Protein AF-0000000086679962 (afdb_homodimer)

Radius of gyration: 27.31 Å; Cα contacts (8 Å, |Δi|>4): 1224; chains: 2; bounding box: 68×82×83 Å

Foldseek 3Di:
DPPPCCCVVVQQAEEEEEPCQDPLNVLLCVLCLVCCVVRNHAYEYEDQDPVSCVVCVVSVHHYDYDDLCVCVPVNLVRCLVVQARHAEYEDDDDQAPCSLSSLLSVLVSCLVNNHAEYEYEAADFDPPDPQDSNVSRVVSVVSNVVSVHWYEYEHEWAELVCQLVQQPDALEGEDAQAFFKTFYAHSSLSSLLSNLCVSPVPVRTPYYDYGGQFMDGVQRLSVLLCVLVVHRHGYDYDHLVVVLVVCVVVVDHNVSSVSVSVVSDCRNVVVTHDPSDRDCSSCVRRVDHGCHSNNVCNVPVVSNGD/DPPCVPCVVVQQAEEEEEPCQDPLNVLLCVLCLVCCVVRNHAYEYEDQDPVSCVVCVVSVHHYDYADLCVCVPVNLVRCLVVQARHAEYEDDDDQAPCSQSSLLSVLVSCLVNPHAEYEYEAADFDPPDPQDSNVSRVVSVVSNVVSVHWYEYEHEWAELVCQLVQQPDALEGEDAQAQFKTFYAHSSLSSLLSNLCVSPVPVRTPYYDYGGQFMDGVQRLSVLLCVLVVHRHGYDYDHLVVVLVVCVVVVDHNVSSVSVSVVSHCRNVVVTHDPSDRDCSSCVRRVDHTCHSNNVCNVPVVSNGD

Sequence (612 aa):
MAPVNTTTTTDAPAVLVIGASGNIGSALVDELVPDHEAGRLRLVAACRRPGAAAALRERGIEVRRFDLDDAATGGLGAIEPGFAGIDRVFLLTTYTVKMLVQSKVAVDAAKAAGVSHIVHLGSSHSDPNTVEYAAWHELVEAYIERSGLGYTHVWPAAFLQMLPMSVTAPEVLTYFIGDGRANWVDTGDVAAVAAAALRDPAAHNGCAYHVAAGSASVTEIADALGRITERSWRYEPAKPQVFYDQMVAGGFDPVYMRGVRDYMERVGNGSLTDPERVYDTIESVTGRPATSVRQFLEKHHHLFRRMAPVNTTTTTDAPAVLVIGASGNIGSALVDELVPDHEAGRLRLVAACRRPGAAAALRERGIEVRRFDLDDAATGGLGAIEPGFAGIDRVFLLTTYTVKMLVQSKVAVDAAKAAGVSHIVHLGSSHSDPNTVEYAAWHELVEAYIERSGLGYTHVWPAAFLQMLPMSVTAPEVLTYFIGDGRANWVDTGDVAAVAAAALRDPAAHNGCAYHVAAGSASVTEIADALGRITERSWRYEPAKPQVFYDQMVAGGFDPVYMRGVRDYMERVGNGSLTDPERVYDTIESVTGRPATSVRQFLEKHHHLFRR

pLDDT: mean 91.17, std 12.28, range [23.69, 98.94]

InterPro domains:
  IPR008030 NmrA-like domain [PF05368] (14-252)
  IPR036291 NAD(P)-binding domain superfamily [SSF51735] (15-256)
  IPR051604 Ergot Alkaloid Biosynthesis Oxidoreductase [PTHR43162] (13-304)

Structure (mmCIF, N/CA/C/O backbone):
data_AF-0000000086679962-model_v1
#
loop_
_entity.id
_entity.type
_entity.pdbx_description
1 polymer 'NAD(P)-dependent oxidoreductase'
#
loop_
_atom_site.group_PDB
_atom_site.id
_atom_site.type_symbol
_atom_site.label_atom_id
_atom_site.label_alt_id
_atom_site.label_comp_id
_atom_site.label_asym_id
_atom_site.label_entity_id
_atom_site.label_seq_id
_atom_site.pdbx_PDB_ins_code
_atom_site.Cartn_x
_atom_site.Cartn_y
_atom_site.Cartn_z
_atom_site.occupancy
_atom_site.B_iso_or_equiv
_atom_site.auth_seq_id
_atom_site.auth_comp_id
_atom_site.auth_asym_id
_atom_site.auth_atom_id
_atom_site.pdbx_PDB_model_num
ATOM 1 N N . MET A 1 1 ? 29.734 3.619 52.375 1 24.55 1 MET A N 1
ATOM 2 C CA . MET A 1 1 ? 28.516 3.447 51.594 1 24.55 1 MET A CA 1
ATOM 3 C C . MET A 1 1 ? 28.469 4.453 50.438 1 24.55 1 MET A C 1
ATOM 5 O O . MET A 1 1 ? 28.375 5.66 50.688 1 24.55 1 MET A O 1
ATOM 9 N N . ALA A 1 2 ? 29.125 4.215 49.375 1 34.62 2 ALA A N 1
ATOM 10 C CA . ALA A 1 2 ? 29.406 5.289 48.406 1 34.62 2 ALA A CA 1
ATOM 11 C C . ALA A 1 2 ? 28.125 5.891 47.875 1 34.62 2 ALA A C 1
ATOM 13 O O . ALA A 1 2 ? 27.172 5.164 47.562 1 34.62 2 ALA A O 1
ATOM 14 N N . PRO A 1 3 ? 27.938 7.238 48.125 1 37.56 3 PRO A N 1
ATOM 15 C CA . PRO A 1 3 ? 26.656 7.801 47.719 1 37.56 3 PRO A CA 1
ATOM 16 C C . PRO A 1 3 ? 26.344 7.52 46.25 1 37.56 3 PRO A C 1
ATOM 18 O O . PRO A 1 3 ? 27.234 7.559 45.406 1 37.56 3 PRO A O 1
ATOM 21 N N . VAL A 1 4 ? 25.484 6.527 45.875 1 36.75 4 VAL A N 1
ATOM 22 C CA . VAL A 1 4 ? 25.062 6.254 44.5 1 36.75 4 VAL A CA 1
ATOM 23 C C . VAL A 1 4 ? 24.391 7.492 43.906 1 36.75 4 VAL A C 1
ATOM 25 O O . VAL A 1 4 ? 23.297 7.879 44.344 1 36.75 4 VAL A O 1
ATOM 28 N N . ASN A 1 5 ? 25.047 8.648 43.781 1 35.09 5 ASN A N 1
ATOM 29 C CA . ASN A 1 5 ? 24.516 9.805 43.062 1 35.09 5 ASN A CA 1
ATOM 30 C C . ASN A 1 5 ? 23.828 9.391 41.781 1 35.09 5 ASN A C 1
ATOM 32 O O . ASN A 1 5 ? 24.5 9.102 40.781 1 35.09 5 ASN A O 1
ATOM 36 N N . THR A 1 6 ? 22.859 8.477 41.812 1 35.59 6 THR A N 1
ATOM 37 C CA . THR A 1 6 ? 22.094 8.031 40.656 1 35.59 6 THR A CA 1
ATOM 38 C C . THR A 1 6 ? 21.422 9.203 39.938 1 35.59 6 THR A C 1
ATOM 40 O O . THR A 1 6 ? 20.281 9.547 40.25 1 35.59 6 THR A O 1
ATOM 43 N N . THR A 1 7 ? 21.875 10.438 40 1 35.47 7 THR A N 1
ATOM 44 C CA . THR A 1 7 ? 21.25 11.445 39.156 1 35.47 7 THR A CA 1
ATOM 45 C C . THR A 1 7 ? 21.016 10.898 37.75 1 35.47 7 THR A C 1
ATOM 47 O O . THR A 1 7 ? 21.953 10.719 37 1 35.47 7 THR A O 1
ATOM 50 N N . THR A 1 8 ? 20.266 9.859 37.562 1 38.62 8 THR A N 1
ATOM 51 C CA . THR A 1 8 ? 19.906 9.383 36.25 1 38.62 8 THR A CA 1
ATOM 52 C C . THR A 1 8 ? 19.469 10.539 35.344 1 38.62 8 THR A C 1
ATOM 54 O O . THR A 1 8 ? 18.422 11.148 35.594 1 38.62 8 THR A O 1
ATOM 57 N N . THR A 1 9 ? 20.078 11.617 35.094 1 41.75 9 THR A N 1
ATOM 58 C CA . THR A 1 9 ? 19.828 12.703 34.156 1 41.75 9 THR A CA 1
ATOM 59 C C . THR A 1 9 ? 18.953 12.227 33 1 41.75 9 THR A C 1
ATOM 61 O O . THR A 1 9 ? 19.406 11.5 32.125 1 41.75 9 THR A O 1
ATOM 64 N N . THR A 1 10 ? 17.734 11.688 33.094 1 51.59 10 THR A N 1
ATOM 65 C CA . THR A 1 10 ? 16.812 11.055 32.156 1 51.59 10 THR A CA 1
ATOM 66 C C . THR A 1 10 ? 16.609 11.945 30.922 1 51.59 10 THR A C 1
ATOM 68 O O . THR A 1 10 ? 16.109 13.062 31.047 1 51.59 10 THR A O 1
ATOM 71 N N . ASP A 1 11 ? 17.516 12 29.859 1 76.19 11 ASP A N 1
ATOM 72 C CA . ASP A 1 11 ? 17.609 12.773 28.625 1 76.19 11 ASP A CA 1
ATOM 73 C C . ASP A 1 11 ? 16.25 12.898 27.953 1 76.19 11 ASP A C 1
ATOM 75 O O . ASP A 1 11 ? 15.438 11.969 28 1 76.19 11 ASP A O 1
ATOM 79 N N . ALA A 1 12 ? 15.797 14.242 27.812 1 93.31 12 ALA A N 1
ATOM 80 C CA . ALA A 1 12 ? 14.555 14.547 27.109 1 93.31 12 ALA A CA 1
ATOM 81 C C . ALA A 1 12 ? 14.398 13.688 25.859 1 93.31 12 ALA A C 1
ATOM 83 O O . ALA A 1 12 ? 15.375 13.453 25.141 1 93.31 12 ALA A O 1
ATOM 84 N N . PRO A 1 13 ? 13.25 13.055 25.781 1 97.62 13 PRO A N 1
ATOM 85 C CA . PRO A 1 13 ? 13.055 12.227 24.594 1 97.62 13 PRO A CA 1
ATOM 86 C C . PRO A 1 13 ? 13.281 12.992 23.297 1 97.62 13 PRO A C 1
ATOM 88 O O . PRO A 1 13 ? 12.914 14.164 23.188 1 97.62 13 PRO A O 1
ATOM 91 N N . ALA A 1 14 ? 13.906 12.328 22.359 1 98.31 14 ALA A N 1
ATOM 92 C CA . ALA A 1 14 ? 14.125 12.914 21.031 1 98.31 14 ALA A CA 1
ATOM 93 C C . ALA A 1 14 ? 12.961 12.617 20.094 1 98.31 14 ALA A C 1
ATOM 95 O O . ALA A 1 14 ? 12.547 11.461 19.953 1 98.31 14 ALA A O 1
ATOM 96 N N . VAL A 1 15 ? 12.43 13.672 19.469 1 98.5 15 VAL A N 1
ATOM 97 C CA . VAL A 1 15 ? 11.305 13.555 18.562 1 98.5 15 VAL A CA 1
ATOM 98 C C . VAL A 1 15 ? 11.75 13.914 17.141 1 98.5 15 VAL A C 1
ATOM 100 O O . VAL A 1 15 ? 12.148 15.047 16.875 1 98.5 15 VAL A O 1
ATOM 103 N N . LEU A 1 16 ? 11.664 12.93 16.234 1 98.38 16 LEU A N 1
ATOM 104 C CA . LEU A 1 16 ? 11.953 13.148 14.828 1 98.38 16 LEU A CA 1
ATOM 105 C C . LEU A 1 16 ? 10.695 13.523 14.062 1 98.38 16 LEU A C 1
ATOM 107 O O . LEU A 1 16 ? 9.695 12.797 14.102 1 98.38 16 LEU A O 1
ATOM 111 N N . VAL A 1 17 ? 10.734 14.656 13.383 1 97.88 17 VAL A N 1
ATOM 112 C CA . VAL A 1 17 ? 9.625 15.086 12.547 1 97.88 17 VAL A CA 1
ATOM 113 C C . VAL A 1 17 ? 9.969 14.859 11.078 1 97.88 17 VAL A C 1
ATOM 115 O O . VAL A 1 17 ? 10.805 15.562 10.508 1 97.88 17 VAL A O 1
ATOM 118 N N . ILE A 1 18 ? 9.359 13.844 10.477 1 96.5 18 ILE A N 1
ATOM 119 C CA . ILE A 1 18 ? 9.422 13.641 9.031 1 96.5 18 ILE A CA 1
ATOM 120 C C . ILE A 1 18 ? 8.312 14.445 8.352 1 96.5 18 ILE A C 1
ATOM 122 O O . ILE A 1 18 ? 7.137 14.281 8.672 1 96.5 18 ILE A O 1
ATOM 126 N N . GLY A 1 19 ? 8.68 15.273 7.402 1 92.12 19 GLY A N 1
ATOM 127 C CA . GLY A 1 19 ? 7.738 16.203 6.797 1 92.12 19 GLY A CA 1
ATOM 128 C C . GLY A 1 19 ? 7.723 17.562 7.465 1 92.12 19 GLY A C 1
ATOM 129 O O . GLY A 1 19 ? 6.711 18.266 7.434 1 92.12 19 GLY A O 1
ATOM 130 N N . ALA A 1 20 ? 8.781 18 8.023 1 87.69 20 ALA A N 1
ATOM 131 C CA . ALA A 1 20 ? 8.859 19.188 8.875 1 87.69 20 ALA A CA 1
ATOM 132 C C . ALA A 1 20 ? 8.703 20.469 8.055 1 87.69 20 ALA A C 1
ATOM 134 O O . ALA A 1 20 ? 8.344 21.516 8.594 1 87.69 20 ALA A O 1
ATOM 135 N N . SER A 1 21 ? 8.906 20.344 6.832 1 82.44 21 SER A N 1
ATOM 136 C CA . SER A 1 21 ? 8.898 21.562 6.023 1 82.44 21 SER A CA 1
ATOM 137 C C . SER A 1 21 ? 7.535 21.797 5.379 1 82.44 21 SER A C 1
ATOM 139 O O . SER A 1 21 ? 7.309 22.812 4.738 1 82.44 21 SER A O 1
ATOM 141 N N . GLY A 1 22 ? 6.637 20.844 5.527 1 86.69 22 GLY A N 1
ATOM 142 C CA . GLY A 1 22 ? 5.297 21 4.984 1 86.69 22 GLY A CA 1
ATOM 143 C C . GLY A 1 22 ? 4.371 21.781 5.891 1 86.69 22 GLY A C 1
ATOM 144 O O . GLY A 1 22 ? 4.773 22.219 6.977 1 86.69 22 GLY A O 1
ATOM 145 N N . ASN A 1 23 ? 3.143 22 5.461 1 86.94 23 ASN A N 1
ATOM 146 C CA . ASN A 1 23 ? 2.15 22.797 6.18 1 86.94 23 ASN A CA 1
ATOM 147 C C . ASN A 1 23 ? 1.896 22.234 7.578 1 86.94 23 ASN A C 1
ATOM 149 O O . ASN A 1 23 ? 2.041 22.953 8.57 1 86.94 23 ASN A O 1
ATOM 153 N N . ILE A 1 24 ? 1.632 20.969 7.629 1 93.06 24 ILE A N 1
ATOM 154 C CA . ILE A 1 24 ? 1.334 20.359 8.922 1 93.06 24 ILE A CA 1
ATOM 155 C C . ILE A 1 24 ? 2.619 20.219 9.734 1 93.06 24 ILE A C 1
ATOM 157 O O . ILE A 1 24 ? 2.637 20.484 10.938 1 93.06 24 ILE A O 1
ATOM 161 N N . GLY A 1 25 ? 3.725 19.797 9.086 1 93.5 25 GLY A N 1
ATOM 162 C CA . GLY A 1 25 ? 5 19.609 9.766 1 93.5 25 GLY A CA 1
ATOM 163 C C . GLY A 1 25 ? 5.523 20.891 10.398 1 93.5 25 GLY A C 1
ATOM 164 O O . GLY A 1 25 ? 6.004 20.859 11.531 1 93.5 25 GLY A O 1
ATOM 165 N N . SER A 1 26 ? 5.434 22 9.664 1 92.62 26 SER A N 1
ATOM 166 C CA . SER A 1 26 ? 5.906 23.266 10.203 1 92.62 26 SER A CA 1
ATOM 167 C C . SER A 1 26 ? 5.055 23.719 11.383 1 92.62 26 SER A C 1
ATOM 169 O O . SER A 1 26 ? 5.574 24.234 12.375 1 92.62 26 SER A O 1
ATOM 171 N N . ALA A 1 27 ? 3.711 23.531 11.281 1 94.69 27 ALA A N 1
ATOM 172 C CA . ALA A 1 27 ? 2.818 23.859 12.391 1 94.69 27 ALA A CA 1
ATOM 173 C C . ALA A 1 27 ? 3.139 23.016 13.617 1 94.69 27 ALA A C 1
ATOM 175 O O . ALA A 1 27 ? 3.088 23.5 14.75 1 94.69 27 ALA A O 1
ATOM 176 N N . LEU A 1 28 ? 3.457 21.75 13.367 1 97.56 28 LEU A N 1
ATOM 177 C CA . LEU A 1 28 ? 3.824 20.844 14.453 1 97.56 28 LEU A CA 1
ATOM 178 C C . LEU A 1 28 ? 5.105 21.312 15.141 1 97.56 28 LEU A C 1
ATOM 180 O O . LEU A 1 28 ? 5.184 21.344 16.375 1 97.56 28 LEU A O 1
ATOM 184 N N . VAL A 1 29 ? 6.109 21.688 14.336 1 96.25 29 VAL A N 1
ATOM 185 C CA . VAL A 1 29 ? 7.355 22.203 14.883 1 96.25 29 VAL A CA 1
ATOM 186 C C . VAL A 1 29 ? 7.07 23.422 15.75 1 96.25 29 VAL A C 1
ATOM 188 O O . VAL A 1 29 ? 7.547 23.516 16.891 1 96.25 29 VAL A O 1
ATOM 191 N N . ASP A 1 30 ? 6.211 24.312 15.273 1 95.62 30 ASP A N 1
ATOM 192 C CA . ASP A 1 30 ? 5.852 25.5 16.031 1 95.62 30 ASP A CA 1
ATOM 193 C C . ASP A 1 30 ? 5.215 25.141 17.375 1 95.62 30 ASP A C 1
ATOM 195 O O . ASP A 1 30 ? 5.512 25.75 18.391 1 95.62 30 ASP A O 1
ATOM 199 N N . GLU A 1 31 ? 4.371 24.141 17.344 1 96.75 31 GLU A N 1
ATOM 200 C CA . GLU A 1 31 ? 3.672 23.703 18.547 1 96.75 31 GLU A CA 1
ATOM 201 C C . GLU A 1 31 ? 4.652 23.141 19.578 1 96.75 31 GLU A C 1
ATOM 203 O O . GLU A 1 31 ? 4.418 23.234 20.781 1 96.75 31 GLU A O 1
ATOM 208 N N . LEU A 1 32 ? 5.793 22.531 19.125 1 97.81 32 LEU A N 1
ATOM 209 C CA . LEU A 1 32 ? 6.648 21.75 20.016 1 97.81 32 LEU A CA 1
ATOM 210 C C . LEU A 1 32 ? 7.898 22.547 20.391 1 97.81 32 LEU A C 1
ATOM 212 O O . LEU A 1 32 ? 8.633 22.141 21.297 1 97.81 32 LEU A O 1
ATOM 216 N N . VAL A 1 33 ? 8.195 23.672 19.734 1 96.88 33 VAL A N 1
ATOM 217 C CA . VAL A 1 33 ? 9.406 24.453 19.953 1 96.88 33 VAL A CA 1
ATOM 218 C C . VAL A 1 33 ? 9.477 24.875 21.422 1 96.88 33 VAL A C 1
ATOM 220 O O . VAL A 1 33 ? 10.531 24.781 22.047 1 96.88 33 VAL A O 1
ATOM 223 N N . PRO A 1 34 ? 8.328 25.328 22.047 1 96.75 34 PRO A N 1
ATOM 224 C CA . PRO A 1 34 ? 8.406 25.672 23.469 1 96.75 34 PRO A CA 1
ATOM 225 C C . PRO A 1 34 ? 8.875 24.5 24.344 1 96.75 34 PRO A C 1
ATOM 227 O O . PRO A 1 34 ? 9.648 24.703 25.281 1 96.75 34 PRO A O 1
ATOM 230 N N . ASP A 1 35 ? 8.438 23.281 24.031 1 97.44 35 ASP A N 1
ATOM 231 C CA . ASP A 1 35 ? 8.883 22.094 24.75 1 97.44 35 ASP A CA 1
ATOM 232 C C . ASP A 1 35 ? 10.375 21.828 24.516 1 97.44 35 ASP A C 1
ATOM 234 O O . ASP A 1 35 ? 11.094 21.453 25.453 1 97.44 35 ASP A O 1
ATOM 238 N N . HIS A 1 36 ? 10.789 22.047 23.297 1 96.81 36 HIS A N 1
ATOM 239 C CA . HIS A 1 36 ? 12.195 21.906 22.938 1 96.81 36 HIS A CA 1
ATOM 240 C C . HIS A 1 36 ? 13.062 22.891 23.719 1 96.81 36 HIS A C 1
ATOM 242 O O . HIS A 1 36 ? 14.078 22.5 24.297 1 96.81 36 HIS A O 1
ATOM 248 N N . GLU A 1 37 ? 12.664 24.094 23.797 1 95.94 37 GLU A N 1
ATOM 249 C CA . GLU A 1 37 ? 13.406 25.141 24.469 1 95.94 37 GLU A CA 1
ATOM 250 C C . GLU A 1 37 ? 13.461 24.906 25.969 1 95.94 37 GLU A C 1
ATOM 252 O O . GLU A 1 37 ? 14.461 25.219 26.625 1 95.94 37 GLU A O 1
ATOM 257 N N . ALA A 1 38 ? 12.43 24.281 26.484 1 96.75 38 ALA A N 1
ATOM 258 C CA . ALA A 1 38 ? 12.336 24.031 27.922 1 96.75 38 ALA A CA 1
ATOM 259 C C . ALA A 1 38 ? 13.039 22.734 28.297 1 96.75 38 ALA A C 1
ATOM 261 O O . ALA A 1 38 ? 13.109 22.375 29.469 1 96.75 38 ALA A O 1
ATOM 262 N N . GLY A 1 39 ? 13.461 22 27.328 1 95.94 39 GLY A N 1
ATOM 263 C CA . GLY A 1 39 ? 14.18 20.766 27.594 1 95.94 39 GLY A CA 1
ATOM 264 C C . GLY A 1 39 ? 13.266 19.594 27.922 1 95.94 39 GLY A C 1
ATOM 265 O O . GLY A 1 39 ? 13.711 18.594 28.469 1 95.94 39 GLY A O 1
ATOM 266 N N . ARG A 1 40 ? 12.031 19.766 27.562 1 96.94 40 ARG A N 1
ATOM 267 C CA . ARG A 1 40 ? 11.07 18.703 27.828 1 96.94 40 ARG A CA 1
ATOM 268 C C . ARG A 1 40 ? 11.141 17.625 26.75 1 96.94 40 ARG A C 1
ATOM 270 O O . ARG A 1 40 ? 10.797 16.469 27 1 96.94 40 ARG A O 1
ATOM 277 N N . LEU A 1 41 ? 11.477 18.031 25.562 1 97.44 41 LEU A N 1
ATOM 278 C CA . LEU A 1 41 ? 11.805 17.141 24.453 1 97.44 41 LEU A CA 1
ATOM 279 C C . LEU A 1 41 ? 12.812 17.781 23.516 1 97.44 41 LEU A C 1
ATOM 281 O O . LEU A 1 41 ? 13.039 19 23.578 1 97.44 41 LEU A O 1
ATOM 285 N N . ARG A 1 42 ? 13.484 16.984 22.781 1 97.69 42 ARG A N 1
ATOM 286 C CA . ARG A 1 42 ? 14.438 17.438 21.766 1 97.69 42 ARG A CA 1
ATOM 287 C C . ARG A 1 42 ? 13.906 17.203 20.359 1 97.69 42 ARG A C 1
ATOM 289 O O . ARG A 1 42 ? 13.664 16.062 19.969 1 97.69 42 ARG A O 1
ATOM 296 N N . LEU A 1 43 ? 13.75 18.297 19.641 1 97.5 43 LEU A N 1
ATOM 297 C CA . LEU A 1 43 ? 13.242 18.203 18.281 1 97.5 43 LEU A CA 1
ATOM 298 C C . LEU A 1 43 ? 14.375 17.922 17.297 1 97.5 43 LEU A C 1
ATOM 300 O O . LEU A 1 43 ? 15.453 18.516 17.391 1 97.5 43 LEU A O 1
ATOM 304 N N . VAL A 1 44 ? 14.117 17 16.438 1 96.88 44 VAL A N 1
ATOM 305 C CA . VAL A 1 44 ? 14.945 16.688 15.281 1 96.88 44 VAL A CA 1
ATOM 306 C C . VAL A 1 44 ? 14.094 16.688 14.016 1 96.88 44 VAL A C 1
ATOM 308 O O . VAL A 1 44 ? 12.977 16.172 14 1 96.88 44 VAL A O 1
ATOM 311 N N . ALA A 1 45 ? 14.562 17.359 12.977 1 94.88 45 ALA A N 1
ATOM 312 C CA . ALA A 1 45 ? 13.805 17.453 11.734 1 94.88 45 ALA A CA 1
ATOM 313 C C . ALA A 1 45 ? 14.516 16.719 10.602 1 94.88 45 ALA A C 1
ATOM 315 O O . ALA A 1 45 ? 15.734 16.844 10.445 1 94.88 45 ALA A O 1
ATOM 316 N N . ALA A 1 46 ? 13.734 15.898 9.891 1 90.81 46 ALA A N 1
ATOM 317 C CA . ALA A 1 46 ? 14.242 15.336 8.633 1 90.81 46 ALA A CA 1
ATOM 318 C C . ALA A 1 46 ? 14.008 16.297 7.473 1 90.81 46 ALA A C 1
ATOM 320 O O . ALA A 1 46 ? 12.883 16.75 7.254 1 90.81 46 ALA A O 1
ATOM 321 N N . CYS A 1 47 ? 14.984 16.672 6.848 1 82.69 47 CYS A N 1
ATOM 322 C CA . CYS A 1 47 ? 14.859 17.594 5.715 1 82.69 47 CYS A CA 1
ATOM 323 C C . CYS A 1 47 ? 15.727 17.125 4.551 1 82.69 47 CYS A C 1
ATOM 325 O O . CYS A 1 47 ? 16.891 16.766 4.738 1 82.69 47 CYS A O 1
ATOM 327 N N . ARG A 1 48 ? 15.078 17.141 3.387 1 74.56 48 ARG A N 1
ATOM 328 C CA . ARG A 1 48 ? 15.797 16.766 2.172 1 74.56 48 ARG A CA 1
ATOM 329 C C . ARG A 1 48 ? 16.422 17.984 1.502 1 74.56 48 ARG A C 1
ATOM 331 O O . ARG A 1 48 ? 17.453 17.875 0.834 1 74.56 48 ARG A O 1
ATOM 338 N N . ARG A 1 49 ? 15.812 19.172 1.79 1 74.06 49 ARG A N 1
ATOM 339 C CA . ARG A 1 49 ? 16.188 20.391 1.089 1 74.06 49 ARG A CA 1
ATOM 340 C C . ARG A 1 49 ? 17.062 21.281 1.975 1 74.06 49 ARG A C 1
ATOM 342 O O . ARG A 1 49 ? 16.656 21.641 3.084 1 74.06 49 ARG A O 1
ATOM 349 N N . PRO A 1 50 ? 18.078 21.719 1.425 1 71.25 50 PRO A N 1
ATOM 350 C CA . PRO A 1 50 ? 19 22.531 2.213 1 71.25 50 PRO A CA 1
ATOM 351 C C . PRO A 1 50 ? 18.359 23.828 2.723 1 71.25 50 PRO A C 1
ATOM 353 O O . PRO A 1 50 ? 18.625 24.234 3.855 1 71.25 50 PRO A O 1
ATOM 356 N N . GLY A 1 51 ? 17.578 24.547 1.867 1 75.62 51 GLY A N 1
ATOM 357 C CA . GLY A 1 51 ? 16.969 25.797 2.273 1 75.62 51 GLY A CA 1
ATOM 358 C C . GLY A 1 51 ? 16.078 25.656 3.488 1 75.62 51 GLY A C 1
ATOM 359 O O . GLY A 1 51 ? 16.188 26.438 4.441 1 75.62 51 GLY A O 1
ATOM 360 N N . ALA A 1 52 ? 15.219 24.797 3.543 1 78.06 52 ALA A N 1
ATOM 361 C CA . ALA A 1 52 ? 14.328 24.547 4.676 1 78.06 52 ALA A CA 1
ATOM 362 C C . ALA A 1 52 ? 15.125 24.188 5.926 1 78.06 52 ALA A C 1
ATOM 364 O O . ALA A 1 52 ? 14.75 24.562 7.039 1 78.06 52 ALA A O 1
ATOM 365 N N . ALA A 1 53 ? 16.219 23.609 5.781 1 83.31 53 ALA A N 1
ATOM 366 C CA . ALA A 1 53 ? 17.094 23.188 6.879 1 83.31 53 ALA A CA 1
ATOM 367 C C . ALA A 1 53 ? 17.625 24.391 7.641 1 83.31 53 ALA A C 1
ATOM 369 O O . ALA A 1 53 ? 17.703 24.375 8.875 1 83.31 53 ALA A O 1
ATOM 370 N N . ALA A 1 54 ? 17.938 25.406 6.922 1 85.81 54 ALA A N 1
ATOM 371 C CA . ALA A 1 54 ? 18.516 26.594 7.543 1 85.81 54 ALA A CA 1
ATOM 372 C C . ALA A 1 54 ? 17.531 27.25 8.508 1 85.81 54 ALA A C 1
ATOM 374 O O . ALA A 1 54 ? 17.891 27.609 9.625 1 85.81 54 ALA A O 1
ATOM 375 N N . ALA A 1 55 ? 16.281 27.375 8.148 1 86.62 55 ALA A N 1
ATOM 376 C CA . ALA A 1 55 ? 15.242 27.969 8.984 1 86.62 55 ALA A CA 1
ATOM 377 C C . ALA A 1 55 ? 15.039 27.172 10.266 1 86.62 55 ALA A C 1
ATOM 379 O O . ALA A 1 55 ? 14.844 27.75 11.336 1 86.62 55 ALA A O 1
ATOM 380 N N . LEU A 1 56 ? 15.125 25.953 10.148 1 90.81 56 LEU A N 1
ATOM 381 C CA . LEU A 1 56 ? 14.961 25.078 11.305 1 90.81 56 LEU A CA 1
ATOM 382 C C . LEU A 1 56 ? 16.172 25.172 12.234 1 90.81 56 LEU A C 1
ATOM 384 O O . LEU A 1 56 ? 16.016 25.234 13.453 1 90.81 56 LEU A O 1
ATOM 388 N N . ARG A 1 57 ? 17.359 25.234 11.656 1 90.81 57 ARG A N 1
ATOM 389 C CA . ARG A 1 57 ? 18.594 25.344 12.438 1 90.81 57 ARG A CA 1
ATOM 390 C C . ARG A 1 57 ? 18.625 26.656 13.227 1 90.81 57 ARG A C 1
ATOM 392 O O . ARG A 1 57 ? 19.094 26.688 14.367 1 90.81 57 ARG A O 1
ATOM 399 N N . GLU A 1 58 ? 18.109 27.625 12.656 1 90.94 58 GLU A N 1
ATOM 400 C CA . GLU A 1 58 ? 18.062 28.922 13.312 1 90.94 58 GLU A CA 1
ATOM 401 C C . GLU A 1 58 ? 17.188 28.875 14.562 1 90.94 58 GLU A C 1
ATOM 403 O O . GLU A 1 58 ? 17.375 29.656 15.492 1 90.94 58 GLU A O 1
ATOM 408 N N . ARG A 1 59 ? 16.312 27.953 14.555 1 91 59 ARG A N 1
ATOM 409 C CA . ARG A 1 59 ? 15.438 27.797 15.703 1 91 59 ARG A CA 1
ATOM 410 C C . ARG A 1 59 ? 16.031 26.812 16.719 1 91 59 ARG A C 1
ATOM 412 O O . ARG A 1 59 ? 15.336 26.391 17.641 1 91 59 ARG A O 1
ATOM 419 N N . GLY A 1 60 ? 17.266 26.359 16.438 1 93.19 60 GLY A N 1
ATOM 420 C CA . GLY A 1 60 ? 17.953 25.453 17.359 1 93.19 60 GLY A CA 1
ATOM 421 C C . GLY A 1 60 ? 17.578 24 17.156 1 93.19 60 GLY A C 1
ATOM 422 O O . GLY A 1 60 ? 17.844 23.156 18.016 1 93.19 60 GLY A O 1
ATOM 423 N N . ILE A 1 61 ? 16.938 23.75 16.062 1 94.88 61 ILE A N 1
ATOM 424 C CA . ILE A 1 61 ? 16.484 22.391 15.805 1 94.88 61 ILE A CA 1
ATOM 425 C C . ILE A 1 61 ? 17.531 21.641 15 1 94.88 61 ILE A C 1
ATOM 427 O O . ILE A 1 61 ? 18.047 22.141 14 1 94.88 61 ILE A O 1
ATOM 431 N N . GLU A 1 62 ? 17.906 20.453 15.477 1 94.88 62 GLU A N 1
ATOM 432 C CA . GLU A 1 62 ? 18.797 19.562 14.727 1 94.88 62 GLU A CA 1
ATOM 433 C C . GLU A 1 62 ? 18.156 19.094 13.422 1 94.88 62 GLU A C 1
ATOM 435 O O . GLU A 1 62 ? 17 18.688 13.414 1 94.88 62 GLU A O 1
ATOM 440 N N . VAL A 1 63 ? 18.906 19.297 12.352 1 94.56 63 VAL A N 1
ATOM 441 C CA . VAL A 1 63 ? 18.406 18.844 11.055 1 94.56 63 VAL A CA 1
ATOM 442 C C . VAL A 1 63 ? 19.234 17.641 10.578 1 94.56 63 VAL A C 1
ATOM 444 O O . VAL A 1 63 ? 20.469 17.719 10.531 1 94.56 63 VAL A O 1
ATOM 447 N N . ARG A 1 64 ? 18.547 16.594 10.289 1 93.31 64 ARG A N 1
ATOM 448 C CA . ARG A 1 64 ? 19.172 15.414 9.711 1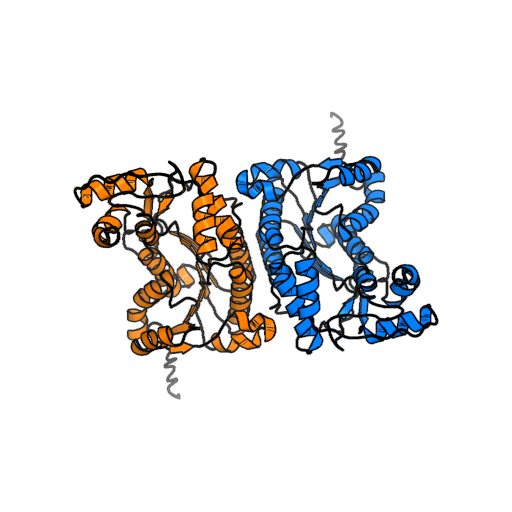 93.31 64 ARG A CA 1
ATOM 449 C C . ARG A 1 64 ? 18.766 15.25 8.242 1 93.31 64 ARG A C 1
ATOM 451 O O . ARG A 1 64 ? 17.578 15.328 7.906 1 93.31 64 ARG A O 1
ATOM 458 N N . ARG A 1 65 ? 19.75 15.125 7.508 1 86 65 ARG A N 1
ATOM 459 C CA . ARG A 1 65 ? 19.5 14.961 6.078 1 86 65 ARG A CA 1
ATOM 460 C C . ARG A 1 65 ? 19.375 13.484 5.715 1 86 65 ARG A C 1
ATOM 462 O O . ARG A 1 65 ? 20.328 12.727 5.844 1 86 65 ARG A O 1
ATOM 469 N N . PHE A 1 66 ? 18.172 13.055 5.371 1 81.25 66 PHE A N 1
ATOM 470 C CA . PHE A 1 66 ? 18 11.75 4.754 1 81.25 66 PHE A CA 1
ATOM 471 C C . PHE A 1 66 ? 16.75 11.711 3.877 1 81.25 66 PHE A C 1
ATOM 473 O O . PHE A 1 66 ? 15.859 12.539 4.031 1 81.25 66 PHE A O 1
ATOM 480 N N . ASP A 1 67 ? 16.859 10.953 2.891 1 90.81 67 ASP A N 1
ATOM 481 C CA . ASP A 1 67 ? 15.805 10.68 1.923 1 90.81 67 ASP A CA 1
ATOM 482 C C . ASP A 1 67 ? 15.328 9.227 2.029 1 90.81 67 ASP A C 1
ATOM 484 O O . ASP A 1 67 ? 16.109 8.297 1.85 1 90.81 67 ASP A O 1
ATOM 488 N N . LEU A 1 68 ? 14.07 9.117 2.379 1 93.88 68 LEU A N 1
ATOM 489 C CA . LEU A 1 68 ? 13.516 7.773 2.535 1 93.88 68 LEU A CA 1
ATOM 490 C C . LEU A 1 68 ? 13.648 6.977 1.24 1 93.88 68 LEU A C 1
ATOM 492 O O . LEU A 1 68 ? 13.688 5.746 1.266 1 93.88 68 LEU A O 1
ATOM 496 N N . ASP A 1 69 ? 13.766 7.645 0.087 1 92.25 69 ASP A N 1
ATOM 497 C CA . ASP A 1 69 ? 13.883 6.984 -1.21 1 92.25 69 ASP A CA 1
ATOM 498 C C . ASP A 1 69 ? 15.234 6.301 -1.362 1 92.25 69 ASP A C 1
ATOM 500 O O . ASP A 1 69 ? 15.422 5.453 -2.238 1 92.25 69 ASP A O 1
ATOM 504 N N . ASP A 1 70 ? 16.172 6.715 -0.523 1 91.94 70 ASP A N 1
ATOM 505 C CA . ASP A 1 70 ? 17.5 6.117 -0.605 1 91.94 70 ASP A CA 1
ATOM 506 C C . ASP A 1 70 ? 17.453 4.641 -0.228 1 91.94 70 ASP A C 1
ATOM 508 O O . ASP A 1 70 ? 18.375 3.885 -0.563 1 91.94 70 ASP A O 1
ATOM 512 N N . ALA A 1 71 ? 16.422 4.227 0.462 1 91.62 71 ALA A N 1
ATOM 513 C CA . ALA A 1 71 ? 16.312 2.83 0.873 1 91.62 71 ALA A CA 1
ATOM 514 C C . ALA A 1 71 ? 16.125 1.917 -0.336 1 91.62 71 ALA A C 1
ATOM 516 O O . ALA A 1 71 ? 16.469 0.734 -0.287 1 91.62 71 ALA A O 1
ATOM 517 N N . ALA A 1 72 ? 15.555 2.41 -1.428 1 86.75 72 ALA A N 1
ATOM 518 C CA . ALA A 1 72 ? 15.266 1.61 -2.615 1 86.75 72 ALA A CA 1
ATOM 519 C C . ALA A 1 72 ? 16.547 1.014 -3.197 1 86.75 72 ALA A C 1
ATOM 521 O O . ALA A 1 72 ? 16.562 -0.148 -3.611 1 86.75 72 ALA A O 1
ATOM 522 N N . THR A 1 73 ? 17.625 1.802 -3.164 1 83.5 73 THR A N 1
ATOM 523 C CA . THR A 1 73 ? 18.875 1.359 -3.775 1 83.5 73 THR A CA 1
ATOM 524 C C . THR A 1 73 ? 19.891 0.968 -2.707 1 83.5 73 THR A C 1
ATOM 526 O O . THR A 1 73 ? 20.734 0.11 -2.941 1 83.5 73 THR A O 1
ATOM 529 N N . GLY A 1 74 ? 19.719 1.568 -1.531 1 87.56 74 GLY A N 1
ATOM 530 C CA . GLY A 1 74 ? 20.75 1.362 -0.522 1 87.56 74 GLY A CA 1
ATOM 531 C C . GLY A 1 74 ? 20.281 0.485 0.626 1 87.56 74 GLY A C 1
ATOM 532 O O . GLY A 1 74 ? 21.047 0.246 1.572 1 87.56 74 GLY A O 1
ATOM 533 N N . GLY A 1 75 ? 19.094 -0.006 0.62 1 89.81 75 GLY A N 1
ATOM 534 C CA . GLY A 1 75 ? 18.562 -0.778 1.734 1 89.81 75 GLY A CA 1
ATOM 535 C C . GLY A 1 75 ? 18.234 0.072 2.947 1 89.81 75 GLY A C 1
ATOM 536 O O . GLY A 1 75 ? 18.328 1.301 2.895 1 89.81 75 GLY A O 1
ATOM 537 N N . LEU A 1 76 ? 17.844 -0.618 3.98 1 92 76 LEU A N 1
ATOM 538 C CA . LEU A 1 76 ? 17.438 0.077 5.199 1 92 76 LEU A CA 1
ATOM 539 C C . LEU A 1 76 ? 18.625 0.845 5.797 1 92 76 LEU A C 1
ATOM 541 O O . LEU A 1 76 ? 18.438 1.904 6.398 1 92 76 LEU A O 1
ATOM 545 N N . GLY A 1 77 ? 19.812 0.353 5.562 1 92.38 77 GLY A N 1
ATOM 546 C CA . GLY A 1 77 ? 21.016 0.979 6.098 1 92.38 77 GLY A CA 1
ATOM 547 C C . GLY A 1 77 ? 21.219 2.396 5.598 1 92.38 77 GLY A C 1
ATOM 548 O O . GLY A 1 77 ? 21.859 3.207 6.266 1 92.38 77 GLY A O 1
ATOM 549 N N . ALA A 1 78 ? 20.656 2.678 4.477 1 92.19 78 ALA A N 1
ATOM 550 C CA . ALA A 1 78 ? 20.812 4 3.877 1 92.19 78 ALA A CA 1
ATOM 551 C C . ALA A 1 78 ? 20.031 5.051 4.652 1 92.19 78 ALA A C 1
ATOM 553 O O . ALA A 1 78 ? 20.312 6.246 4.559 1 92.19 78 ALA A O 1
ATOM 554 N N . ILE A 1 79 ? 19.031 4.621 5.473 1 93.81 79 ILE A N 1
ATOM 555 C CA . ILE A 1 79 ? 18.203 5.629 6.121 1 93.81 79 ILE A CA 1
ATOM 556 C C . ILE A 1 79 ? 18.25 5.441 7.637 1 93.81 79 ILE A C 1
ATOM 558 O O . ILE A 1 79 ? 17.844 6.332 8.391 1 93.81 79 ILE A O 1
ATOM 562 N N . GLU A 1 80 ? 18.734 4.367 8.141 1 94.06 80 GLU A N 1
ATOM 563 C CA . GLU A 1 80 ? 18.734 4 9.555 1 94.06 80 GLU A CA 1
ATOM 564 C C . GLU A 1 80 ? 19.453 5.051 10.391 1 94.06 80 GLU A C 1
ATOM 566 O O . GLU A 1 80 ? 19.016 5.391 11.492 1 94.06 80 GLU A O 1
ATOM 571 N N . PRO A 1 81 ? 20.594 5.629 9.883 1 94 81 PRO A N 1
ATOM 572 C CA . PRO A 1 81 ? 21.297 6.637 10.672 1 94 81 PRO A CA 1
ATOM 573 C C . PRO A 1 81 ? 20.422 7.844 11 1 94 81 PRO A C 1
ATOM 575 O O . PRO A 1 81 ? 20.625 8.492 12.031 1 94 81 PRO A O 1
ATOM 578 N N . GLY A 1 82 ? 19.469 8.117 10.18 1 94.81 82 GLY A N 1
ATOM 579 C CA . GLY A 1 82 ? 18.562 9.227 10.422 1 94.81 82 GLY A CA 1
ATOM 580 C C . GLY A 1 82 ? 17.688 9.031 11.648 1 94.81 82 GLY A C 1
ATOM 581 O O . GLY A 1 82 ? 17.141 9.992 12.195 1 94.81 82 GLY A O 1
ATOM 582 N N . PHE A 1 83 ? 17.578 7.828 12.109 1 97.31 83 PHE A N 1
ATOM 583 C CA . PHE A 1 83 ? 16.703 7.492 13.219 1 97.31 83 PHE A CA 1
ATOM 584 C C . PHE A 1 83 ? 17.5 7.238 14.492 1 97.31 83 PHE A C 1
ATOM 586 O O . PHE A 1 83 ? 16.922 6.941 15.539 1 97.31 83 PHE A O 1
ATOM 593 N N . ALA A 1 84 ? 18.797 7.32 14.445 1 96.56 84 ALA A N 1
ATOM 594 C CA . ALA A 1 84 ? 19.656 7.027 15.586 1 96.56 84 ALA A CA 1
ATOM 595 C C . ALA A 1 84 ? 19.328 7.938 16.766 1 96.56 84 ALA A C 1
ATOM 597 O O . ALA A 1 84 ? 19.281 9.164 16.625 1 96.56 84 ALA A O 1
ATOM 598 N N . GLY A 1 85 ? 19.062 7.328 17.875 1 97.31 85 GLY A N 1
ATOM 599 C CA . GLY A 1 85 ? 18.828 8.078 19.094 1 97.31 85 GLY A CA 1
ATOM 600 C C . GLY A 1 85 ? 17.453 8.688 19.172 1 97.31 85 GLY A C 1
ATOM 601 O O . GLY A 1 85 ? 17.156 9.484 20.078 1 97.31 85 GLY A O 1
ATOM 602 N N . ILE A 1 86 ? 16.594 8.344 18.297 1 98.12 86 ILE A N 1
ATOM 603 C CA . ILE A 1 86 ? 15.242 8.898 18.266 1 98.12 86 ILE A CA 1
ATOM 604 C C . ILE A 1 86 ? 14.312 8.062 19.141 1 98.12 86 ILE A C 1
ATOM 606 O O . ILE A 1 86 ? 14.359 6.832 19.109 1 98.12 86 ILE A O 1
ATOM 610 N N . ASP A 1 87 ? 13.461 8.758 19.891 1 98.56 87 ASP A N 1
ATOM 611 C CA . ASP A 1 87 ? 12.516 8.078 20.766 1 98.56 87 ASP A CA 1
ATOM 612 C C . ASP A 1 87 ? 11.117 8.055 20.141 1 98.56 87 ASP A C 1
ATOM 614 O O . ASP A 1 87 ? 10.391 7.07 20.297 1 98.56 87 ASP A O 1
ATOM 618 N N . ARG A 1 88 ? 10.719 9.125 19.562 1 98.81 88 ARG A N 1
ATOM 619 C CA . ARG A 1 88 ? 9.391 9.305 18.969 1 98.81 88 ARG A CA 1
ATOM 620 C C . ARG A 1 88 ? 9.484 9.898 17.578 1 98.81 88 ARG A C 1
ATOM 622 O O . ARG A 1 88 ? 10.383 10.688 17.281 1 98.81 88 ARG A O 1
ATOM 629 N N . VAL A 1 89 ? 8.547 9.453 16.703 1 98.81 89 VAL A N 1
ATOM 630 C CA . VAL A 1 89 ? 8.578 9.906 15.312 1 98.81 89 VAL A CA 1
ATOM 631 C C . VAL A 1 89 ? 7.207 10.445 14.914 1 98.81 89 VAL A C 1
ATOM 633 O O . VAL A 1 89 ? 6.18 9.828 15.203 1 98.81 89 VAL A O 1
ATOM 636 N N . PHE A 1 90 ? 7.195 11.641 14.422 1 98.81 90 PHE A N 1
ATOM 637 C CA . PHE A 1 90 ? 6.066 12.078 13.609 1 98.81 90 PHE A CA 1
ATOM 638 C C . PHE A 1 90 ? 6.273 11.695 12.148 1 98.81 90 PHE A C 1
ATOM 640 O O . PHE A 1 90 ? 7.234 12.148 11.516 1 98.81 90 PHE A O 1
ATOM 647 N N . LEU A 1 91 ? 5.391 10.867 11.594 1 98.56 91 LEU A N 1
ATOM 648 C CA . LEU A 1 91 ? 5.555 10.305 10.258 1 98.56 91 LEU A CA 1
ATOM 649 C C . LEU A 1 91 ? 4.559 10.922 9.281 1 98.56 91 LEU A C 1
ATOM 651 O O . LEU A 1 91 ? 3.369 10.594 9.312 1 98.56 91 LEU A O 1
ATOM 655 N N . LEU A 1 92 ? 4.961 11.789 8.477 1 96.81 92 LEU A N 1
ATOM 656 C CA . LEU A 1 92 ? 4.238 12.414 7.375 1 96.81 92 LEU A CA 1
ATOM 657 C C . LEU A 1 92 ? 5.066 12.375 6.098 1 96.81 92 LEU A C 1
ATOM 659 O O . LEU A 1 92 ? 6.137 12.992 6.027 1 96.81 92 LEU A O 1
ATOM 663 N N . THR A 1 93 ? 4.629 11.586 5.164 1 93.38 93 THR A N 1
ATOM 664 C CA . THR A 1 93 ? 5.289 11.516 3.865 1 93.38 93 THR A CA 1
ATOM 665 C C . THR A 1 93 ? 4.523 12.336 2.83 1 93.38 93 THR A C 1
ATOM 667 O O . THR A 1 93 ? 3.412 12.797 3.092 1 93.38 93 THR A O 1
ATOM 670 N N . THR A 1 94 ? 5.203 12.625 1.737 1 88.75 94 THR A N 1
ATOM 671 C CA . THR A 1 94 ? 4.5 13.273 0.634 1 88.75 94 THR A CA 1
ATOM 672 C C . THR A 1 94 ? 3.418 12.359 0.069 1 88.75 94 THR A C 1
ATOM 674 O O . THR A 1 94 ? 3.604 11.141 -0.003 1 88.75 94 THR A O 1
ATOM 677 N N . TYR A 1 95 ? 2.375 13.023 -0.363 1 90.31 95 TYR A N 1
ATOM 678 C CA . TYR A 1 95 ? 1.218 12.266 -0.824 1 90.31 95 TYR A CA 1
ATOM 679 C C . TYR A 1 95 ? 1.371 11.867 -2.289 1 90.31 95 TYR A C 1
ATOM 681 O O . TYR A 1 95 ? 0.75 12.469 -3.168 1 90.31 95 TYR A O 1
ATOM 689 N N . THR A 1 96 ? 2.133 10.906 -2.539 1 93.75 96 THR A N 1
ATOM 690 C CA . THR A 1 96 ? 2.344 10.172 -3.785 1 93.75 96 THR A CA 1
ATOM 691 C C . THR A 1 96 ? 2.309 8.672 -3.543 1 93.75 96 THR A C 1
ATOM 693 O O . THR A 1 96 ? 2.207 8.219 -2.4 1 93.75 96 THR A O 1
ATOM 696 N N . VAL A 1 97 ? 2.422 7.969 -4.605 1 92.81 97 VAL A N 1
ATOM 697 C CA . VAL A 1 97 ? 2.41 6.516 -4.453 1 92.81 97 VAL A CA 1
ATOM 698 C C . VAL A 1 97 ? 3.617 6.074 -3.629 1 92.81 97 VAL A C 1
ATOM 700 O O . VAL A 1 97 ? 3.568 5.047 -2.947 1 92.81 97 VAL A O 1
ATOM 703 N N . LYS A 1 98 ? 4.629 6.855 -3.568 1 94.06 98 LYS A N 1
ATOM 704 C CA . LYS A 1 98 ? 5.852 6.527 -2.842 1 94.06 98 LYS A CA 1
ATOM 705 C C . LYS A 1 98 ? 5.613 6.543 -1.334 1 94.06 98 LYS A C 1
ATOM 707 O O . LYS A 1 98 ? 6.43 6.023 -0.568 1 94.06 98 LYS A O 1
ATOM 712 N N . MET A 1 99 ? 4.488 7.117 -0.944 1 96.38 99 MET A N 1
ATOM 713 C CA . MET A 1 99 ? 4.199 7.172 0.486 1 96.38 99 MET A CA 1
ATOM 714 C C . MET A 1 99 ? 4.156 5.773 1.088 1 96.38 99 MET A C 1
ATOM 716 O O . MET A 1 99 ? 4.453 5.59 2.27 1 96.38 99 MET A O 1
ATOM 720 N N . LEU A 1 100 ? 3.797 4.82 0.249 1 96.56 100 LEU A N 1
ATOM 721 C CA . LEU A 1 100 ? 3.641 3.455 0.731 1 96.56 100 LEU A CA 1
ATOM 722 C C . LEU A 1 100 ? 4.988 2.859 1.123 1 96.56 100 LEU A C 1
ATOM 724 O O . LEU A 1 100 ? 5.207 2.518 2.289 1 96.56 100 LEU A O 1
ATOM 728 N N . VAL A 1 101 ? 5.934 2.867 0.25 1 95.62 101 VAL A N 1
ATOM 729 C CA . VAL A 1 101 ? 7.242 2.299 0.55 1 95.62 101 VAL A CA 1
ATOM 730 C C . VAL A 1 101 ? 7.988 3.201 1.532 1 95.62 101 VAL A C 1
ATOM 732 O O . VAL A 1 101 ? 8.711 2.715 2.406 1 95.62 101 VAL A O 1
ATOM 735 N N . GLN A 1 102 ? 7.832 4.488 1.404 1 96.56 102 GLN A N 1
ATOM 736 C CA . GLN A 1 102 ? 8.477 5.422 2.314 1 96.56 102 GLN A CA 1
ATOM 737 C C . GLN A 1 102 ? 8.023 5.199 3.754 1 96.56 102 GLN A C 1
ATOM 739 O O . GLN A 1 102 ? 8.844 5.16 4.672 1 96.56 102 GLN A O 1
ATOM 744 N N . SER A 1 103 ? 6.723 5.082 3.938 1 97.81 103 SER A N 1
ATOM 745 C CA . SER A 1 103 ? 6.203 4.824 5.277 1 97.81 103 SER A CA 1
ATOM 746 C C . SER A 1 103 ? 6.695 3.484 5.816 1 97.81 103 SER A C 1
ATOM 748 O O . SER A 1 103 ? 7.09 3.383 6.977 1 97.81 103 SER A O 1
ATOM 750 N N . LYS A 1 104 ? 6.656 2.49 4.988 1 97.25 104 LYS A N 1
ATOM 751 C CA . LYS A 1 104 ? 7.074 1.153 5.395 1 97.25 104 LYS A CA 1
ATOM 752 C C . LYS A 1 104 ? 8.531 1.15 5.863 1 97.25 104 LYS A C 1
ATOM 754 O O . LYS A 1 104 ? 8.836 0.646 6.941 1 97.25 104 LYS A O 1
ATOM 759 N N . VAL A 1 105 ? 9.438 1.72 5.086 1 96.75 105 VAL A N 1
ATOM 760 C CA . VAL A 1 105 ? 10.852 1.682 5.43 1 96.75 105 VAL A CA 1
ATOM 761 C C . VAL A 1 105 ? 11.117 2.59 6.629 1 96.75 105 VAL A C 1
ATOM 763 O O . VAL A 1 105 ? 12 2.311 7.441 1 96.75 105 VAL A O 1
ATOM 766 N N . ALA A 1 106 ? 10.344 3.67 6.742 1 97.81 106 ALA A N 1
ATOM 767 C CA . ALA A 1 106 ? 10.461 4.516 7.926 1 97.81 106 ALA A CA 1
ATOM 768 C C . ALA A 1 106 ? 10.102 3.744 9.195 1 97.81 106 ALA A C 1
ATOM 770 O O . ALA A 1 106 ? 10.781 3.859 10.211 1 97.81 106 ALA A O 1
ATOM 771 N N . VAL A 1 107 ? 9.039 2.967 9.133 1 98.31 107 VAL A N 1
ATOM 772 C CA . VAL A 1 107 ? 8.602 2.152 10.258 1 98.31 107 VAL A CA 1
ATOM 773 C C . VAL A 1 107 ? 9.68 1.128 10.602 1 98.31 107 VAL A C 1
ATOM 775 O O . VAL A 1 107 ? 10.023 0.943 11.773 1 98.31 107 VAL A O 1
ATOM 778 N N . ASP A 1 108 ? 10.242 0.489 9.586 1 97.44 108 ASP A N 1
ATOM 779 C CA . ASP A 1 108 ? 11.305 -0.49 9.805 1 97.44 108 ASP A CA 1
ATOM 780 C C . ASP A 1 108 ? 12.523 0.159 10.453 1 97.44 108 ASP A C 1
ATOM 782 O O . ASP A 1 108 ? 13.109 -0.398 11.383 1 97.44 108 ASP A O 1
ATOM 786 N N . ALA A 1 109 ? 12.906 1.315 9.922 1 97.31 109 ALA A N 1
ATOM 787 C CA . ALA A 1 109 ? 14.062 2.027 10.461 1 97.31 109 ALA A CA 1
ATOM 788 C C . ALA A 1 109 ? 13.805 2.469 11.906 1 97.31 109 ALA A C 1
ATOM 790 O O . ALA A 1 109 ? 14.695 2.385 12.75 1 97.31 109 ALA A O 1
ATOM 791 N N . ALA A 1 110 ? 12.617 2.967 12.188 1 98.25 110 ALA A N 1
ATOM 792 C CA . ALA A 1 110 ? 12.234 3.354 13.539 1 98.25 110 ALA A CA 1
ATOM 793 C C . ALA A 1 110 ? 12.344 2.172 14.5 1 98.25 110 ALA A C 1
ATOM 795 O O . ALA A 1 110 ? 12.914 2.295 15.586 1 98.25 110 ALA A O 1
ATOM 796 N N . LYS A 1 111 ? 11.789 1.074 14.078 1 97.94 111 LYS A N 1
ATOM 797 C CA . LYS A 1 111 ? 11.844 -0.131 14.898 1 97.94 111 LYS A CA 1
ATOM 798 C C . LYS A 1 111 ? 13.289 -0.543 15.164 1 97.94 111 LYS A C 1
ATOM 800 O O . LYS A 1 111 ? 13.664 -0.827 16.312 1 97.94 111 LYS A O 1
ATOM 805 N N . ALA A 1 112 ? 14.109 -0.546 14.148 1 96.75 112 ALA A N 1
ATOM 806 C CA . ALA A 1 112 ? 15.516 -0.928 14.266 1 96.75 112 ALA A CA 1
ATOM 807 C C . ALA A 1 112 ? 16.266 0.009 15.211 1 96.75 112 ALA A C 1
ATOM 809 O O . ALA A 1 112 ? 17.172 -0.415 15.914 1 96.75 112 ALA A O 1
ATOM 810 N N . ALA A 1 113 ? 15.844 1.222 15.266 1 97.12 113 ALA A N 1
ATOM 811 C CA . ALA A 1 113 ? 16.516 2.242 16.062 1 97.12 113 ALA A CA 1
ATOM 812 C C . ALA A 1 113 ? 15.992 2.258 17.5 1 97.12 113 ALA A C 1
ATOM 814 O O . ALA A 1 113 ? 16.5 2.998 18.344 1 97.12 113 ALA A O 1
ATOM 815 N N . GLY A 1 114 ? 14.938 1.508 17.734 1 97.75 114 GLY A N 1
ATOM 816 C CA . GLY A 1 114 ? 14.391 1.438 19.078 1 97.75 114 GLY A CA 1
ATOM 817 C C . GLY A 1 114 ? 13.398 2.547 19.375 1 97.75 114 GLY A C 1
ATOM 818 O O . GLY A 1 114 ? 13.18 2.895 20.547 1 97.75 114 GLY A O 1
ATOM 819 N N . VAL A 1 115 ? 12.859 3.145 18.375 1 98.44 115 VAL A N 1
ATOM 820 C CA . VAL A 1 115 ? 11.797 4.133 18.547 1 98.44 115 VAL A CA 1
ATOM 821 C C . VAL A 1 115 ? 10.641 3.523 19.328 1 98.44 115 VAL A C 1
ATOM 823 O O . VAL A 1 115 ? 10.266 2.371 19.094 1 98.44 115 VAL A O 1
ATOM 826 N N . SER A 1 116 ? 10.078 4.316 20.203 1 98.44 116 SER A N 1
ATOM 827 C CA . SER A 1 116 ? 9.047 3.77 21.078 1 98.44 116 SER A CA 1
ATOM 828 C C . SER A 1 116 ? 7.648 4.102 20.562 1 98.44 116 SER A C 1
ATOM 830 O O . SER A 1 116 ? 6.68 3.42 20.906 1 98.44 116 SER A O 1
ATOM 832 N N . HIS A 1 117 ? 7.52 5.215 19.797 1 98.81 117 HIS A N 1
ATOM 833 C CA . HIS A 1 117 ? 6.184 5.664 19.422 1 98.81 117 HIS A CA 1
ATOM 834 C C . HIS A 1 117 ? 6.199 6.395 18.078 1 98.81 117 HIS A C 1
ATOM 836 O O . HIS A 1 117 ? 7.086 7.215 17.828 1 98.81 117 HIS A O 1
ATOM 842 N N . ILE A 1 118 ? 5.25 6.059 17.234 1 98.94 118 ILE A N 1
ATOM 843 C CA . ILE A 1 118 ? 5.047 6.746 15.969 1 98.94 118 ILE A CA 1
ATOM 844 C C . ILE A 1 118 ? 3.695 7.461 15.984 1 98.94 118 ILE A C 1
ATOM 846 O O . ILE A 1 118 ? 2.666 6.852 16.281 1 98.94 118 ILE A O 1
ATOM 850 N N . VAL A 1 119 ? 3.676 8.758 15.781 1 98.94 119 VAL A N 1
ATOM 851 C CA . VAL A 1 119 ? 2.465 9.492 15.422 1 98.94 119 VAL A CA 1
ATOM 852 C C . VAL A 1 119 ? 2.363 9.617 13.906 1 98.94 119 VAL A C 1
ATOM 854 O O . VAL A 1 119 ? 3.193 10.273 13.273 1 98.94 119 VAL A O 1
ATOM 857 N N . HIS A 1 120 ? 1.396 8.945 13.344 1 98.69 120 HIS A N 1
ATOM 858 C CA . HIS A 1 120 ? 1.235 8.883 11.898 1 98.69 120 HIS A CA 1
ATOM 859 C C . HIS A 1 120 ? 0.101 9.789 11.43 1 98.69 120 HIS A C 1
ATOM 861 O O . HIS A 1 120 ? -1.001 9.742 11.977 1 98.69 120 HIS A O 1
ATOM 867 N N . LEU A 1 121 ? 0.413 10.633 10.469 1 97.94 121 LEU A N 1
ATOM 868 C CA . LEU A 1 121 ? -0.633 11.43 9.836 1 97.94 121 LEU A CA 1
ATOM 869 C C . LEU A 1 121 ? -1.314 10.648 8.719 1 97.94 121 LEU A C 1
ATOM 871 O O . LEU A 1 121 ? -0.729 10.438 7.656 1 97.94 121 LEU A O 1
ATOM 875 N N . GLY A 1 122 ? -2.48 10.25 8.953 1 95.19 122 GLY A N 1
ATO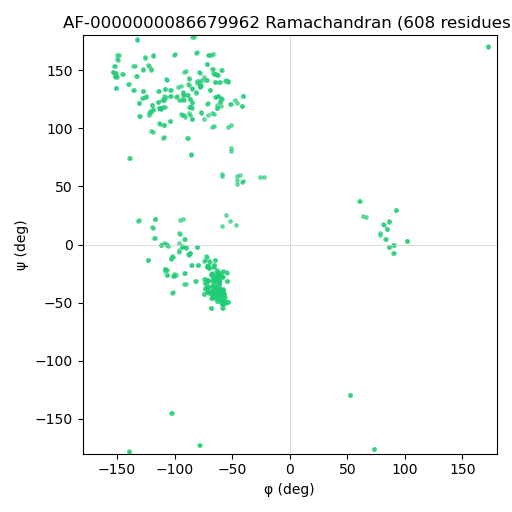M 876 C CA . GLY A 1 122 ? -3.283 9.539 7.977 1 95.19 122 GLY A CA 1
ATOM 877 C C . GLY A 1 122 ? -4.336 10.414 7.32 1 95.19 122 GLY A C 1
ATOM 878 O O . GLY A 1 122 ? -4.055 11.555 6.941 1 95.19 122 GLY A O 1
ATOM 879 N N . SER A 1 123 ? -5.449 9.891 7.02 1 91.19 123 SER A N 1
ATOM 880 C CA . SER A 1 123 ? -6.574 10.594 6.41 1 91.19 123 SER A CA 1
ATOM 881 C C . SER A 1 123 ? -7.902 10.133 7.012 1 91.19 123 SER A C 1
ATOM 883 O O . SER A 1 123 ? -8.07 8.961 7.34 1 91.19 123 SER A O 1
ATOM 885 N N . SER A 1 124 ? -8.734 11.156 7.23 1 82.62 124 SER A N 1
ATOM 886 C CA . SER A 1 124 ? -10.078 10.82 7.695 1 82.62 124 SER A CA 1
ATOM 887 C C . SER A 1 124 ? -10.883 10.133 6.605 1 82.62 124 SER A C 1
ATOM 889 O O . SER A 1 124 ? -10.781 10.484 5.43 1 82.62 124 SER A O 1
ATOM 891 N N . HIS A 1 125 ? -11.578 8.992 6.969 1 69.12 125 HIS A N 1
ATOM 892 C CA . HIS A 1 125 ? -12.367 8.266 5.988 1 69.12 125 HIS A CA 1
ATOM 893 C C . HIS A 1 125 ? -13.539 7.543 6.648 1 69.12 125 HIS A C 1
ATOM 895 O O . HIS A 1 125 ? -13.516 7.285 7.855 1 69.12 125 HIS A O 1
ATOM 901 N N . SER A 1 126 ? -14.508 7.5 5.852 1 69.56 126 SER A N 1
ATOM 902 C CA . SER A 1 126 ? -15.609 6.637 6.27 1 69.56 126 SER A CA 1
ATOM 903 C C . SER A 1 126 ? -15.258 5.164 6.09 1 69.56 126 SER A C 1
ATOM 905 O O . SER A 1 126 ? -14.445 4.812 5.23 1 69.56 126 SER A O 1
ATOM 907 N N . ASP A 1 127 ? -15.695 4.285 6.961 1 67.88 127 ASP A N 1
ATOM 908 C CA . ASP A 1 127 ? -15.5 2.844 6.891 1 67.88 127 ASP A CA 1
ATOM 909 C C . ASP A 1 127 ? -16.719 2.148 6.273 1 67.88 127 ASP A C 1
ATOM 911 O O . ASP A 1 127 ? -17.859 2.502 6.578 1 67.88 127 ASP A O 1
ATOM 915 N N . PRO A 1 128 ? -16.375 1.258 5.398 1 71.69 128 PRO A N 1
ATOM 916 C CA . PRO A 1 128 ? -15.078 0.875 4.824 1 71.69 128 PRO A CA 1
ATOM 917 C C . PRO A 1 128 ? -14.602 1.842 3.74 1 71.69 128 PRO A C 1
ATOM 919 O O . PRO A 1 128 ? -15.398 2.275 2.904 1 71.69 128 PRO A O 1
ATOM 922 N N . ASN A 1 129 ? -13.352 2.047 3.803 1 83 129 ASN A N 1
ATOM 923 C CA . ASN A 1 129 ? -12.766 2.977 2.842 1 83 129 ASN A CA 1
ATOM 924 C C . ASN A 1 129 ? -12.414 2.281 1.529 1 83 129 ASN A C 1
ATOM 926 O O . ASN A 1 129 ? -11.617 1.345 1.51 1 83 129 ASN A O 1
ATOM 930 N N . THR A 1 130 ? -13.055 2.734 0.475 1 88.81 130 THR A N 1
ATOM 931 C CA . THR A 1 130 ? -12.805 2.131 -0.829 1 88.81 130 THR A CA 1
ATOM 932 C C . THR A 1 130 ? -12.086 3.115 -1.752 1 88.81 130 THR A C 1
ATOM 934 O O . THR A 1 130 ? -11.805 2.795 -2.908 1 88.81 130 THR A O 1
ATOM 937 N N . VAL A 1 131 ? -11.844 4.305 -1.204 1 89.94 131 VAL A N 1
ATOM 938 C CA . VAL A 1 131 ? -11.078 5.297 -1.955 1 89.94 131 VAL A CA 1
ATOM 939 C C . VAL A 1 131 ? -9.594 4.957 -1.901 1 89.94 131 VAL A C 1
ATOM 941 O O . VAL A 1 131 ? -9.062 4.641 -0.835 1 89.94 131 VAL A O 1
ATOM 944 N N . GLU A 1 132 ? -8.906 5.059 -3.018 1 91.81 132 GLU A N 1
ATOM 945 C CA . GLU A 1 132 ? -7.559 4.527 -3.207 1 91.81 132 GLU A CA 1
ATOM 946 C C . GLU A 1 132 ? -6.582 5.117 -2.191 1 91.81 132 GLU A C 1
ATOM 948 O O . GLU A 1 132 ? -5.914 4.379 -1.463 1 91.81 132 GLU A O 1
ATOM 953 N N . TYR A 1 133 ? -6.473 6.445 -2.096 1 91.19 133 TYR A N 1
ATOM 954 C CA . TYR A 1 133 ? -5.473 7.039 -1.213 1 91.19 133 TYR A CA 1
ATOM 955 C C . TYR A 1 133 ? -5.801 6.758 0.248 1 91.19 133 TYR A C 1
ATOM 957 O O . TYR A 1 133 ? -4.902 6.613 1.077 1 91.19 133 TYR A O 1
ATOM 965 N N . ALA A 1 134 ? -7.059 6.746 0.569 1 91.69 134 ALA A N 1
ATOM 966 C CA . ALA A 1 134 ? -7.461 6.422 1.936 1 91.69 134 ALA A CA 1
ATOM 967 C C . ALA A 1 134 ? -7.098 4.98 2.287 1 91.69 134 ALA A C 1
ATOM 969 O O . ALA A 1 134 ? -6.652 4.699 3.402 1 91.69 134 ALA A O 1
ATOM 970 N N . ALA A 1 135 ? -7.309 4.117 1.333 1 93.44 135 ALA A N 1
ATOM 971 C CA . ALA A 1 135 ? -6.895 2.725 1.501 1 93.44 135 ALA A CA 1
ATOM 972 C C . ALA A 1 135 ? -5.398 2.627 1.774 1 93.44 135 ALA A C 1
ATOM 974 O O . ALA A 1 135 ? -4.965 1.827 2.605 1 93.44 135 ALA A O 1
ATOM 975 N N . TRP A 1 136 ? -4.617 3.393 1.087 1 95.81 136 TRP A N 1
ATOM 976 C CA . TRP A 1 136 ? -3.17 3.406 1.274 1 95.81 136 TRP A CA 1
ATOM 977 C C . TRP A 1 136 ? -2.811 3.748 2.717 1 95.81 136 TRP A C 1
ATOM 979 O O . TRP A 1 136 ? -1.946 3.105 3.316 1 95.81 136 TRP A O 1
ATOM 989 N N . HIS A 1 137 ? -3.494 4.727 3.229 1 95.88 137 HIS A N 1
ATOM 990 C CA . HIS A 1 137 ? -3.234 5.102 4.613 1 95.88 137 HIS A CA 1
ATOM 991 C C . HIS A 1 137 ? -3.574 3.957 5.566 1 95.88 137 HIS A C 1
ATOM 993 O O . HIS A 1 137 ? -2.84 3.703 6.523 1 95.88 137 HIS A O 1
ATOM 999 N N . GLU A 1 138 ? -4.621 3.324 5.309 1 95.94 138 GLU A N 1
ATOM 1000 C CA . GLU A 1 138 ? -5.008 2.201 6.16 1 95.94 138 GLU A CA 1
ATOM 1001 C C . GLU A 1 138 ? -3.977 1.079 6.094 1 95.94 138 GLU A C 1
ATOM 1003 O O . GLU A 1 138 ? -3.695 0.429 7.102 1 95.94 138 GLU A O 1
ATOM 1008 N N . LEU A 1 139 ? -3.482 0.843 4.914 1 97.5 139 LEU A N 1
ATOM 1009 C CA . LEU A 1 139 ? -2.447 -0.173 4.766 1 97.5 139 LEU A CA 1
ATOM 1010 C C . LEU A 1 139 ? -1.206 0.194 5.574 1 97.5 139 LEU A C 1
ATOM 1012 O O . LEU A 1 139 ? -0.635 -0.654 6.262 1 97.5 139 LEU A O 1
ATOM 1016 N N . VAL A 1 140 ? -0.809 1.429 5.496 1 98.06 140 VAL A N 1
ATOM 1017 C CA . VAL A 1 140 ? 0.339 1.914 6.254 1 98.06 140 VAL A CA 1
ATOM 1018 C C . VAL A 1 140 ? 0.073 1.761 7.75 1 98.06 140 VAL A C 1
ATOM 1020 O O . VAL A 1 140 ? 0.942 1.307 8.5 1 98.06 140 VAL A O 1
ATOM 1023 N N . GLU A 1 141 ? -1.095 2.094 8.203 1 98 141 GLU A N 1
ATOM 1024 C CA . GLU A 1 141 ? -1.462 1.998 9.609 1 98 141 GLU A CA 1
ATOM 1025 C C . GLU A 1 141 ? -1.424 0.551 10.094 1 98 141 GLU A C 1
ATOM 1027 O O . GLU A 1 141 ? -0.944 0.271 11.195 1 98 141 GLU A O 1
ATOM 1032 N N . ALA A 1 142 ? -1.922 -0.335 9.266 1 98.25 142 ALA A N 1
ATOM 1033 C CA . ALA A 1 142 ? -1.847 -1.752 9.609 1 98.25 142 ALA A CA 1
ATOM 1034 C C . ALA A 1 142 ? -0.399 -2.191 9.812 1 98.25 142 ALA A C 1
ATOM 1036 O O . ALA A 1 142 ? -0.101 -2.967 10.727 1 98.25 142 ALA A O 1
ATOM 1037 N N . TYR A 1 143 ? 0.449 -1.711 8.961 1 98.31 143 TYR A N 1
ATOM 1038 C CA . TYR A 1 143 ? 1.855 -2.084 9.062 1 98.31 143 TYR A CA 1
ATOM 1039 C C . TYR A 1 143 ? 2.484 -1.503 10.32 1 98.31 143 TYR A C 1
ATOM 1041 O O . TYR A 1 143 ? 3.287 -2.164 10.984 1 98.31 143 TYR A O 1
ATOM 1049 N N . ILE A 1 144 ? 2.148 -0.287 10.648 1 98.75 144 ILE A N 1
ATOM 1050 C CA . ILE A 1 144 ? 2.615 0.323 11.891 1 98.75 144 ILE A CA 1
ATOM 1051 C C . ILE A 1 144 ? 2.182 -0.532 13.078 1 98.75 144 ILE A C 1
ATOM 1053 O O . ILE A 1 144 ? 2.992 -0.846 13.953 1 98.75 144 ILE A O 1
ATOM 1057 N N . GLU A 1 145 ? 0.969 -0.885 13.117 1 98.56 145 GLU A N 1
ATOM 1058 C CA . GLU A 1 145 ? 0.425 -1.696 14.195 1 98.56 145 GLU A CA 1
ATOM 1059 C C . GLU A 1 145 ? 1.122 -3.051 14.281 1 98.56 145 GLU A C 1
ATOM 1061 O O . GLU A 1 145 ? 1.451 -3.523 15.367 1 98.56 145 GLU A O 1
ATOM 1066 N N . ARG A 1 146 ? 1.382 -3.635 13.148 1 97.31 146 ARG A N 1
ATOM 1067 C CA . ARG A 1 146 ? 2.049 -4.934 13.078 1 97.31 146 ARG A CA 1
ATOM 1068 C C . ARG A 1 146 ? 3.469 -4.848 13.625 1 97.31 146 ARG A C 1
ATOM 1070 O O . ARG A 1 146 ? 4 -5.832 14.148 1 97.31 146 ARG A O 1
ATOM 1077 N N . SER A 1 147 ? 4.125 -3.721 13.484 1 97.25 147 SER A N 1
ATOM 1078 C CA . SER A 1 147 ? 5.523 -3.541 13.859 1 97.25 147 SER A CA 1
ATOM 1079 C C . SER A 1 147 ? 5.73 -3.744 15.352 1 97.25 147 SER A C 1
ATOM 1081 O O . SER A 1 147 ? 6.852 -3.994 15.805 1 97.25 147 SER A O 1
ATOM 1083 N N . GLY A 1 148 ? 4.66 -3.51 16.141 1 97.5 148 GLY A N 1
ATOM 1084 C CA . GLY A 1 148 ? 4.762 -3.605 17.594 1 97.5 148 GLY A CA 1
ATOM 1085 C C . GLY A 1 148 ? 5.156 -2.299 18.25 1 97.5 148 GLY A C 1
ATOM 1086 O O . GLY A 1 148 ? 5.168 -2.195 19.469 1 97.5 148 GLY A O 1
ATOM 1087 N N . LEU A 1 149 ? 5.5 -1.303 17.484 1 98.38 149 LEU A N 1
ATOM 1088 C CA . LEU A 1 149 ? 5.766 0.026 18.016 1 98.38 149 LEU A CA 1
ATOM 1089 C C . LEU A 1 149 ? 4.496 0.641 18.594 1 98.38 149 LEU A C 1
ATOM 1091 O O . LEU A 1 149 ? 3.391 0.353 18.125 1 98.38 149 LEU A O 1
ATOM 1095 N N . GLY A 1 150 ? 4.656 1.481 19.703 1 98.75 150 GLY A N 1
ATOM 1096 C CA . GLY A 1 150 ? 3.531 2.336 20.047 1 98.75 150 GLY A CA 1
ATOM 1097 C C . GLY A 1 150 ? 3.125 3.271 18.922 1 98.75 150 GLY A C 1
ATOM 1098 O O . GLY A 1 150 ? 3.957 3.664 18.109 1 98.75 150 GLY A O 1
ATOM 1099 N N . TYR A 1 151 ? 1.83 3.59 18.906 1 98.88 151 TYR A N 1
ATOM 1100 C CA . TYR A 1 151 ? 1.415 4.43 17.781 1 98.88 151 TYR A CA 1
ATOM 1101 C C . TYR A 1 151 ? 0.209 5.281 18.156 1 98.88 151 TYR A C 1
ATOM 1103 O O . TYR A 1 151 ? -0.522 4.957 19.094 1 98.88 151 TYR A O 1
ATOM 1111 N N . THR A 1 152 ? 0.049 6.383 17.531 1 98.88 152 THR A N 1
ATOM 1112 C CA . THR A 1 152 ? -1.146 7.215 17.422 1 98.88 152 THR A CA 1
ATOM 1113 C C . THR A 1 152 ? -1.413 7.59 15.977 1 98.88 152 THR A C 1
ATOM 1115 O O . THR A 1 152 ? -0.53 8.109 15.289 1 98.88 152 THR A O 1
ATOM 1118 N N . HIS A 1 153 ? -2.584 7.219 15.5 1 98.19 153 HIS A N 1
ATOM 1119 C CA . HIS A 1 153 ? -2.982 7.66 14.172 1 98.19 153 HIS A CA 1
ATOM 1120 C C . HIS A 1 153 ? -3.795 8.953 14.234 1 98.19 153 HIS A C 1
ATOM 1122 O O . HIS A 1 153 ? -4.723 9.062 15.039 1 98.19 153 HIS A O 1
ATOM 1128 N N . VAL A 1 154 ? -3.42 9.953 13.406 1 97.75 154 VAL A N 1
ATOM 1129 C CA . VAL A 1 154 ? -4.148 11.219 13.289 1 97.75 154 VAL A CA 1
ATOM 1130 C C . VAL A 1 154 ? -4.797 11.305 11.906 1 97.75 154 VAL A C 1
ATOM 1132 O O . VAL A 1 154 ? -4.105 11.312 10.891 1 97.75 154 VAL A O 1
ATOM 1135 N N . TRP A 1 155 ? -6.098 11.352 11.93 1 95.38 155 TRP A N 1
ATOM 1136 C CA . TRP A 1 155 ? -6.879 11.328 10.695 1 95.38 155 TRP A CA 1
ATOM 1137 C C . TRP A 1 155 ? -7.527 12.688 10.438 1 95.38 155 TRP A C 1
ATOM 1139 O O . TRP A 1 155 ? -8.695 12.891 10.766 1 95.38 155 TRP A O 1
ATOM 1149 N N . PRO A 1 156 ? -6.848 13.523 9.711 1 95.06 156 PRO A N 1
ATOM 1150 C CA . PRO A 1 156 ? -7.398 14.859 9.469 1 95.06 156 PRO A CA 1
ATOM 1151 C C . PRO A 1 156 ? -8.492 14.867 8.398 1 95.06 156 PRO A C 1
ATOM 1153 O O . PRO A 1 156 ? -8.422 14.094 7.441 1 95.06 156 PRO A O 1
ATOM 1156 N N . ALA A 1 157 ? -9.453 15.797 8.602 1 92.31 157 ALA A N 1
ATOM 1157 C CA . ALA A 1 157 ? -10.414 16.125 7.555 1 92.31 157 ALA A CA 1
ATOM 1158 C C . ALA A 1 157 ? -9.797 17.031 6.504 1 92.31 157 ALA A C 1
ATOM 1160 O O . ALA A 1 157 ? -8.57 17.172 6.434 1 92.31 157 ALA A O 1
ATOM 1161 N N . ALA A 1 158 ? -10.648 17.531 5.574 1 91.44 158 ALA A N 1
ATOM 1162 C CA . ALA A 1 158 ? -10.164 18.438 4.547 1 91.44 158 ALA A CA 1
ATOM 1163 C C . ALA A 1 158 ? -9.594 19.703 5.164 1 91.44 158 ALA A C 1
ATOM 1165 O O . ALA A 1 158 ? -10.156 20.25 6.121 1 91.44 158 ALA A O 1
ATOM 1166 N N . PHE A 1 159 ? -8.508 20.188 4.625 1 94.06 159 PHE A N 1
ATOM 1167 C CA . PHE A 1 159 ? -7.816 21.344 5.203 1 94.06 159 PHE A CA 1
ATOM 1168 C C . PHE A 1 159 ? -8.477 22.641 4.77 1 94.06 159 PHE A C 1
ATOM 1170 O O . PHE A 1 159 ? -8.664 22.875 3.576 1 94.06 159 PHE A O 1
ATOM 1177 N N . LEU A 1 160 ? -8.719 23.453 5.719 1 95.25 160 LEU A N 1
ATOM 1178 C CA . LEU A 1 160 ? -9.266 24.781 5.445 1 95.25 160 LEU A CA 1
ATOM 1179 C C . LEU A 1 160 ? -8.297 25.609 4.613 1 95.25 160 LEU A C 1
ATOM 1181 O O . LEU A 1 160 ? -8.711 26.438 3.812 1 95.25 160 LEU A O 1
ATOM 1185 N N . GLN A 1 161 ? -7.047 25.312 4.793 1 93.44 161 GLN A N 1
ATOM 1186 C CA . GLN A 1 161 ? -5.977 26.047 4.133 1 93.44 161 GLN A CA 1
ATOM 1187 C C . GLN A 1 161 ? -6.031 25.859 2.617 1 93.44 161 GLN A C 1
ATOM 1189 O O . GLN A 1 161 ? -5.383 26.594 1.873 1 93.44 161 GLN A O 1
ATOM 1194 N N . MET A 1 162 ? -6.785 24.922 2.158 1 90.5 162 MET A N 1
ATOM 1195 C CA . MET A 1 162 ? -6.91 24.688 0.722 1 90.5 162 MET A CA 1
ATOM 1196 C C . MET A 1 162 ? -7.977 25.594 0.113 1 90.5 162 MET A C 1
ATOM 1198 O O . MET A 1 162 ? -8.008 25.781 -1.104 1 90.5 162 MET A O 1
ATOM 1202 N N . LEU A 1 163 ? -8.836 26.156 0.807 1 93.94 163 LEU A N 1
ATOM 1203 C CA . LEU A 1 163 ? -10.016 26.875 0.336 1 93.94 163 LEU A CA 1
ATOM 1204 C C . LEU A 1 163 ? -9.609 28.109 -0.453 1 93.94 163 LEU A C 1
ATOM 1206 O O . LEU A 1 163 ? -10.211 28.406 -1.492 1 93.94 163 LEU A O 1
ATOM 1210 N N . PRO A 1 164 ? -8.594 28.812 -0.009 1 93.75 164 PRO A N 1
ATOM 1211 C CA . PRO A 1 164 ? -8.211 30 -0.783 1 93.75 164 PRO A CA 1
ATOM 1212 C C . PRO A 1 164 ? -7.801 29.656 -2.213 1 93.75 164 PRO A C 1
ATOM 1214 O O . PRO A 1 164 ? -7.957 30.484 -3.117 1 93.75 164 PRO A O 1
ATOM 1217 N N . MET A 1 165 ? -7.348 28.469 -2.42 1 88.5 165 MET A N 1
ATOM 1218 C CA . MET A 1 165 ? -6.93 28.031 -3.752 1 88.5 165 MET A CA 1
ATOM 1219 C C . MET A 1 165 ? -8.141 27.828 -4.66 1 88.5 165 MET A C 1
ATOM 1221 O O . MET A 1 165 ? -7.992 27.703 -5.875 1 88.5 165 MET A O 1
ATOM 1225 N N . SER A 1 166 ? -9.266 27.859 -4.113 1 93.38 166 SER A N 1
ATOM 1226 C CA . SER A 1 166 ? -10.492 27.578 -4.855 1 93.38 166 SER A CA 1
ATOM 1227 C C . SER A 1 166 ? -11.078 28.844 -5.453 1 93.38 166 SER A C 1
ATOM 1229 O O . SER A 1 166 ? -12.109 28.812 -6.129 1 93.38 166 SER A O 1
ATOM 1231 N N . VAL A 1 167 ? -10.492 29.953 -5.203 1 95.06 167 VAL A N 1
ATOM 1232 C CA . VAL A 1 167 ? -10.961 31.203 -5.812 1 95.06 167 VAL A CA 1
ATOM 1233 C C . VAL A 1 167 ? -10.5 31.266 -7.266 1 95.06 167 VAL A C 1
ATOM 1235 O O . VAL A 1 167 ? -9.305 31.344 -7.543 1 95.06 167 VAL A O 1
ATOM 1238 N N . THR A 1 168 ? -11.391 31.234 -8.172 1 92.69 168 THR A N 1
ATOM 1239 C CA . THR A 1 168 ? -11.047 31.188 -9.586 1 92.69 168 THR A CA 1
ATOM 1240 C C . THR A 1 168 ? -11.352 32.531 -10.266 1 92.69 168 THR A C 1
ATOM 1242 O O . THR A 1 168 ? -10.852 32.781 -11.352 1 92.69 168 THR A O 1
ATOM 1245 N N . ALA A 1 169 ? -12.188 33.344 -9.789 1 93.44 169 ALA A N 1
ATOM 1246 C CA . ALA A 1 169 ? -12.555 34.688 -10.188 1 93.44 169 ALA A CA 1
ATOM 1247 C C . ALA A 1 169 ? -12.977 35.531 -8.977 1 93.44 169 ALA A C 1
ATOM 1249 O O . ALA A 1 169 ? -13.125 35 -7.871 1 93.44 169 ALA A O 1
ATOM 1250 N N . PRO A 1 170 ? -12.984 36.844 -9.18 1 93.56 170 PRO A N 1
ATOM 1251 C CA . PRO A 1 170 ? -13.422 37.656 -8.031 1 93.56 170 PRO A CA 1
ATOM 1252 C C . PRO A 1 170 ? -14.75 37.188 -7.449 1 93.56 170 PRO A C 1
ATOM 1254 O O . PRO A 1 170 ? -15.75 37.094 -8.172 1 93.56 170 PRO A O 1
ATOM 1257 N N . GLU A 1 171 ? -14.719 36.812 -6.105 1 96.06 171 GLU A N 1
ATOM 1258 C CA . GLU A 1 171 ? -15.883 36.406 -5.312 1 96.06 171 GLU A CA 1
ATOM 1259 C C . GLU A 1 171 ? -16.516 35.125 -5.848 1 96.06 171 GLU A C 1
ATOM 1261 O O . GLU A 1 171 ? -17.734 34.938 -5.734 1 96.06 171 GLU A O 1
ATOM 1266 N N . VAL A 1 172 ? -15.758 34.344 -6.527 1 96.75 172 VAL A N 1
ATOM 1267 C CA . VAL A 1 172 ? -16.234 33.062 -7.004 1 96.75 172 VAL A CA 1
ATOM 1268 C C . VAL A 1 172 ? -15.391 31.938 -6.414 1 96.75 172 VAL A C 1
ATOM 1270 O O . VAL A 1 172 ? -14.172 31.906 -6.598 1 96.75 172 VAL A O 1
ATOM 1273 N N . LEU A 1 173 ? -16.031 31.062 -5.699 1 96.62 173 LEU A N 1
ATOM 1274 C CA . LEU A 1 173 ? -15.398 29.828 -5.25 1 96.62 173 LEU A CA 1
ATOM 1275 C C . LEU A 1 173 ? -15.719 28.672 -6.207 1 96.62 173 LEU A C 1
ATOM 1277 O O . LEU A 1 173 ? -16.891 28.422 -6.516 1 96.62 173 LEU A O 1
ATOM 1281 N N . THR A 1 174 ? -14.711 28.078 -6.691 1 96.44 174 THR A N 1
ATOM 1282 C CA . THR A 1 174 ? -14.883 26.859 -7.477 1 96.44 174 THR A CA 1
ATOM 1283 C C . THR A 1 174 ? -14.344 25.641 -6.723 1 96.44 174 THR A C 1
ATOM 1285 O O . THR A 1 174 ? -13.195 25.656 -6.266 1 96.44 174 THR A O 1
ATOM 1288 N N . TYR A 1 175 ? -15.164 24.672 -6.535 1 96 175 TYR A N 1
ATOM 1289 C CA . TYR A 1 175 ? -14.781 23.422 -5.871 1 96 175 TYR A CA 1
ATOM 1290 C C . TYR A 1 175 ? -15.414 22.219 -6.566 1 96 175 TYR A C 1
ATOM 1292 O O . TYR A 1 175 ? -16.078 22.375 -7.594 1 96 175 TYR A O 1
ATOM 1300 N N . PHE A 1 176 ? -15.195 21.047 -6.07 1 96.25 176 PHE A N 1
ATOM 1301 C CA . PHE A 1 176 ? -15.391 19.922 -6.965 1 96.25 176 PHE A CA 1
ATOM 1302 C C . PHE A 1 176 ? -16.25 18.844 -6.309 1 96.25 176 PHE A C 1
ATOM 1304 O O . PHE A 1 176 ? -16.203 17.672 -6.684 1 96.25 176 PHE A O 1
ATOM 1311 N N . ILE A 1 177 ? -17 19.234 -5.32 1 93.88 177 ILE A N 1
ATOM 1312 C CA . ILE A 1 177 ? -17.797 18.234 -4.617 1 93.88 177 ILE A CA 1
ATOM 1313 C C . ILE A 1 177 ? -19.281 18.562 -4.785 1 93.88 177 ILE A C 1
ATOM 1315 O O . ILE A 1 177 ? -20.109 18.172 -3.957 1 93.88 177 ILE A O 1
ATOM 1319 N N . GLY A 1 178 ? -19.625 19.328 -5.824 1 94.25 178 GLY A N 1
ATOM 1320 C CA . GLY A 1 178 ? -21.016 19.703 -6.043 1 94.25 178 GLY A CA 1
ATOM 1321 C C . GLY A 1 178 ? -21.656 20.328 -4.824 1 94.25 178 GLY A C 1
ATOM 1322 O O . GLY A 1 178 ? -21.094 21.25 -4.223 1 94.25 178 GLY A O 1
ATOM 1323 N N . ASP A 1 179 ? -22.812 19.797 -4.473 1 91.94 179 ASP A N 1
ATOM 1324 C CA . ASP A 1 179 ? -23.531 20.328 -3.326 1 91.94 179 ASP A CA 1
ATOM 1325 C C . ASP A 1 179 ? -23.25 19.516 -2.064 1 91.94 179 ASP A C 1
ATOM 1327 O O . ASP A 1 179 ? -23.906 19.703 -1.039 1 91.94 179 ASP A O 1
ATOM 1331 N N . GLY A 1 180 ? -22.297 18.656 -2.172 1 90.12 180 GLY A N 1
ATOM 1332 C CA . GLY A 1 180 ? -21.969 17.812 -1.031 1 90.12 180 GLY A CA 1
ATOM 1333 C C . GLY A 1 180 ? -21.359 18.594 0.123 1 90.12 180 GLY A C 1
ATOM 1334 O O . GLY A 1 180 ? -21.016 19.766 -0.027 1 90.12 180 GLY A O 1
ATOM 1335 N N . ARG A 1 181 ? -21.359 17.969 1.297 1 89.31 181 ARG A N 1
ATOM 1336 C CA . ARG A 1 181 ? -20.75 18.516 2.496 1 89.31 181 ARG A CA 1
ATOM 1337 C C . ARG A 1 181 ? -19.453 17.797 2.834 1 89.31 181 ARG A C 1
ATOM 1339 O O . ARG A 1 181 ? -19.344 16.578 2.631 1 89.31 181 ARG A O 1
ATOM 1346 N N . ALA A 1 182 ? -18.531 18.562 3.277 1 88.38 182 ALA A N 1
ATOM 1347 C CA . ALA A 1 182 ? -17.281 17.969 3.752 1 88.38 182 ALA A CA 1
ATOM 1348 C C . ALA A 1 182 ? -16.953 18.453 5.164 1 88.38 182 ALA A C 1
ATOM 1350 O O . ALA A 1 182 ? -17.406 19.516 5.59 1 88.38 182 ALA A O 1
ATOM 1351 N N . ASN A 1 183 ? -16.25 17.578 5.883 1 90.81 183 ASN A N 1
ATOM 1352 C CA . ASN A 1 183 ? -15.648 18.016 7.137 1 90.81 183 ASN A CA 1
ATOM 1353 C C . ASN A 1 183 ? -14.336 18.766 6.898 1 90.81 183 ASN A C 1
ATOM 1355 O O . ASN A 1 183 ? -13.562 18.406 6.008 1 90.81 183 ASN A O 1
ATOM 1359 N N . TRP A 1 184 ? -14.18 19.828 7.676 1 93 184 TRP A N 1
ATOM 1360 C CA . TRP A 1 184 ? -13.031 20.703 7.5 1 93 184 TRP A CA 1
ATOM 1361 C C . TRP A 1 184 ? -12.219 20.797 8.789 1 93 184 TRP A C 1
ATOM 1363 O O . TRP A 1 184 ? -12.758 20.625 9.883 1 93 184 TRP A O 1
ATOM 1373 N N . VAL A 1 185 ? -10.938 21.078 8.633 1 95 185 VAL A N 1
ATOM 1374 C CA . VAL A 1 185 ? -10.086 21.234 9.805 1 95 185 VAL A CA 1
ATOM 1375 C C . VAL A 1 185 ? -8.961 22.219 9.5 1 95 185 VAL A C 1
ATOM 1377 O O . VAL A 1 185 ? -8.508 22.312 8.359 1 95 185 VAL A O 1
ATOM 1380 N N . ASP A 1 186 ? -8.609 22.984 10.516 1 96.5 186 ASP A N 1
ATOM 1381 C CA . ASP A 1 186 ? -7.418 23.812 10.453 1 96.5 186 ASP A CA 1
ATOM 1382 C C . ASP A 1 186 ? -6.156 22.984 10.68 1 96.5 186 ASP A C 1
ATOM 1384 O O . ASP A 1 186 ? -6.105 22.156 11.586 1 96.5 186 ASP A O 1
ATOM 1388 N N . THR A 1 187 ? -5.098 23.203 9.883 1 96.25 187 THR A N 1
ATOM 1389 C CA . THR A 1 187 ? -3.855 22.438 10.008 1 96.25 187 THR A CA 1
ATOM 1390 C C . THR A 1 187 ? -3.223 22.656 11.375 1 96.25 187 THR A C 1
ATOM 1392 O O . THR A 1 187 ? -2.549 21.781 11.906 1 96.25 187 THR A O 1
ATOM 1395 N N . GLY A 1 188 ? -3.418 23.844 11.906 1 96.69 188 GLY A N 1
ATOM 1396 C CA . GLY A 1 188 ? -2.949 24.094 13.266 1 96.69 188 GLY A CA 1
ATOM 1397 C C . GLY A 1 188 ? -3.568 23.172 14.289 1 96.69 188 GLY A C 1
ATOM 1398 O O . GLY A 1 188 ? -2.902 22.75 15.242 1 96.69 188 GLY A O 1
ATOM 1399 N N . ASP A 1 189 ? -4.859 22.891 14.094 1 97.31 189 ASP A N 1
ATOM 1400 C CA . ASP A 1 189 ? -5.543 21.969 14.984 1 97.31 189 ASP A CA 1
ATOM 1401 C C . ASP A 1 189 ? -4.992 20.547 14.836 1 97.31 189 ASP A C 1
ATOM 1403 O O . ASP A 1 189 ? -4.848 19.828 15.828 1 97.31 189 ASP A O 1
ATOM 1407 N N . VAL A 1 190 ? -4.691 20.125 13.625 1 97.62 190 VAL A N 1
ATOM 1408 C CA . VAL A 1 190 ? -4.09 18.828 13.367 1 97.62 190 VAL A CA 1
ATOM 1409 C C . VAL A 1 190 ? -2.74 18.734 14.078 1 97.62 190 VAL A C 1
ATOM 1411 O O . VAL A 1 190 ? -2.463 17.75 14.766 1 97.62 190 VAL A O 1
ATOM 1414 N N . ALA A 1 191 ? -1.946 19.781 13.914 1 98.25 191 ALA A N 1
ATOM 1415 C CA . ALA A 1 191 ? -0.629 19.844 14.539 1 98.25 191 ALA A CA 1
ATOM 1416 C C . ALA A 1 191 ? -0.743 19.766 16.062 1 98.25 191 ALA A C 1
ATOM 1418 O O . ALA A 1 191 ? 0.063 19.109 16.719 1 98.25 191 ALA A O 1
ATOM 1419 N N . ALA A 1 192 ? -1.72 20.453 16.609 1 98.31 192 ALA A N 1
ATOM 1420 C CA . ALA A 1 192 ? -1.915 20.453 18.062 1 98.31 192 ALA A CA 1
ATOM 1421 C C . ALA A 1 192 ? -2.229 19.062 18.578 1 98.31 192 ALA A C 1
ATOM 1423 O O . ALA A 1 192 ? -1.717 18.656 19.625 1 98.31 192 ALA A O 1
ATOM 1424 N N . VAL A 1 193 ? -3.068 18.359 17.875 1 98.44 193 VAL A N 1
ATOM 1425 C CA . VAL A 1 193 ? -3.412 17 18.25 1 98.44 193 VAL A CA 1
ATOM 1426 C C . VAL A 1 193 ? -2.174 16.109 18.172 1 98.44 193 VAL A C 1
ATOM 1428 O O . VAL A 1 193 ? -1.888 15.336 19.094 1 98.44 193 VAL A O 1
ATOM 1431 N N . ALA A 1 194 ? -1.423 16.219 17.094 1 98.75 194 ALA A N 1
ATOM 1432 C CA . ALA A 1 194 ? -0.192 15.445 16.938 1 98.75 194 ALA A CA 1
ATOM 1433 C C . ALA A 1 194 ? 0.805 15.773 18.047 1 98.75 194 ALA A C 1
ATOM 1435 O O . ALA A 1 194 ? 1.448 14.875 18.594 1 98.75 194 ALA A O 1
ATOM 1436 N N . ALA A 1 195 ? 0.939 17.047 18.375 1 98.75 195 ALA A N 1
ATOM 1437 C CA . ALA A 1 195 ? 1.85 17.484 19.422 1 98.75 195 ALA A CA 1
ATOM 1438 C C . ALA A 1 195 ? 1.465 16.875 20.766 1 98.75 195 ALA A C 1
ATOM 1440 O O . ALA A 1 195 ? 2.33 16.422 21.531 1 98.75 195 ALA A O 1
AT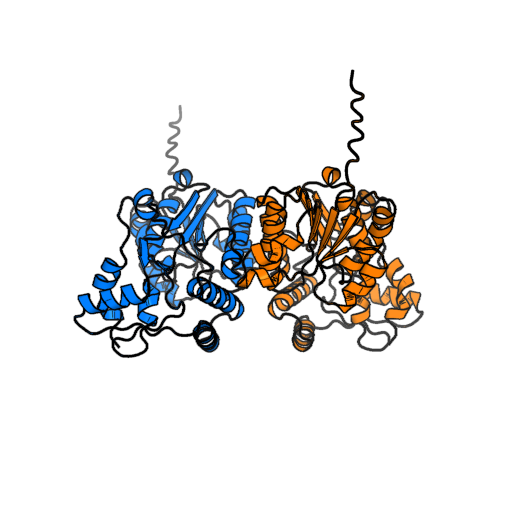OM 1441 N N . ALA A 1 196 ? 0.176 16.875 21.031 1 98.69 196 ALA A N 1
ATOM 1442 C CA . ALA A 1 196 ? -0.3 16.281 22.281 1 98.69 196 ALA A CA 1
ATOM 1443 C C . ALA A 1 196 ? 0.105 14.812 22.391 1 98.69 196 ALA A C 1
ATOM 1445 O O . ALA A 1 196 ? 0.579 14.367 23.438 1 98.69 196 ALA A O 1
ATOM 1446 N N . ALA A 1 197 ? -0.039 14.086 21.312 1 98.69 197 ALA A N 1
ATOM 1447 C CA . ALA A 1 197 ? 0.321 12.672 21.281 1 98.69 197 ALA A CA 1
ATOM 1448 C C . ALA A 1 197 ? 1.824 12.484 21.469 1 98.69 197 ALA A C 1
ATOM 1450 O O . ALA A 1 197 ? 2.264 11.539 22.125 1 98.69 197 ALA A O 1
ATOM 1451 N N . LEU A 1 198 ? 2.629 13.391 20.906 1 98.69 198 LEU A N 1
ATOM 1452 C CA . LEU A 1 198 ? 4.082 13.297 21 1 98.69 198 LEU A CA 1
ATOM 1453 C C . LEU A 1 198 ? 4.555 13.68 22.406 1 98.69 198 LEU A C 1
ATOM 1455 O O . LEU A 1 198 ? 5.582 13.188 22.875 1 98.69 198 LEU A O 1
ATOM 1459 N N . ARG A 1 199 ? 3.83 14.555 23.109 1 98.12 199 ARG A N 1
ATOM 1460 C CA . ARG A 1 199 ? 4.16 14.969 24.469 1 98.12 199 ARG A CA 1
ATOM 1461 C C . ARG A 1 199 ? 3.912 13.844 25.453 1 98.12 199 ARG A C 1
ATOM 1463 O O . ARG A 1 199 ? 4.68 13.672 26.406 1 98.12 199 ARG A O 1
ATOM 1470 N N . ASP A 1 200 ? 2.883 13.117 25.172 1 97.75 200 ASP A N 1
ATOM 1471 C CA . ASP A 1 200 ? 2.492 12.055 26.094 1 97.75 200 ASP A CA 1
ATOM 1472 C C . ASP A 1 200 ? 2.078 10.797 25.344 1 97.75 200 ASP A C 1
ATOM 1474 O O . ASP A 1 200 ? 0.911 10.398 25.375 1 97.75 200 ASP A O 1
ATOM 1478 N N . PRO A 1 201 ? 3.029 10.102 24.828 1 98.12 201 PRO A N 1
ATOM 1479 C CA . PRO A 1 201 ? 2.709 8.93 24 1 98.12 201 PRO A CA 1
ATOM 1480 C C . PRO A 1 201 ? 1.941 7.859 24.766 1 98.12 201 PRO A C 1
ATOM 1482 O O . PRO A 1 201 ? 1.095 7.168 24.203 1 98.12 201 PRO A O 1
ATOM 1485 N N . ALA A 1 202 ? 2.215 7.715 25.984 1 98.06 202 ALA A N 1
ATOM 1486 C CA . ALA A 1 202 ? 1.561 6.672 26.766 1 98.06 202 ALA A CA 1
ATOM 1487 C C . ALA A 1 202 ? 0.05 6.883 26.812 1 98.06 202 ALA A C 1
ATOM 1489 O O . ALA A 1 202 ? -0.72 5.93 26.656 1 98.06 202 ALA A O 1
ATOM 1490 N N . ALA A 1 203 ? -0.407 8.078 26.953 1 98.06 203 ALA A N 1
ATOM 1491 C CA . ALA A 1 203 ? -1.827 8.414 27.062 1 98.06 203 ALA A CA 1
ATOM 1492 C C . ALA A 1 203 ? -2.533 8.195 25.719 1 98.06 203 ALA A C 1
ATOM 1494 O O . ALA A 1 203 ? -3.756 8.031 25.672 1 98.06 203 ALA A O 1
ATOM 1495 N N . HIS A 1 204 ? -1.797 8.164 24.688 1 98.56 204 HIS A N 1
ATOM 1496 C CA . HIS A 1 204 ? -2.418 8.148 23.375 1 98.56 204 HIS A CA 1
ATOM 1497 C C . HIS A 1 204 ? -2.068 6.867 22.609 1 98.56 204 HIS A C 1
ATOM 1499 O O . HIS A 1 204 ? -2.402 6.727 21.438 1 98.56 204 HIS A O 1
ATOM 1505 N N . ASN A 1 205 ? -1.395 5.965 23.25 1 98.69 205 ASN A N 1
ATOM 1506 C CA . ASN A 1 205 ? -0.957 4.742 22.594 1 98.69 205 ASN A CA 1
ATOM 1507 C C . ASN A 1 205 ? -2.143 3.916 22.109 1 98.69 205 ASN A C 1
ATOM 1509 O O . ASN A 1 205 ? -3.084 3.662 22.859 1 98.69 205 ASN A O 1
ATOM 1513 N N . GLY A 1 206 ? -2.111 3.561 20.875 1 98.44 206 GLY A N 1
ATOM 1514 C CA . GLY A 1 206 ? -3.143 2.721 20.281 1 98.44 206 GLY A CA 1
ATOM 1515 C C . GLY A 1 206 ? -4.363 3.502 19.844 1 98.44 206 GLY A C 1
ATOM 1516 O O . GLY A 1 206 ? -5.328 2.92 19.328 1 98.44 206 GLY A O 1
ATOM 1517 N N . CYS A 1 207 ? -4.332 4.832 19.953 1 97.56 207 CYS A N 1
ATOM 1518 C CA . CYS A 1 207 ? -5.477 5.664 19.609 1 97.56 207 CYS A CA 1
ATOM 1519 C C . CYS A 1 207 ? -5.422 6.078 18.141 1 97.56 207 CYS A C 1
ATOM 1521 O O . CYS A 1 207 ? -4.34 6.148 17.547 1 97.56 207 CYS A O 1
ATOM 1523 N N . ALA A 1 208 ? -6.555 6.242 17.578 1 95.88 208 ALA A N 1
ATOM 1524 C CA . ALA A 1 208 ? -6.773 6.871 16.266 1 95.88 208 ALA A CA 1
ATOM 1525 C C . ALA A 1 208 ? -7.77 8.023 16.375 1 95.88 208 ALA A C 1
ATOM 1527 O O . ALA A 1 208 ? -8.867 7.852 16.922 1 95.88 208 ALA A O 1
ATOM 1528 N N . TYR A 1 209 ? -7.422 9.195 15.898 1 95.56 209 TYR A N 1
ATOM 1529 C CA . TYR A 1 209 ? -8.219 10.398 16.125 1 95.56 209 TYR A CA 1
ATOM 1530 C C . TYR A 1 209 ? -8.719 10.977 14.805 1 95.56 209 TYR A C 1
ATOM 1532 O O . TYR A 1 209 ? -7.926 11.367 13.945 1 95.56 209 TYR A O 1
ATOM 1540 N N . HIS A 1 210 ? -10.039 10.984 14.68 1 93.44 210 HIS A N 1
ATOM 1541 C CA . HIS A 1 210 ? -10.609 11.844 13.648 1 93.44 210 HIS A CA 1
ATOM 1542 C C . HIS A 1 210 ? -10.5 13.312 14.039 1 93.44 210 HIS A C 1
ATOM 1544 O O . HIS A 1 210 ? -11 13.719 15.094 1 93.44 210 HIS A O 1
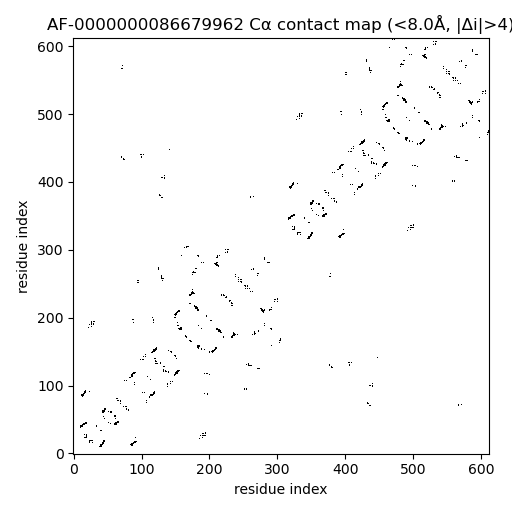ATOM 1550 N N . VAL A 1 211 ? -9.836 14.062 13.219 1 94.75 211 VAL A N 1
ATOM 1551 C CA . VAL A 1 211 ? -9.625 15.477 13.531 1 94.75 211 VAL A CA 1
ATOM 1552 C C . VAL A 1 211 ? -10.391 16.344 12.547 1 94.75 211 VAL A C 1
ATOM 1554 O O . VAL A 1 211 ? -9.961 16.531 11.398 1 94.75 211 VAL A O 1
ATOM 1557 N N . ALA A 1 212 ? -11.453 16.859 12.984 1 92.38 212 ALA A N 1
ATOM 1558 C CA . ALA A 1 212 ? -12.336 17.734 12.211 1 92.38 212 ALA A CA 1
ATOM 1559 C C . ALA A 1 212 ? -12.961 18.812 13.094 1 92.38 212 ALA A C 1
ATOM 1561 O O . ALA A 1 212 ? -13.219 18.578 14.273 1 92.38 212 ALA A O 1
ATOM 1562 N N . ALA A 1 213 ? -13.188 19.969 12.547 1 89.94 213 ALA A N 1
ATOM 1563 C CA . ALA A 1 213 ? -13.75 21.078 13.312 1 89.94 213 ALA A CA 1
ATOM 1564 C C . ALA A 1 213 ? -15.242 21.234 13.031 1 89.94 213 ALA A C 1
ATOM 1566 O O . ALA A 1 213 ? -15.977 21.797 13.844 1 89.94 213 ALA A O 1
ATOM 1567 N N . GLY A 1 214 ? -15.664 20.812 11.852 1 86.25 214 GLY A N 1
ATOM 1568 C CA . GLY A 1 214 ? -17.062 20.938 11.484 1 86.25 214 GLY A CA 1
ATOM 1569 C C . GLY A 1 214 ? -17.328 20.578 10.031 1 86.25 214 GLY A C 1
ATOM 1570 O O . GLY A 1 214 ? -16.391 20.297 9.273 1 86.25 214 GLY A O 1
ATOM 1571 N N . SER A 1 215 ? -18.625 20.5 9.773 1 89.62 215 SER A N 1
ATOM 1572 C CA . SER A 1 215 ? -19.078 20.172 8.43 1 89.62 215 SER A CA 1
ATOM 1573 C C . SER A 1 215 ? -19.688 21.406 7.746 1 89.62 215 SER A C 1
ATOM 1575 O O . SER A 1 215 ? -20.406 22.172 8.375 1 89.62 215 SER A O 1
ATOM 1577 N N . ALA A 1 216 ? -19.297 21.625 6.496 1 91.69 216 ALA A N 1
ATOM 1578 C CA . ALA A 1 216 ? -19.859 22.734 5.719 1 91.69 216 ALA A CA 1
ATOM 1579 C C . ALA A 1 216 ? -19.844 22.406 4.227 1 91.69 216 ALA A C 1
ATOM 1581 O O . ALA A 1 216 ? -18.938 21.75 3.734 1 91.69 216 ALA A O 1
ATOM 1582 N N . SER A 1 217 ? -20.891 22.891 3.578 1 92.62 217 SER A N 1
ATOM 1583 C CA . SER A 1 217 ? -20.859 22.891 2.119 1 92.62 217 SER A CA 1
ATOM 1584 C C . SER A 1 217 ? -20.062 24.094 1.596 1 92.62 217 SER A C 1
ATOM 1586 O O . SER A 1 217 ? -19.828 25.047 2.332 1 92.62 217 SER A O 1
ATOM 1588 N N . VAL A 1 218 ? -19.734 23.984 0.342 1 95.44 218 VAL A N 1
ATOM 1589 C CA . VAL A 1 218 ? -19 25.094 -0.241 1 95.44 218 VAL A CA 1
ATOM 1590 C C . VAL A 1 218 ? -19.922 26.312 -0.396 1 95.44 218 VAL A C 1
ATOM 1592 O O . VAL A 1 218 ? -19.484 27.453 -0.273 1 95.44 218 VAL A O 1
ATOM 1595 N N . THR A 1 219 ? -21.156 26.062 -0.608 1 96.31 219 THR A N 1
ATOM 1596 C CA . THR A 1 219 ? -22.141 27.141 -0.636 1 96.31 219 THR A CA 1
ATOM 1597 C C . THR A 1 219 ? -22.172 27.875 0.697 1 96.31 219 THR A C 1
ATOM 1599 O O . THR A 1 219 ? -22.188 29.109 0.729 1 96.31 219 THR A O 1
ATOM 1602 N N . GLU A 1 220 ? -22.188 27.141 1.737 1 95.56 220 GLU A N 1
ATOM 1603 C CA . GLU A 1 220 ? -22.188 27.734 3.068 1 95.56 220 GLU A CA 1
ATOM 1604 C C . GLU A 1 220 ? -20.906 28.547 3.305 1 95.56 220 GLU A C 1
ATOM 1606 O O . GLU A 1 220 ? -20.938 29.578 3.969 1 95.56 220 GLU A O 1
ATOM 1611 N N . ILE A 1 221 ? -19.812 28.078 2.791 1 96.75 221 ILE A N 1
ATOM 1612 C CA . ILE A 1 221 ? -18.547 28.781 2.918 1 96.75 221 ILE A CA 1
ATOM 1613 C C . ILE A 1 221 ? -18.578 30.078 2.127 1 96.75 221 ILE A C 1
ATOM 1615 O O . ILE A 1 221 ? -18.156 31.125 2.621 1 96.75 221 ILE A O 1
ATOM 1619 N N . ALA A 1 222 ? -19.094 30 0.95 1 96.88 222 ALA A N 1
ATOM 1620 C CA . ALA A 1 222 ? -19.25 31.203 0.14 1 96.88 222 ALA A CA 1
ATOM 1621 C C . ALA A 1 222 ? -20.141 32.25 0.844 1 96.88 222 ALA A C 1
ATOM 1623 O O . ALA A 1 222 ? -19.812 33.438 0.863 1 96.88 222 ALA A O 1
ATOM 1624 N N . ASP A 1 223 ? -21.172 31.75 1.397 1 97.12 223 ASP A N 1
ATOM 1625 C CA . ASP A 1 223 ? -22.094 32.625 2.123 1 97.12 223 ASP A CA 1
ATOM 1626 C C . ASP A 1 223 ? -21.391 33.281 3.303 1 97.12 223 ASP A C 1
ATOM 1628 O O . ASP A 1 223 ? -21.562 34.5 3.537 1 97.12 223 ASP A O 1
ATOM 1632 N N . ALA A 1 224 ? -20.656 32.531 4.008 1 96.94 224 ALA A N 1
ATOM 1633 C CA . ALA A 1 224 ? -19.906 33.062 5.148 1 96.94 224 ALA A CA 1
ATOM 1634 C C . ALA A 1 224 ? -18.906 34.125 4.703 1 96.94 224 ALA A C 1
ATOM 1636 O O . ALA A 1 224 ? -18.781 35.156 5.336 1 96.94 224 ALA A O 1
ATOM 1637 N N . LEU A 1 225 ? -18.188 33.844 3.625 1 96.94 225 LEU A N 1
ATOM 1638 C CA . LEU A 1 225 ? -17.25 34.812 3.076 1 96.94 225 LEU A CA 1
ATOM 1639 C C . LEU A 1 225 ? -17.969 36.094 2.701 1 96.94 225 LEU A C 1
ATOM 1641 O O . LEU A 1 225 ? -17.438 37.188 2.918 1 96.94 225 LEU A O 1
ATOM 1645 N N . GLY A 1 226 ? -19.094 35.938 2.119 1 96.75 226 GLY A N 1
ATOM 1646 C CA . GLY A 1 226 ? -19.906 37.094 1.768 1 96.75 226 GLY A CA 1
ATOM 1647 C C . GLY A 1 226 ? -20.219 37.969 2.955 1 96.75 226 GLY A C 1
ATOM 1648 O O . GLY A 1 226 ? -20.062 39.188 2.879 1 96.75 226 GLY A O 1
ATOM 1649 N N . ARG A 1 227 ? -20.594 37.375 4.02 1 96.56 227 ARG A N 1
ATOM 1650 C CA . ARG A 1 227 ? -20.938 38.094 5.23 1 96.56 227 ARG A CA 1
ATOM 1651 C C . ARG A 1 227 ? -19.703 38.781 5.816 1 96.56 227 ARG A C 1
ATOM 1653 O O . ARG A 1 227 ? -19.797 39.938 6.262 1 96.56 227 ARG A O 1
ATOM 1660 N N . ILE A 1 228 ? -18.641 38.156 5.781 1 96.56 228 ILE A N 1
ATOM 1661 C CA . ILE A 1 228 ? -17.406 38.625 6.402 1 96.56 228 ILE A CA 1
ATOM 1662 C C . ILE A 1 228 ? -16.828 39.781 5.578 1 96.56 228 ILE A C 1
ATOM 1664 O O . ILE A 1 228 ? -16.328 40.75 6.137 1 96.56 228 ILE A O 1
ATOM 1668 N N . THR A 1 229 ? -16.953 39.656 4.25 1 95.56 229 THR A N 1
ATOM 1669 C CA . THR A 1 229 ? -16.266 40.625 3.383 1 95.56 229 THR A CA 1
ATOM 1670 C C . THR A 1 229 ? -17.234 41.656 2.846 1 95.56 229 THR A C 1
ATOM 1672 O O . THR A 1 229 ? -16.828 42.625 2.205 1 95.56 229 THR A O 1
ATOM 1675 N N . GLU A 1 230 ? -18.484 41.375 3.08 1 95.38 230 GLU A N 1
ATOM 1676 C CA . GLU A 1 230 ? -19.547 42.25 2.562 1 95.38 230 GLU A CA 1
ATOM 1677 C C . GLU A 1 230 ? -19.5 42.312 1.039 1 95.38 230 GLU A C 1
ATOM 1679 O O . GLU A 1 230 ? -19.578 43.406 0.464 1 95.38 230 GLU A O 1
ATOM 1684 N N . ARG A 1 231 ? -19.219 41.281 0.442 1 95.56 231 ARG A N 1
ATOM 1685 C CA . ARG A 1 231 ? -19.219 41.125 -1.009 1 95.56 231 ARG A CA 1
ATOM 1686 C C . ARG A 1 231 ? -20.094 39.938 -1.422 1 95.56 231 ARG A C 1
ATOM 1688 O O . ARG A 1 231 ? -20.422 39.094 -0.601 1 95.56 231 ARG A O 1
ATOM 1695 N N . SER A 1 232 ? -20.469 39.938 -2.621 1 95.38 232 SER A N 1
ATOM 1696 C CA . SER A 1 232 ? -21.359 38.906 -3.109 1 95.38 232 SER A CA 1
ATOM 1697 C C . SER A 1 232 ? -20.562 37.688 -3.619 1 95.38 232 SER A C 1
ATOM 1699 O O . SER A 1 232 ? -20.266 37.625 -4.809 1 95.38 232 SER A O 1
ATOM 1701 N N . TRP A 1 233 ? -20.328 36.719 -2.738 1 96.81 233 TRP A N 1
ATOM 1702 C CA . TRP A 1 233 ? -19.625 35.469 -3.1 1 96.81 233 TRP A CA 1
ATOM 1703 C C . TRP A 1 233 ? -20.594 34.438 -3.629 1 96.81 233 TRP A C 1
ATOM 1705 O O . TRP A 1 233 ? -21.719 34.312 -3.15 1 96.81 233 TRP A O 1
ATOM 1715 N N . ARG A 1 234 ? -20.203 33.656 -4.594 1 96.5 234 ARG A N 1
ATOM 1716 C CA . ARG A 1 234 ? -21 32.562 -5.078 1 96.5 234 ARG A CA 1
ATOM 1717 C C . ARG A 1 234 ? -20.141 31.312 -5.277 1 96.5 234 ARG A C 1
ATOM 1719 O O . ARG A 1 234 ? -18.922 31.422 -5.441 1 96.5 234 ARG A O 1
ATOM 1726 N N . TYR A 1 235 ? -20.734 30.219 -5.184 1 97.31 235 TYR A N 1
ATOM 1727 C CA . TYR A 1 235 ? -20.125 28.922 -5.438 1 97.31 235 TYR A CA 1
ATOM 1728 C C . TYR A 1 235 ? -20.469 28.422 -6.84 1 97.31 235 TYR A C 1
ATOM 1730 O O . TYR A 1 235 ? -21.625 28.438 -7.246 1 97.31 235 TYR A O 1
ATOM 1738 N N . GLU A 1 236 ? -19.484 28.062 -7.629 1 97.12 236 GLU A N 1
ATOM 1739 C CA . GLU A 1 236 ? -19.625 27.438 -8.938 1 97.12 236 GLU A CA 1
ATOM 1740 C C . GLU A 1 236 ? -18.984 26.062 -8.969 1 97.12 236 GLU A C 1
ATOM 1742 O O . GLU A 1 236 ? -17.766 25.938 -9.156 1 97.12 236 GLU A O 1
ATOM 1747 N N . PRO A 1 237 ? -19.797 25.031 -8.773 1 96.94 237 PRO A N 1
ATOM 1748 C CA . PRO A 1 237 ? -19.219 23.688 -8.773 1 96.94 237 PRO A CA 1
ATOM 1749 C C . PRO A 1 237 ? -18.641 23.281 -10.125 1 96.94 237 PRO A C 1
ATOM 1751 O O . PRO A 1 237 ? -19.172 23.656 -11.172 1 96.94 237 PRO A O 1
ATOM 1754 N N . ALA A 1 238 ? -17.547 22.641 -10.094 1 97.06 238 ALA A N 1
ATOM 1755 C CA . ALA A 1 238 ? -16.938 22.047 -11.273 1 97.06 238 ALA A CA 1
ATOM 1756 C C . ALA A 1 238 ? -16.812 20.531 -11.125 1 97.06 238 ALA A C 1
ATOM 1758 O O . ALA A 1 238 ? -16.953 20 -10.016 1 97.06 238 ALA A O 1
ATOM 1759 N N . LYS A 1 239 ? -16.609 19.844 -12.273 1 96.81 239 LYS A N 1
ATOM 1760 C CA . LYS A 1 239 ? -16.484 18.391 -12.25 1 96.81 239 LYS A CA 1
ATOM 1761 C C . LYS A 1 239 ? -15.156 17.969 -11.633 1 96.81 239 LYS A C 1
ATOM 1763 O O . LYS A 1 239 ? -14.117 18.578 -11.891 1 96.81 239 LYS A O 1
ATOM 1768 N N . PRO A 1 240 ? -15.172 16.906 -10.867 1 96.56 240 PRO A N 1
ATOM 1769 C CA . PRO A 1 240 ? -13.945 16.391 -10.258 1 96.56 240 PRO A CA 1
ATOM 1770 C C . PRO A 1 240 ? -12.844 16.109 -11.281 1 96.56 240 PRO A C 1
ATOM 1772 O O . PRO A 1 240 ? -11.656 16.281 -10.984 1 96.56 240 PRO A O 1
ATOM 1775 N N . GLN A 1 241 ? -13.234 15.734 -12.453 1 97.25 241 GLN A N 1
ATOM 1776 C CA . GLN A 1 241 ? -12.25 15.469 -13.492 1 97.25 241 GLN A CA 1
ATOM 1777 C C . GLN A 1 241 ? -11.438 16.719 -13.812 1 97.25 241 GLN A C 1
ATOM 1779 O O . GLN A 1 241 ? -10.242 16.625 -14.133 1 97.25 241 GLN A O 1
ATOM 1784 N N . VAL A 1 242 ? -12.07 17.844 -13.711 1 96.69 242 VAL A N 1
ATOM 1785 C CA . VAL A 1 242 ? -11.375 19.109 -13.945 1 96.69 242 VAL A CA 1
ATOM 1786 C C . VAL A 1 242 ? -10.266 19.297 -12.922 1 96.69 242 VAL A C 1
ATOM 1788 O O . VAL A 1 242 ? -9.148 19.672 -13.266 1 96.69 242 VAL A O 1
ATOM 1791 N N . PHE A 1 243 ? -10.516 19 -11.703 1 95.25 243 PHE A N 1
ATOM 1792 C CA . PHE A 1 243 ? -9.516 19.047 -10.641 1 95.25 243 PHE A CA 1
ATOM 1793 C C . PHE A 1 243 ? -8.344 18.125 -10.969 1 95.25 243 PHE A C 1
ATOM 1795 O O . PHE A 1 243 ? -7.184 18.547 -10.883 1 95.25 243 PHE A O 1
ATOM 1802 N N . TYR A 1 244 ? -8.648 16.906 -11.289 1 97 244 TYR A N 1
ATOM 1803 C CA . TYR A 1 244 ? -7.629 15.914 -11.617 1 97 244 TYR A CA 1
ATOM 1804 C C . TYR A 1 244 ? -6.707 16.422 -12.719 1 97 244 TYR A C 1
ATOM 1806 O O . TYR A 1 244 ? -5.484 16.406 -12.578 1 97 244 TYR A O 1
ATOM 1814 N N . ASP A 1 245 ? -7.336 16.922 -13.805 1 97.44 245 ASP A N 1
ATOM 1815 C CA . ASP A 1 245 ? -6.566 17.391 -14.961 1 97.44 245 ASP A CA 1
ATOM 1816 C C . ASP A 1 245 ? -5.652 18.547 -14.578 1 97.44 245 ASP A C 1
ATOM 1818 O O . ASP A 1 245 ? -4.488 18.578 -14.984 1 97.44 245 ASP A O 1
ATOM 1822 N N . GLN A 1 246 ? -6.164 19.438 -13.773 1 94.12 246 GLN A N 1
ATOM 1823 C CA . GLN A 1 246 ? -5.402 20.594 -13.344 1 94.12 246 GLN A CA 1
ATOM 1824 C C . GLN A 1 246 ? -4.23 20.188 -12.453 1 94.12 246 GLN A C 1
ATOM 1826 O O . GLN A 1 246 ? -3.111 20.672 -12.633 1 94.12 246 GLN A O 1
ATOM 1831 N N . MET A 1 247 ? -4.488 19.312 -11.523 1 94.62 247 MET A N 1
ATOM 1832 C CA . MET A 1 247 ? -3.449 18.891 -10.586 1 94.62 247 MET A CA 1
ATOM 1833 C C . MET A 1 247 ? -2.354 18.109 -11.297 1 94.62 247 MET A C 1
ATOM 1835 O O . MET A 1 247 ? -1.166 18.328 -11.047 1 94.62 247 MET A O 1
ATOM 1839 N N . VAL A 1 248 ? -2.725 17.188 -12.172 1 95.38 248 VAL A N 1
ATOM 1840 C CA . VAL A 1 248 ? -1.754 16.391 -12.914 1 95.38 248 VAL A CA 1
ATOM 1841 C C . VAL A 1 248 ? -0.926 17.297 -13.82 1 95.38 248 VAL A C 1
ATOM 1843 O O . VAL A 1 248 ? 0.297 17.156 -13.898 1 95.38 248 VAL A O 1
ATOM 1846 N N . ALA A 1 249 ? -1.581 18.281 -14.477 1 95.75 249 ALA A N 1
ATOM 1847 C CA . ALA A 1 249 ? -0.868 19.266 -15.289 1 95.75 249 ALA A CA 1
ATOM 1848 C C . ALA A 1 249 ? 0.109 20.078 -14.438 1 95.75 249 ALA A C 1
ATOM 1850 O O . ALA A 1 249 ? 1.165 20.484 -14.922 1 95.75 249 ALA A O 1
ATOM 1851 N N . GLY A 1 250 ? -0.264 20.266 -13.18 1 94.38 250 GLY A N 1
ATOM 1852 C CA . GLY A 1 250 ? 0.576 21 -12.25 1 94.38 250 GLY A CA 1
ATOM 1853 C C . GLY A 1 250 ? 1.699 20.156 -11.672 1 94.38 250 GLY A C 1
ATOM 1854 O O . GLY A 1 250 ? 2.477 20.641 -10.844 1 94.38 250 GLY A O 1
ATOM 1855 N N . GLY A 1 251 ? 1.794 18.906 -11.992 1 93.38 251 GLY A N 1
ATOM 1856 C CA . GLY A 1 251 ? 2.924 18.078 -11.594 1 93.38 251 GLY A CA 1
ATOM 1857 C C . GLY A 1 251 ? 2.613 17.172 -10.422 1 93.38 251 GLY A C 1
ATOM 1858 O O . GLY A 1 251 ? 3.504 16.5 -9.898 1 93.38 251 GLY A O 1
ATOM 1859 N N . PHE A 1 252 ? 1.42 17.188 -9.969 1 92.75 252 PHE A N 1
ATOM 1860 C CA . PHE A 1 252 ? 1.058 16.297 -8.867 1 92.75 252 PHE A CA 1
ATOM 1861 C C . PHE A 1 252 ? 0.982 14.852 -9.328 1 92.75 252 PHE A C 1
ATOM 1863 O O . PHE A 1 252 ? 0.815 14.586 -10.523 1 92.75 252 PHE A O 1
ATOM 1870 N N . ASP A 1 253 ? 1.161 13.891 -8.398 1 93.25 253 ASP A N 1
ATOM 1871 C CA . ASP A 1 253 ? 1.167 12.461 -8.695 1 93.25 253 ASP A CA 1
ATOM 1872 C C . ASP A 1 253 ? -0.187 12.008 -9.242 1 93.25 253 ASP A C 1
ATOM 1874 O O . ASP A 1 253 ? -1.199 12.086 -8.539 1 93.25 253 ASP A O 1
ATOM 1878 N N . PRO A 1 254 ? -0.194 11.523 -10.5 1 92.69 254 PRO A N 1
ATOM 1879 C CA . PRO A 1 254 ? -1.479 11.164 -11.109 1 92.69 254 PRO A CA 1
ATOM 1880 C C . PRO A 1 254 ? -2.193 10.039 -10.367 1 92.69 254 PRO A C 1
ATOM 1882 O O . PRO A 1 254 ? -3.426 10.023 -10.305 1 92.69 254 PRO A O 1
ATOM 1885 N N . VAL A 1 255 ? -1.439 9.133 -9.844 1 91.81 255 VAL A N 1
ATOM 1886 C CA . VAL A 1 255 ? -2.061 7.988 -9.188 1 91.81 255 VAL A CA 1
ATOM 1887 C C . VAL A 1 255 ? -2.754 8.445 -7.906 1 91.81 255 VAL A C 1
ATOM 1889 O O . VAL A 1 255 ? -3.908 8.094 -7.656 1 91.81 255 VAL A O 1
ATOM 1892 N N . TYR A 1 256 ? -2.123 9.219 -7.129 1 93.88 256 TYR A N 1
ATOM 1893 C CA . TYR A 1 256 ? -2.721 9.758 -5.914 1 93.88 256 TYR A CA 1
ATOM 1894 C C . TYR A 1 256 ? -3.926 10.633 -6.242 1 93.88 256 TYR A C 1
ATOM 1896 O O . TYR A 1 256 ? -4.965 10.547 -5.582 1 93.88 256 TYR A O 1
ATOM 1904 N N . MET A 1 257 ? -3.779 11.453 -7.273 1 95.38 257 MET A N 1
ATOM 1905 C CA . MET A 1 257 ? -4.828 12.414 -7.617 1 95.38 257 MET A CA 1
ATOM 1906 C C . MET A 1 257 ? -6.07 11.695 -8.141 1 95.38 257 MET A C 1
ATOM 1908 O O . MET A 1 257 ? -7.184 12.211 -8.016 1 95.38 257 MET A O 1
ATOM 1912 N N . ARG A 1 258 ? -5.855 10.523 -8.688 1 94.31 258 ARG A N 1
ATOM 1913 C CA . ARG A 1 258 ? -7.016 9.734 -9.086 1 94.31 258 ARG A CA 1
ATOM 1914 C C . ARG A 1 258 ? -7.891 9.398 -7.883 1 94.31 258 ARG A C 1
ATOM 1916 O O . ARG A 1 258 ? -9.117 9.453 -7.965 1 94.31 258 ARG A O 1
ATOM 1923 N N . GLY A 1 259 ? -7.262 9.055 -6.797 1 92.5 259 GLY A N 1
ATOM 1924 C CA . GLY A 1 259 ? -8 8.805 -5.57 1 92.5 259 GLY A CA 1
ATOM 1925 C C . GLY A 1 259 ? -8.742 10.023 -5.066 1 92.5 259 GLY A C 1
ATOM 1926 O O . GLY A 1 259 ? -9.891 9.922 -4.617 1 92.5 259 GLY A O 1
ATOM 1927 N N . VAL A 1 260 ? -8.102 11.164 -5.152 1 92.81 260 VAL A N 1
ATOM 1928 C CA . VAL A 1 260 ? -8.727 12.406 -4.699 1 92.81 260 VAL A CA 1
ATOM 1929 C C . VAL A 1 260 ? -9.938 12.727 -5.57 1 92.81 260 VAL A C 1
ATOM 1931 O O . VAL A 1 260 ? -11 13.094 -5.055 1 92.81 260 VAL A O 1
ATOM 1934 N N . ARG A 1 261 ? -9.758 12.562 -6.871 1 95 261 ARG A N 1
ATOM 1935 C CA . ARG A 1 261 ? -10.859 12.758 -7.801 1 95 261 ARG A CA 1
ATOM 1936 C C . ARG A 1 261 ? -12.047 11.867 -7.441 1 95 261 ARG A C 1
ATOM 1938 O O . ARG A 1 261 ? -13.188 12.328 -7.379 1 95 261 ARG A O 1
ATOM 1945 N N . ASP A 1 262 ? -11.734 10.617 -7.23 1 91.88 262 ASP A N 1
ATOM 1946 C CA . ASP A 1 262 ? -12.789 9.656 -6.906 1 91.88 262 ASP A CA 1
ATOM 1947 C C . ASP A 1 262 ? -13.484 10.031 -5.598 1 91.88 262 ASP A C 1
ATOM 1949 O O . ASP A 1 262 ? -14.703 9.898 -5.473 1 91.88 262 ASP A O 1
ATOM 1953 N N . TYR A 1 263 ? -12.742 10.438 -4.625 1 91.38 263 TYR A N 1
ATOM 1954 C CA . TYR A 1 263 ? -13.305 10.914 -3.365 1 91.38 263 TYR A CA 1
ATOM 1955 C C . TYR A 1 263 ? -14.281 12.055 -3.6 1 91.38 263 TYR A C 1
ATOM 1957 O O . TYR A 1 263 ? -15.414 12.023 -3.104 1 91.38 263 TYR A O 1
ATOM 1965 N N . MET A 1 264 ? -13.844 13.047 -4.363 1 92.5 264 MET A N 1
ATOM 1966 C CA . MET A 1 264 ? -14.672 14.219 -4.637 1 92.5 264 MET A CA 1
ATOM 1967 C C . MET A 1 264 ? -15.945 13.812 -5.379 1 92.5 264 MET A C 1
ATOM 1969 O O . MET A 1 264 ? -17.016 14.367 -5.121 1 92.5 264 MET A O 1
ATOM 1973 N N . GLU A 1 265 ? -15.781 12.914 -6.301 1 92.25 265 GLU A N 1
ATOM 1974 C CA . GLU A 1 265 ? -16.938 12.414 -7.027 1 92.25 265 GLU A CA 1
ATOM 1975 C C . GLU A 1 265 ? -17.953 11.781 -6.074 1 92.25 265 GLU A C 1
ATOM 1977 O O . GLU A 1 265 ? -19.156 12.031 -6.18 1 92.25 265 GLU A O 1
ATOM 1982 N N . ARG A 1 266 ? -17.484 11.016 -5.16 1 89.75 266 ARG A N 1
ATOM 1983 C CA . ARG A 1 266 ? -18.359 10.305 -4.234 1 89.75 266 ARG A CA 1
ATOM 1984 C C . ARG A 1 266 ? -19 11.266 -3.24 1 89.75 266 ARG A C 1
ATOM 1986 O O . ARG A 1 266 ? -20.172 11.086 -2.861 1 89.75 266 ARG A O 1
ATOM 1993 N N . VAL A 1 267 ? -18.281 12.219 -2.77 1 88.19 267 VAL A N 1
ATOM 1994 C CA . VAL A 1 267 ? -18.844 13.234 -1.893 1 88.19 267 VAL A CA 1
ATOM 1995 C C . VAL A 1 267 ? 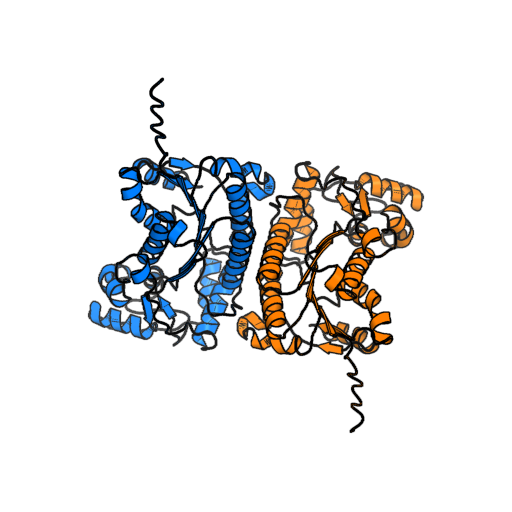-19.938 14 -2.637 1 88.19 267 VAL A C 1
ATOM 1997 O O . VAL A 1 267 ? -21.031 14.234 -2.1 1 88.19 267 VAL A O 1
ATOM 2000 N N . GLY A 1 268 ? -19.656 14.328 -3.842 1 89.69 268 GLY A N 1
ATOM 2001 C CA . GLY A 1 268 ? -20.594 15.094 -4.652 1 89.69 268 GLY A CA 1
ATOM 2002 C C . GLY A 1 268 ? -21.875 14.344 -4.953 1 89.69 268 GLY A C 1
ATOM 2003 O O . GLY A 1 268 ? -22.953 14.938 -5.016 1 89.69 268 GLY A O 1
ATOM 2004 N N . ASN A 1 269 ? -21.719 13.094 -5.16 1 88.12 269 ASN A N 1
ATOM 2005 C CA . ASN A 1 269 ? -22.906 12.336 -5.531 1 88.12 269 ASN A CA 1
ATOM 2006 C C . ASN A 1 269 ? -23.578 11.719 -4.309 1 88.12 269 ASN A C 1
ATOM 2008 O O . ASN A 1 269 ? -24.578 11.016 -4.434 1 88.12 269 ASN A O 1
ATOM 2012 N N . GLY A 1 270 ? -22.984 11.922 -3.139 1 83.94 270 GLY A N 1
ATOM 2013 C CA . GLY A 1 270 ? -23.625 11.547 -1.887 1 83.94 270 GLY A CA 1
ATOM 2014 C C . GLY A 1 270 ? -23.312 10.133 -1.453 1 83.94 270 GLY A C 1
ATOM 2015 O O . GLY A 1 270 ? -23.75 9.688 -0.39 1 83.94 270 GLY A O 1
ATOM 2016 N N . SER A 1 271 ? -22.547 9.375 -2.164 1 83.94 271 SER A N 1
ATOM 2017 C CA . SER A 1 271 ? -22.25 7.984 -1.818 1 83.94 271 SER A CA 1
ATOM 2018 C C . SER A 1 271 ? -21.188 7.898 -0.736 1 83.94 271 SER A C 1
ATOM 2020 O O . SER A 1 271 ? -20.969 6.84 -0.139 1 83.94 271 SER A O 1
ATOM 2022 N N . LEU A 1 272 ? -20.516 8.938 -0.58 1 81.25 272 LEU A N 1
ATOM 2023 C CA . LEU A 1 272 ? -19.594 9.086 0.542 1 81.25 272 LEU A CA 1
ATOM 2024 C C . LEU A 1 272 ? -19.938 10.312 1.377 1 81.25 272 LEU A C 1
ATOM 2026 O O . LEU A 1 272 ? -19.969 11.43 0.859 1 81.25 272 LEU A O 1
ATOM 2030 N N . THR A 1 273 ? -20.328 10.023 2.471 1 71.69 273 THR A N 1
ATOM 2031 C CA . THR A 1 273 ? -20.703 11.141 3.342 1 71.69 273 THR A CA 1
ATOM 2032 C C . THR A 1 273 ? -19.859 11.117 4.621 1 71.69 273 THR A C 1
ATOM 2034 O O . THR A 1 273 ? -19.719 10.078 5.262 1 71.69 273 THR A O 1
ATOM 2037 N N . ASP A 1 274 ? -19.109 12.125 4.695 1 66.5 274 ASP A N 1
ATOM 2038 C CA . ASP A 1 274 ? -18.484 12.25 6.008 1 66.5 274 ASP A CA 1
ATOM 2039 C C . ASP A 1 274 ? -19.531 12.461 7.098 1 66.5 274 ASP A C 1
ATOM 2041 O O . ASP A 1 274 ? -20.5 13.195 6.898 1 66.5 274 ASP A O 1
ATOM 2045 N N . PRO A 1 275 ? -19.484 11.477 8.031 1 58.06 275 PRO A N 1
ATOM 2046 C CA . PRO A 1 275 ? -20.5 11.727 9.055 1 58.06 275 PRO A CA 1
ATOM 2047 C C . PRO A 1 275 ? -20.5 13.172 9.555 1 58.06 275 PRO A C 1
ATOM 2049 O O . PRO A 1 275 ? -19.438 13.797 9.633 1 58.06 275 PRO A O 1
ATOM 2052 N N . GLU A 1 276 ? -21.688 13.789 9.445 1 58.09 276 GLU A N 1
ATOM 2053 C CA . GLU A 1 276 ? -21.828 15.062 10.148 1 58.09 276 GLU A CA 1
ATOM 2054 C C . GLU A 1 276 ? -21.422 14.93 11.609 1 58.09 276 GLU A C 1
ATOM 2056 O O . GLU A 1 276 ? -21.953 15.633 12.477 1 58.09 276 GLU A O 1
ATOM 2061 N N . ARG A 1 277 ? -20.609 13.805 11.812 1 59.53 277 ARG A N 1
ATOM 2062 C CA . ARG A 1 277 ? -20.297 13.555 13.219 1 59.53 277 ARG A CA 1
ATOM 2063 C C . ARG A 1 277 ? -19.328 14.602 13.766 1 59.53 277 ARG A C 1
ATOM 2065 O O . ARG A 1 277 ? -18.312 14.906 13.133 1 59.53 277 ARG A O 1
ATOM 2072 N N . VAL A 1 278 ? -19.859 15.375 14.617 1 63.09 278 VAL A N 1
ATOM 2073 C CA . VAL A 1 278 ? -19.047 16.328 15.359 1 63.09 278 VAL A CA 1
ATOM 2074 C C . VAL A 1 278 ? -18.109 15.578 16.297 1 63.09 278 VAL A C 1
ATOM 2076 O O . VAL A 1 278 ? -18.547 14.82 17.156 1 63.09 278 VAL A O 1
ATOM 2079 N N . TYR A 1 279 ? -16.875 15.453 15.922 1 78.69 279 TYR A N 1
ATOM 2080 C CA . TYR A 1 279 ? -15.867 14.891 16.828 1 78.69 279 TYR A CA 1
ATOM 2081 C C . TYR A 1 279 ? -15.422 15.922 17.859 1 78.69 279 TYR A C 1
ATOM 2083 O O . TYR A 1 279 ? -15.359 17.109 17.562 1 78.69 279 TYR A O 1
ATOM 2091 N N . ASP A 1 280 ? -15.32 15.531 19.094 1 89.12 280 ASP A N 1
ATOM 2092 C CA . ASP A 1 280 ? -14.773 16.438 20.109 1 89.12 280 ASP A CA 1
ATOM 2093 C C . ASP A 1 280 ? -13.281 16.172 20.312 1 89.12 280 ASP A C 1
ATOM 2095 O O . ASP A 1 280 ? -12.719 16.562 21.344 1 89.12 280 ASP A O 1
ATOM 2099 N N . THR A 1 281 ? -12.688 15.586 19.359 1 93.75 281 THR A N 1
ATOM 2100 C CA . THR A 1 281 ? -11.312 15.109 19.453 1 93.75 281 THR A CA 1
ATOM 2101 C C . THR A 1 281 ? -10.359 16.25 19.75 1 93.75 281 THR A C 1
ATOM 2103 O O . THR A 1 281 ? -9.539 16.156 20.672 1 93.75 281 THR A O 1
ATOM 2106 N N . ILE A 1 282 ? -10.469 17.328 19 1 96.62 282 ILE A N 1
ATOM 2107 C CA . ILE A 1 282 ? -9.531 18.438 19.125 1 96.62 282 ILE A CA 1
ATOM 2108 C C . ILE A 1 282 ? -9.578 18.984 20.562 1 96.62 282 ILE A C 1
ATOM 2110 O O . ILE A 1 282 ? -8.547 19.109 21.219 1 96.62 282 ILE A O 1
ATOM 2114 N N . GLU A 1 283 ? -10.758 19.203 21.047 1 95.88 283 GLU A N 1
ATOM 2115 C CA . GLU A 1 283 ? -10.906 19.75 22.391 1 95.88 283 GLU A CA 1
ATOM 2116 C C . GLU A 1 283 ? -10.508 18.719 23.453 1 95.88 283 GLU A C 1
ATOM 2118 O O . GLU A 1 283 ? -9.82 19.047 24.422 1 95.88 283 GLU A O 1
ATOM 2123 N N . SER A 1 284 ? -10.891 17.516 23.281 1 96.25 284 SER A N 1
ATOM 2124 C CA . SER A 1 284 ? -10.617 16.469 24.25 1 96.25 284 SER A CA 1
ATOM 2125 C C . SER A 1 284 ? -9.125 16.172 24.344 1 96.25 284 SER A C 1
ATOM 2127 O O . SER A 1 284 ? -8.609 15.883 25.438 1 96.25 284 SER A O 1
ATOM 2129 N N . VAL A 1 285 ? -8.398 16.297 23.281 1 97.38 285 VAL A N 1
ATOM 2130 C CA . VAL A 1 285 ? -6.992 15.898 23.219 1 97.38 285 VAL A CA 1
ATOM 2131 C C . VAL A 1 285 ? -6.113 17.094 23.578 1 97.38 285 VAL A C 1
ATOM 2133 O O . VAL A 1 285 ? -5.102 16.938 24.266 1 97.38 285 VAL A O 1
ATOM 2136 N N . THR A 1 286 ? -6.562 18.328 23.188 1 97.12 286 THR A N 1
ATOM 2137 C CA . THR A 1 286 ? -5.648 19.453 23.312 1 97.12 286 THR A CA 1
ATOM 2138 C C . THR A 1 286 ? -6.074 20.375 24.438 1 97.12 286 THR A C 1
ATOM 2140 O O . THR A 1 286 ? -5.297 21.234 24.891 1 97.12 286 THR A O 1
ATOM 2143 N N . GLY A 1 287 ? -7.348 20.312 24.828 1 95.75 287 GLY A N 1
ATOM 2144 C CA . GLY A 1 287 ? -7.883 21.203 25.844 1 95.75 287 GLY A CA 1
ATOM 2145 C C . GLY A 1 287 ? -8.367 22.516 25.281 1 95.75 287 GLY A C 1
ATOM 2146 O O . GLY A 1 287 ? -8.883 23.375 26.016 1 95.75 287 GLY A O 1
ATOM 2147 N N . ARG A 1 288 ? -8.25 22.75 24.062 1 94.81 288 ARG A N 1
ATOM 2148 C CA . ARG A 1 288 ? -8.719 23.984 23.406 1 94.81 288 ARG A CA 1
ATOM 2149 C C . ARG A 1 288 ? -9.75 23.672 22.328 1 94.81 288 ARG A C 1
ATOM 2151 O O . ARG A 1 288 ? -9.695 22.609 21.703 1 94.81 288 ARG A O 1
ATOM 2158 N N . PRO A 1 289 ? -10.633 24.609 22.125 1 95.19 289 PRO A N 1
ATOM 2159 C CA . PRO A 1 289 ? -11.641 24.375 21.094 1 95.19 289 PRO A CA 1
ATOM 2160 C C . PRO A 1 289 ? -11.031 24.344 19.688 1 95.19 289 PRO A C 1
ATOM 2162 O O . PRO A 1 289 ? -10 24.969 19.438 1 95.19 289 PRO A O 1
ATOM 2165 N N . ALA A 1 290 ? -11.711 23.562 18.844 1 95.75 290 ALA A N 1
ATOM 2166 C CA . ALA A 1 290 ? -11.32 23.547 17.438 1 95.75 290 ALA A CA 1
ATOM 2167 C C . ALA A 1 290 ? -11.492 24.922 16.797 1 95.75 290 ALA A C 1
ATOM 2169 O O . ALA A 1 290 ? -12.359 25.703 17.203 1 95.75 290 ALA A O 1
ATOM 2170 N N . THR A 1 291 ? -10.625 25.281 15.852 1 96.06 291 THR A N 1
ATOM 2171 C CA . THR A 1 291 ? -10.883 26.438 14.984 1 96.06 291 THR A CA 1
ATOM 2172 C C . THR A 1 291 ? -12.07 26.172 14.062 1 96.06 291 THR A C 1
ATOM 2174 O O . THR A 1 291 ? -11.984 25.312 13.172 1 96.06 291 THR A O 1
ATOM 2177 N N . SER A 1 292 ? -13.148 26.891 14.25 1 94.19 292 SER A N 1
ATOM 2178 C CA . SER A 1 292 ? -14.312 26.688 13.398 1 94.19 292 SER A CA 1
ATOM 2179 C C . SER A 1 292 ? -14.062 27.203 11.984 1 94.19 292 SER A C 1
ATOM 2181 O O . SER A 1 292 ? -13.141 27.984 11.766 1 94.19 292 SER A O 1
ATOM 2183 N N . VAL A 1 293 ? -14.93 26.734 11.062 1 94.44 293 VAL A N 1
ATOM 2184 C CA . VAL A 1 293 ? -14.844 27.219 9.688 1 94.44 293 VAL A CA 1
ATOM 2185 C C . VAL A 1 293 ? -14.977 28.75 9.664 1 94.44 293 VAL A C 1
ATOM 2187 O O . VAL A 1 293 ? -14.18 29.438 9.023 1 94.44 293 VAL A O 1
ATOM 2190 N N . ARG A 1 294 ? -15.883 29.25 10.422 1 94.94 294 ARG A N 1
ATOM 2191 C CA . ARG A 1 294 ? -16.125 30.688 10.477 1 94.94 294 ARG A CA 1
ATOM 2192 C C . ARG A 1 294 ? -14.898 31.422 11.016 1 94.94 294 ARG A C 1
ATOM 2194 O O . ARG A 1 294 ? -14.484 32.438 10.445 1 94.94 294 ARG A O 1
ATOM 2201 N N . GLN A 1 295 ? -14.383 30.938 12.086 1 96.56 295 GLN A N 1
ATOM 2202 C CA . GLN A 1 295 ? -13.211 31.562 12.68 1 96.56 295 GLN A CA 1
ATOM 2203 C C . GLN A 1 295 ? -12.047 31.594 11.695 1 96.56 295 GLN A C 1
ATOM 2205 O O . GLN A 1 295 ? -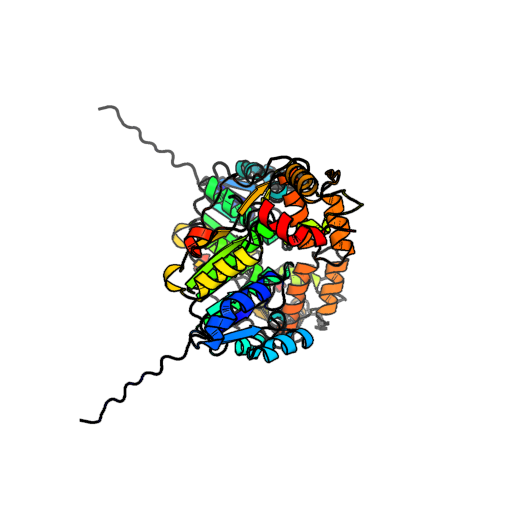11.328 32.594 11.609 1 96.56 295 GLN A O 1
ATOM 2210 N N . PHE A 1 296 ? -11.828 30.531 11 1 97.12 296 PHE A N 1
ATOM 2211 C CA . PHE A 1 296 ? -10.766 30.484 10 1 97.12 296 PHE A CA 1
ATOM 2212 C C . PHE A 1 296 ? -10.977 31.547 8.922 1 97.12 296 PHE A C 1
ATOM 2214 O O . PHE A 1 296 ? -10.047 32.25 8.555 1 97.12 296 PHE A O 1
ATOM 2221 N N . LEU A 1 297 ? -12.203 31.594 8.422 1 96.69 297 LEU A N 1
ATOM 2222 C CA . LEU A 1 297 ? -12.523 32.531 7.355 1 96.69 297 LEU A CA 1
ATOM 2223 C C . LEU A 1 297 ? -12.352 33.969 7.84 1 96.69 297 LEU A C 1
ATOM 2225 O O . LEU A 1 297 ? -11.867 34.844 7.094 1 96.69 297 LEU A O 1
ATOM 2229 N N . GLU A 1 298 ? -12.719 34.25 9.055 1 97.12 298 GLU A N 1
ATOM 2230 C CA . GLU A 1 298 ? -12.562 35.594 9.617 1 97.12 298 GLU A CA 1
ATOM 2231 C C . GLU A 1 298 ? -11.086 35.969 9.719 1 97.12 298 GLU A C 1
ATOM 2233 O O . GLU A 1 298 ? -10.703 37.094 9.367 1 97.12 298 GLU A O 1
ATOM 2238 N N . LYS A 1 299 ? -10.367 35.062 10.133 1 96.12 299 LYS A N 1
ATOM 2239 C CA . LYS A 1 299 ? -8.945 35.312 10.359 1 96.12 299 LYS A CA 1
ATOM 2240 C C . LYS A 1 299 ? -8.188 35.406 9.039 1 96.12 299 LYS A C 1
ATOM 2242 O O . LYS A 1 299 ? -7.234 36.188 8.922 1 96.12 299 LYS A O 1
ATOM 2247 N N . HIS A 1 300 ? -8.594 34.656 8.016 1 95.94 300 HIS A N 1
ATOM 2248 C CA . HIS A 1 300 ? -7.758 34.5 6.832 1 95.94 300 HIS A CA 1
ATOM 2249 C C . HIS A 1 300 ? -8.469 35.031 5.586 1 95.94 300 HIS A C 1
ATOM 2251 O O . HIS A 1 300 ? -8.062 34.719 4.461 1 95.94 300 HIS A O 1
ATOM 2257 N N . HIS A 1 301 ? -9.531 35.781 5.691 1 94.94 301 HIS A N 1
ATOM 2258 C CA . HIS A 1 301 ? -10.32 36.25 4.551 1 94.94 301 HIS A CA 1
ATOM 2259 C C . HIS A 1 301 ? -9.445 36.969 3.539 1 94.94 301 HIS A C 1
ATOM 2261 O O . HIS A 1 301 ? -9.734 36.969 2.342 1 94.94 301 HIS A O 1
ATOM 2267 N N . HIS A 1 302 ? -8.305 37.531 3.883 1 94.44 302 HIS A N 1
ATOM 2268 C CA . HIS A 1 302 ? -7.41 38.25 2.996 1 94.44 302 HIS A CA 1
ATOM 2269 C C . HIS A 1 302 ? -6.773 37.312 1.969 1 94.44 302 HIS A C 1
ATOM 2271 O O . HIS A 1 302 ? -6.363 37.781 0.894 1 94.44 302 HIS A O 1
ATOM 2277 N N . LEU A 1 303 ? -6.676 36.031 2.262 1 93.5 303 LEU A N 1
ATOM 2278 C CA . LEU A 1 303 ? -6.074 35.031 1.362 1 93.5 303 LEU A CA 1
ATOM 2279 C C . LEU A 1 303 ? -7.016 34.719 0.204 1 93.5 303 LEU A C 1
ATOM 2281 O O . LEU A 1 303 ? -6.602 34.125 -0.788 1 93.5 303 LEU A O 1
ATOM 2285 N N . PHE A 1 304 ? -8.227 35.125 0.344 1 93.94 304 PHE A N 1
ATOM 2286 C CA . PHE A 1 304 ? -9.227 34.844 -0.674 1 93.94 304 PHE A CA 1
ATOM 2287 C C . PHE A 1 304 ? -9.359 35.969 -1.667 1 93.94 304 PHE A C 1
ATOM 2289 O O . PHE A 1 304 ? -10.156 35.906 -2.602 1 93.94 304 PHE A O 1
ATOM 2296 N N . ARG A 1 305 ? -8.602 37 -1.46 1 82.19 305 ARG A N 1
ATOM 2297 C CA . ARG A 1 305 ? -8.703 38.188 -2.318 1 82.19 305 ARG A CA 1
ATOM 2298 C C . ARG A 1 305 ? -7.805 38.031 -3.545 1 82.19 305 ARG A C 1
ATOM 2300 O O . ARG A 1 305 ? -6.652 37.625 -3.432 1 82.19 305 ARG A O 1
ATOM 2307 N N . ARG A 1 306 ? -8.445 37.875 -4.824 1 70.31 306 ARG A N 1
ATOM 2308 C CA . ARG A 1 306 ? -7.668 37.969 -6.055 1 70.31 306 ARG A CA 1
ATOM 2309 C C . ARG A 1 306 ? -7.605 39.438 -6.543 1 70.31 306 ARG A C 1
ATOM 2311 O O . ARG A 1 306 ? -8.547 40.188 -6.344 1 70.31 306 ARG A O 1
ATOM 2318 N N . MET B 1 1 ? -39.719 -40.062 20.625 1 23.69 1 MET B N 1
ATOM 2319 C CA . MET B 1 1 ? -38.344 -39.562 20.516 1 23.69 1 MET B CA 1
ATOM 2320 C C . MET B 1 1 ? -38 -39.188 19.078 1 23.69 1 MET B C 1
ATOM 2322 O O . MET B 1 1 ? -37.969 -40.062 18.203 1 23.69 1 MET B O 1
ATOM 2326 N N . ALA B 1 2 ? -38.344 -38.062 18.625 1 34.72 2 ALA B N 1
ATOM 2327 C CA . ALA B 1 2 ? -38.312 -37.844 17.188 1 34.72 2 ALA B CA 1
ATOM 2328 C C . ALA B 1 2 ? -36.906 -38.031 16.641 1 34.72 2 ALA B C 1
ATOM 2330 O O . ALA B 1 2 ? -35.938 -37.625 17.266 1 34.72 2 ALA B O 1
ATOM 2331 N N . PRO B 1 3 ? -36.781 -38.969 15.633 1 37.59 3 PRO B N 1
ATOM 2332 C CA . PRO B 1 3 ? -35.438 -39.219 15.148 1 37.59 3 PRO B CA 1
ATOM 2333 C C . PRO B 1 3 ? -34.688 -37.938 14.766 1 37.59 3 PRO B C 1
ATOM 2335 O O . PRO B 1 3 ? -35.312 -37.031 14.227 1 37.59 3 PRO B O 1
ATOM 2338 N N . VAL B 1 4 ? -33.75 -37.438 15.594 1 36.12 4 VAL B N 1
ATOM 2339 C CA . VAL B 1 4 ? -32.938 -36.281 15.273 1 36.12 4 VAL B CA 1
ATOM 2340 C C . VAL B 1 4 ? -32.156 -36.531 13.992 1 36.12 4 VAL B C 1
ATOM 2342 O O . VAL B 1 4 ? -31.25 -37.375 13.961 1 36.12 4 VAL B O 1
ATOM 2345 N N . ASN B 1 5 ? -32.781 -36.812 12.844 1 35.06 5 ASN B N 1
ATOM 2346 C CA . ASN B 1 5 ? -32.062 -36.875 11.562 1 35.06 5 ASN B CA 1
ATOM 2347 C C . ASN B 1 5 ? -31.031 -35.781 11.414 1 35.06 5 ASN B C 1
ATOM 2349 O O . ASN B 1 5 ? -31.359 -34.656 11.109 1 35.06 5 ASN B O 1
ATOM 2353 N N . THR B 1 6 ? -30.109 -35.656 12.359 1 35.47 6 THR B N 1
ATOM 2354 C CA . THR B 1 6 ? -29.047 -34.656 12.367 1 35.47 6 THR B CA 1
ATOM 2355 C C . THR B 1 6 ? -28.172 -34.781 11.117 1 35.47 6 THR B C 1
ATOM 2357 O O . THR B 1 6 ? -27.016 -35.188 11.195 1 35.47 6 THR B O 1
ATOM 2360 N N . THR B 1 7 ? -28.562 -35.469 10.039 1 35.56 7 THR B N 1
ATOM 2361 C CA . THR B 1 7 ? -27.656 -35.406 8.891 1 35.56 7 THR B CA 1
ATOM 2362 C C . THR B 1 7 ? -27.203 -33.969 8.625 1 35.56 7 THR B C 1
ATOM 2364 O O . THR B 1 7 ? -27.969 -33.156 8.148 1 35.56 7 THR B O 1
ATOM 2367 N N . THR B 1 8 ? -26.578 -33.312 9.531 1 38.28 8 THR B N 1
ATOM 2368 C CA . THR B 1 8 ? -26 -32 9.25 1 38.28 8 THR B CA 1
ATOM 2369 C C . THR B 1 8 ? -25.234 -32.031 7.934 1 38.28 8 THR B C 1
ATOM 2371 O O . THR B 1 8 ? -24.188 -32.656 7.824 1 38.28 8 THR B O 1
ATOM 2374 N N . THR B 1 9 ? -25.641 -32.375 6.785 1 41.59 9 THR B N 1
ATOM 2375 C CA . THR B 1 9 ? -25.062 -32.312 5.453 1 41.59 9 THR B CA 1
ATOM 2376 C C . THR B 1 9 ? -24.031 -31.172 5.375 1 41.59 9 THR B C 1
ATOM 2378 O O . THR B 1 9 ? -24.406 -30 5.352 1 41.59 9 THR B O 1
ATOM 2381 N N . THR B 1 10 ? -22.953 -31.047 6.152 1 51.31 10 THR B N 1
ATOM 2382 C CA . THR B 1 10 ? -21.969 -30 6.312 1 51.31 10 THR B CA 1
ATOM 2383 C C . THR B 1 10 ? -21.391 -29.578 4.961 1 51.31 10 THR B C 1
ATOM 2385 O O . THR B 1 10 ? -20.797 -30.391 4.25 1 51.31 10 THR B O 1
ATOM 2388 N N . ASP B 1 11 ? -22.047 -28.656 4.121 1 76.38 11 ASP B N 1
ATOM 2389 C CA . ASP B 1 11 ? -21.781 -28.141 2.779 1 76.38 11 ASP B CA 1
ATOM 2390 C C . ASP B 1 11 ? -20.297 -27.844 2.59 1 76.38 11 ASP B C 1
ATOM 2392 O O . ASP B 1 11 ? -19.625 -27.391 3.521 1 76.38 11 ASP B O 1
ATOM 2396 N N . ALA B 1 12 ? -19.703 -28.609 1.558 1 93.31 12 ALA B N 1
ATOM 2397 C CA . ALA B 1 12 ? -18.312 -28.391 1.179 1 93.31 12 ALA B CA 1
ATOM 2398 C C . ALA B 1 12 ? -17.984 -26.891 1.166 1 93.31 12 ALA B C 1
ATOM 2400 O O . ALA B 1 12 ? -18.781 -26.078 0.714 1 93.31 12 ALA B O 1
ATOM 2401 N N . PRO B 1 13 ? -16.922 -26.578 1.878 1 97.62 13 PRO B N 1
ATOM 2402 C CA . PRO B 1 13 ? -16.562 -25.156 1.882 1 97.62 13 PRO B CA 1
ATOM 2403 C C . PRO B 1 13 ? -16.406 -24.578 0.475 1 97.62 13 PRO B C 1
ATOM 2405 O O . PRO B 1 13 ? -15.898 -25.266 -0.421 1 97.62 13 PRO B O 1
ATOM 2408 N N . ALA B 1 14 ? -16.875 -23.375 0.307 1 98.31 14 ALA B N 1
ATOM 2409 C CA . ALA B 1 14 ? -16.734 -22.672 -0.963 1 98.31 14 ALA B CA 1
ATOM 2410 C C . ALA B 1 14 ? -15.422 -21.891 -1.011 1 98.31 14 ALA B C 1
ATOM 2412 O O . ALA B 1 14 ? -15.117 -21.125 -0.096 1 98.31 14 ALA B O 1
ATOM 2413 N N . VAL B 1 15 ? -14.656 -22.109 -2.086 1 98.5 15 VAL B N 1
ATOM 2414 C CA . VAL B 1 15 ? -13.367 -21.438 -2.277 1 98.5 15 VAL B CA 1
ATOM 2415 C C . VAL B 1 15 ? -13.445 -20.5 -3.477 1 98.5 15 VAL B C 1
ATOM 2417 O O . VAL B 1 15 ? -13.641 -20.938 -4.609 1 98.5 15 VAL B O 1
ATOM 2420 N N . LEU B 1 16 ? -13.258 -19.203 -3.213 1 98.38 16 LEU B N 1
ATOM 2421 C CA . LEU B 1 16 ? -13.203 -18.203 -4.273 1 98.38 16 LEU B CA 1
ATOM 2422 C C . LEU B 1 16 ? -11.766 -17.969 -4.727 1 98.38 16 LEU B C 1
ATOM 2424 O O . LEU B 1 16 ? -10.891 -17.672 -3.91 1 98.38 16 LEU B O 1
ATOM 2428 N N . VAL B 1 17 ? -11.539 -18.125 -6.008 1 97.88 17 VAL B N 1
ATOM 2429 C CA . VAL B 1 17 ? -10.227 -17.859 -6.586 1 97.88 17 VAL B CA 1
ATOM 2430 C C . VAL B 1 17 ? -10.258 -16.531 -7.336 1 97.88 17 VAL B C 1
ATOM 2432 O O . VAL B 1 17 ? -10.859 -16.422 -8.406 1 97.88 17 VAL B O 1
ATOM 2435 N N . ILE B 1 18 ? -9.648 -15.508 -6.766 1 96.5 18 ILE B N 1
ATOM 2436 C CA . ILE B 1 18 ? -9.406 -14.25 -7.461 1 96.5 18 ILE B CA 1
ATOM 2437 C C . ILE B 1 18 ? -8.094 -14.328 -8.234 1 96.5 18 ILE B C 1
ATOM 2439 O O . ILE B 1 18 ? -7.043 -14.609 -7.656 1 96.5 18 ILE B O 1
ATOM 2443 N N . GLY B 1 19 ? -8.148 -14.055 -9.516 1 92.12 19 GLY B N 1
ATOM 2444 C CA . GLY B 1 19 ? -6.996 -14.25 -10.383 1 92.12 19 GLY B CA 1
ATOM 2445 C C . GLY B 1 19 ? -6.977 -15.609 -11.047 1 92.12 19 GLY B C 1
ATOM 2446 O O . GLY B 1 19 ? -5.91 -16.125 -11.391 1 92.12 19 GLY B O 1
ATOM 2447 N N . ALA B 1 20 ? -8.078 -16.203 -11.305 1 88.06 20 ALA B N 1
ATOM 2448 C CA . ALA B 1 20 ? -8.211 -17.578 -11.758 1 88.06 20 ALA B CA 1
ATOM 2449 C C . ALA B 1 20 ? -7.734 -17.734 -13.195 1 88.06 20 ALA B C 1
ATOM 2451 O O . ALA B 1 20 ? -7.391 -18.844 -13.625 1 88.06 20 ALA B O 1
ATOM 2452 N N . SER B 1 21 ? -7.676 -16.688 -13.867 1 82.62 21 SER B N 1
ATOM 2453 C CA . SER B 1 21 ? -7.355 -16.797 -15.289 1 82.62 21 SER B CA 1
ATOM 2454 C C . SER B 1 21 ? -5.867 -16.562 -15.531 1 82.62 21 SER B C 1
ATOM 2456 O O . SER B 1 21 ? -5.391 -16.719 -16.656 1 82.62 21 SER B O 1
ATOM 2458 N N . GLY B 1 22 ? -5.125 -16.219 -14.508 1 86.62 22 GLY B N 1
ATOM 2459 C CA . GLY B 1 22 ? -3.689 -16.031 -14.648 1 86.62 22 GLY B CA 1
ATOM 2460 C C . GLY B 1 22 ? -2.908 -17.328 -14.523 1 86.62 22 GLY B C 1
ATOM 2461 O O . GLY B 1 22 ? -3.49 -18.391 -14.328 1 86.62 22 GLY B O 1
ATOM 2462 N N . ASN B 1 23 ? -1.592 -17.25 -14.672 1 86.69 23 ASN B N 1
ATOM 2463 C CA . ASN B 1 23 ? -0.704 -18.406 -14.656 1 86.69 23 ASN B CA 1
ATOM 2464 C C . ASN B 1 23 ? -0.832 -19.188 -13.352 1 86.69 23 ASN B C 1
ATOM 2466 O O . ASN B 1 23 ? -1.12 -20.391 -13.359 1 86.69 23 ASN B O 1
ATOM 2470 N N . ILE B 1 24 ? -0.724 -18.5 -12.258 1 93 24 ILE B N 1
ATOM 2471 C CA . ILE B 1 24 ? -0.79 -19.172 -10.969 1 93 24 ILE B CA 1
ATOM 2472 C C . ILE B 1 24 ? -2.232 -19.562 -10.672 1 93 24 ILE B C 1
ATOM 2474 O O . ILE B 1 24 ? -2.49 -20.672 -10.18 1 93 24 ILE B O 1
ATOM 2478 N N . GLY B 1 25 ? -3.213 -18.672 -10.953 1 93.5 25 GLY B N 1
ATOM 2479 C CA . GLY B 1 25 ? -4.617 -18.953 -10.711 1 93.5 25 GLY B CA 1
ATOM 2480 C C . GLY B 1 25 ? -5.129 -20.172 -11.453 1 93.5 25 GLY B C 1
ATOM 2481 O O . GLY B 1 25 ? -5.848 -21 -10.891 1 93.5 25 GLY B O 1
ATOM 2482 N N . SER B 1 26 ? -4.746 -20.297 -12.734 1 92.56 26 SER B N 1
ATOM 2483 C CA . SER B 1 26 ? -5.188 -21.438 -13.523 1 92.56 26 SER B CA 1
ATOM 2484 C C . SER B 1 26 ? -4.574 -22.734 -13 1 92.56 26 SER B C 1
ATOM 2486 O O . SER B 1 26 ? -5.242 -23.766 -12.945 1 92.56 26 SER B O 1
ATOM 2488 N N . ALA B 1 27 ? -3.275 -22.688 -12.617 1 94.56 27 ALA B N 1
ATOM 2489 C CA . ALA B 1 27 ? -2.623 -23.859 -12.023 1 94.56 27 ALA B CA 1
ATOM 2490 C C . ALA B 1 27 ? -3.303 -24.266 -10.719 1 94.56 27 ALA B C 1
ATOM 2492 O O . ALA B 1 27 ? -3.451 -25.453 -10.438 1 94.56 27 ALA B O 1
ATOM 2493 N N . LEU B 1 28 ? -3.688 -23.266 -9.945 1 97.56 28 LEU B N 1
ATOM 2494 C CA . LEU B 1 28 ? -4.387 -23.531 -8.688 1 97.56 28 LEU B CA 1
ATOM 2495 C C . LEU B 1 28 ? -5.73 -24.203 -8.945 1 97.56 28 LEU B C 1
ATOM 2497 O O . LEU B 1 28 ? -6.078 -25.172 -8.266 1 97.56 28 LEU B O 1
ATOM 2501 N N . VAL B 1 29 ? -6.484 -23.688 -9.93 1 96.25 29 VAL B N 1
ATOM 2502 C CA . VAL B 1 29 ? -7.762 -24.297 -10.297 1 96.25 29 VAL B CA 1
ATOM 2503 C C . VAL B 1 29 ? -7.547 -25.75 -10.688 1 96.25 29 VAL B C 1
ATOM 2505 O O . VAL B 1 29 ? -8.25 -26.641 -10.211 1 96.25 29 VAL B O 1
ATOM 2508 N N . ASP B 1 30 ? -6.508 -26.016 -11.461 1 95.56 30 ASP B N 1
ATOM 2509 C CA . ASP B 1 30 ? -6.195 -27.375 -11.883 1 95.56 30 ASP B CA 1
ATOM 2510 C C . ASP B 1 30 ? -5.922 -28.266 -10.672 1 95.56 30 ASP B C 1
ATOM 2512 O O . ASP B 1 30 ? -6.371 -29.422 -10.633 1 95.56 30 ASP B O 1
ATOM 2516 N N . GLU B 1 31 ? -5.207 -27.734 -9.727 1 96.69 31 GLU B N 1
ATOM 2517 C CA . GLU B 1 31 ? -4.852 -28.484 -8.523 1 96.69 31 GLU B CA 1
ATOM 2518 C C . GLU B 1 31 ? -6.09 -28.828 -7.703 1 96.69 31 GLU B C 1
ATOM 2520 O O . GLU B 1 31 ? -6.121 -29.859 -7.027 1 96.69 31 GLU B O 1
ATOM 2525 N N . LEU B 1 32 ? -7.156 -27.984 -7.738 1 97.81 32 LEU B N 1
ATOM 2526 C CA . LEU B 1 32 ? -8.266 -28.109 -6.805 1 97.81 32 LEU B CA 1
ATOM 2527 C C . LEU B 1 32 ? -9.477 -28.75 -7.48 1 97.81 32 LEU B C 1
ATOM 2529 O O . LEU B 1 32 ? -10.43 -29.156 -6.809 1 97.81 32 LEU B O 1
ATOM 2533 N N . VAL B 1 33 ? -9.508 -28.875 -8.82 1 96.81 33 VAL B N 1
ATOM 2534 C CA . VAL B 1 33 ? -10.641 -29.406 -9.57 1 96.81 33 VAL B CA 1
ATOM 2535 C C . VAL B 1 33 ? -10.984 -30.812 -9.07 1 96.81 33 VAL B C 1
ATOM 2537 O O . VAL B 1 33 ? -12.156 -31.125 -8.859 1 96.81 33 VAL B O 1
ATOM 2540 N N . PRO B 1 34 ? -9.961 -31.719 -8.805 1 96.69 34 PRO B N 1
ATOM 2541 C CA . PRO B 1 34 ? -10.312 -33.031 -8.266 1 96.69 34 PRO B CA 1
ATOM 2542 C C . PRO B 1 34 ? -11.086 -32.938 -6.957 1 96.69 34 PRO B C 1
ATOM 2544 O O . PRO B 1 34 ? -12.023 -33.719 -6.734 1 96.69 34 PRO B O 1
ATOM 2547 N N . ASP B 1 35 ? -10.727 -32 -6.07 1 97.44 35 ASP B N 1
ATOM 2548 C CA . ASP B 1 35 ? -11.453 -31.781 -4.82 1 97.44 35 ASP B CA 1
ATOM 2549 C C . ASP B 1 35 ? -12.867 -31.281 -5.086 1 97.44 35 ASP B C 1
ATOM 2551 O O . ASP B 1 35 ? -13.82 -31.703 -4.414 1 97.44 35 ASP B O 1
ATOM 2555 N N . HIS B 1 36 ? -12.977 -30.422 -6.059 1 96.81 36 HIS B N 1
ATOM 2556 C CA . HIS B 1 36 ? -14.273 -29.891 -6.469 1 96.81 36 HIS B CA 1
ATOM 2557 C C . HIS B 1 36 ? -15.18 -31.016 -6.98 1 96.81 36 HIS B C 1
ATOM 2559 O O . HIS B 1 36 ? -16.328 -31.125 -6.559 1 96.81 36 HIS B O 1
ATOM 2565 N N . GLU B 1 37 ? -14.68 -31.844 -7.789 1 95.88 37 GLU B N 1
ATOM 2566 C CA . GLU B 1 37 ? -15.438 -32.938 -8.383 1 95.88 37 GLU B CA 1
ATOM 2567 C C . GLU B 1 37 ? -15.844 -33.969 -7.336 1 95.88 37 GLU B C 1
ATOM 2569 O O . GLU B 1 37 ? -16.922 -34.562 -7.422 1 95.88 37 GLU B O 1
ATOM 2574 N N . ALA B 1 38 ? -15.031 -34.094 -6.316 1 96.69 38 ALA B N 1
ATOM 2575 C CA . ALA B 1 38 ? -15.281 -35.062 -5.266 1 96.69 38 ALA B CA 1
ATOM 2576 C C . ALA B 1 38 ? -16.188 -34.5 -4.188 1 96.69 38 ALA B C 1
ATOM 2578 O O . ALA B 1 38 ? -16.578 -35.188 -3.242 1 96.69 38 ALA B O 1
ATOM 2579 N N . GLY B 1 39 ? -16.469 -33.25 -4.27 1 95.88 39 GLY B N 1
ATOM 2580 C CA . GLY B 1 39 ? -17.359 -32.625 -3.309 1 95.88 39 GLY B CA 1
ATOM 2581 C C . GLY B 1 39 ? -16.672 -32.25 -2.004 1 95.88 39 GLY B C 1
ATOM 2582 O O . GLY B 1 39 ? -17.344 -32.031 -0.99 1 95.88 39 GLY B O 1
ATOM 2583 N N . ARG B 1 40 ? -15.398 -32.219 -2.064 1 96.94 40 ARG B N 1
ATOM 2584 C CA . ARG B 1 40 ? -14.641 -31.875 -0.862 1 96.94 40 ARG B CA 1
ATOM 2585 C C . ARG B 1 40 ? -14.586 -30.359 -0.66 1 96.94 40 ARG B C 1
ATOM 2587 O O . ARG B 1 40 ? -14.438 -29.891 0.468 1 96.94 40 ARG B O 1
ATOM 2594 N N . LEU B 1 41 ? -14.602 -29.641 -1.751 1 97.5 41 LEU B N 1
ATOM 2595 C CA . LEU B 1 41 ? -14.773 -28.203 -1.764 1 97.5 41 LEU B CA 1
ATOM 2596 C C . LEU B 1 41 ? -15.469 -27.75 -3.043 1 97.5 41 LEU B C 1
ATOM 2598 O O . LEU B 1 41 ? -15.57 -28.516 -4.008 1 97.5 41 LEU B O 1
ATOM 2602 N N . ARG B 1 42 ? -16.031 -26.594 -2.988 1 97.62 42 ARG B N 1
ATOM 2603 C CA . ARG B 1 42 ? -16.688 -25.984 -4.148 1 97.62 42 ARG B CA 1
ATOM 2604 C C . ARG B 1 42 ? -15.891 -24.797 -4.664 1 97.62 42 ARG B C 1
ATOM 2606 O O . ARG B 1 42 ? -15.703 -23.812 -3.947 1 97.62 42 ARG B O 1
ATOM 2613 N N . LEU B 1 43 ? -15.445 -24.922 -5.91 1 97.5 43 LEU B N 1
ATOM 2614 C CA . LEU B 1 43 ? -14.664 -23.859 -6.512 1 97.5 43 LEU B CA 1
ATOM 2615 C C . LEU B 1 43 ? -15.578 -22.797 -7.113 1 97.5 43 LEU B C 1
ATOM 2617 O O . LEU B 1 43 ? -16.578 -23.125 -7.766 1 97.5 43 LEU B O 1
ATOM 2621 N N . VAL B 1 44 ? -15.234 -21.578 -6.832 1 96.88 44 VAL B N 1
ATOM 2622 C CA . VAL B 1 44 ? -15.812 -20.391 -7.441 1 96.88 44 VAL B CA 1
ATOM 2623 C C . VAL B 1 44 ? -14.703 -19.5 -7.996 1 96.88 44 VAL B C 1
ATOM 2625 O O . VAL B 1 44 ? -13.68 -19.297 -7.344 1 96.88 44 VAL B O 1
ATOM 2628 N N . ALA B 1 45 ? -14.859 -19.047 -9.227 1 94.94 45 ALA B N 1
ATOM 2629 C CA . ALA B 1 45 ? -13.836 -18.203 -9.844 1 94.94 45 ALA B CA 1
ATOM 2630 C C . ALA B 1 45 ? -14.359 -16.797 -10.094 1 94.94 45 ALA B C 1
ATOM 2632 O O . ALA B 1 45 ? -15.492 -16.609 -10.555 1 94.94 45 ALA B O 1
ATOM 2633 N N . ALA B 1 46 ? -13.539 -15.82 -9.688 1 90.88 46 ALA B N 1
ATOM 2634 C CA . ALA B 1 46 ? -13.812 -14.438 -10.094 1 90.88 46 ALA B CA 1
ATOM 2635 C C . ALA B 1 46 ? -13.219 -14.141 -11.469 1 90.88 46 ALA B C 1
ATOM 2637 O O . ALA B 1 46 ? -12.031 -14.375 -11.703 1 90.88 46 ALA B O 1
ATOM 2638 N N . CYS B 1 47 ? -13.984 -13.758 -12.336 1 82.62 47 CYS B N 1
ATOM 2639 C CA . CYS B 1 47 ? -13.516 -13.445 -13.68 1 82.62 47 CYS B CA 1
ATOM 2640 C C . CYS B 1 47 ? -14.141 -12.148 -14.188 1 82.62 47 CYS B C 1
ATOM 2642 O O . CYS B 1 47 ? -15.352 -11.945 -14.055 1 82.62 47 CYS B O 1
ATOM 2644 N N . ARG B 1 48 ? -13.25 -11.32 -14.727 1 74.69 48 ARG B N 1
ATOM 2645 C CA . ARG B 1 48 ? -13.719 -10.055 -15.297 1 74.69 48 ARG B CA 1
ATOM 2646 C C . ARG B 1 48 ? -14.031 -10.211 -16.781 1 74.69 48 ARG B C 1
ATOM 2648 O O . ARG B 1 48 ? -14.898 -9.508 -17.312 1 74.69 48 ARG B O 1
ATOM 2655 N N . ARG B 1 49 ? -13.375 -11.227 -17.391 1 73.75 49 ARG B N 1
ATOM 2656 C CA . ARG B 1 49 ? -13.453 -11.383 -18.844 1 73.75 49 ARG B CA 1
ATOM 2657 C C . ARG B 1 49 ? -14.398 -12.516 -19.219 1 73.75 49 ARG B C 1
ATOM 2659 O O . ARG B 1 49 ? -14.219 -13.656 -18.766 1 73.75 49 ARG B O 1
ATOM 2666 N N . PRO B 1 50 ? -15.211 -12.242 -20.109 1 70.56 50 PRO B N 1
ATOM 2667 C CA . PRO B 1 50 ? -16.188 -13.258 -20.5 1 70.56 50 PRO B CA 1
ATOM 2668 C C . PRO B 1 50 ? -15.539 -14.523 -21.078 1 70.56 50 PRO B C 1
ATOM 2670 O O . PRO B 1 50 ? -15.992 -15.633 -20.797 1 70.56 50 PRO B O 1
ATOM 2673 N N . GLY B 1 51 ? -14.508 -14.383 -21.953 1 75.25 51 GLY B N 1
ATOM 2674 C CA . GLY B 1 51 ? -13.867 -15.539 -22.562 1 75.25 51 GLY B CA 1
ATOM 2675 C C . GLY B 1 51 ? -13.281 -16.5 -21.547 1 75.25 51 GLY B C 1
ATOM 2676 O O . GLY B 1 51 ? -13.516 -17.703 -21.625 1 75.25 51 GLY B O 1
ATOM 2677 N N . ALA B 1 52 ? -12.555 -16.094 -20.656 1 78 52 ALA B N 1
ATOM 2678 C CA . ALA B 1 52 ? -11.977 -16.938 -19.609 1 78 52 ALA B CA 1
ATOM 2679 C C . ALA B 1 52 ? -13.062 -17.594 -18.766 1 78 52 ALA B C 1
ATOM 2681 O O . ALA B 1 52 ? -12.906 -18.734 -18.328 1 78 52 ALA B O 1
ATOM 2682 N N . ALA B 1 53 ? -14.156 -17.016 -18.656 1 83.25 53 ALA B N 1
ATOM 2683 C CA . ALA B 1 53 ? -15.289 -17.516 -17.875 1 83.25 53 ALA B CA 1
ATOM 2684 C C . ALA B 1 53 ? -15.852 -18.797 -18.5 1 83.25 53 ALA B C 1
ATOM 2686 O O . ALA B 1 53 ? -16.203 -19.734 -17.797 1 83.25 53 ALA B O 1
ATOM 2687 N N . ALA B 1 54 ? -15.859 -18.828 -19.781 1 85.69 54 ALA B N 1
ATOM 2688 C CA . ALA B 1 54 ? -16.438 -19.969 -20.484 1 85.69 54 ALA B CA 1
ATOM 2689 C C . ALA B 1 54 ? -15.625 -21.234 -20.219 1 85.69 54 ALA B C 1
ATOM 2691 O O . ALA B 1 54 ? -16.188 -22.297 -19.938 1 85.69 54 ALA B O 1
ATOM 2692 N N . ALA B 1 55 ? -14.32 -21.172 -20.234 1 86.5 55 ALA B N 1
ATOM 2693 C CA . ALA B 1 55 ? -13.445 -22.312 -20 1 86.5 55 ALA B CA 1
ATOM 2694 C C . ALA B 1 55 ? -13.625 -22.859 -18.578 1 86.5 55 ALA B C 1
ATOM 2696 O O . ALA B 1 55 ? -13.617 -24.078 -18.375 1 86.5 55 ALA B O 1
ATOM 2697 N N . LEU B 1 56 ? -13.805 -22 -17.703 1 90.75 56 LEU B N 1
ATOM 2698 C CA . LEU B 1 56 ? -14 -22.391 -16.312 1 90.75 56 LEU B CA 1
ATOM 2699 C C . LEU B 1 56 ? -15.367 -23.047 -16.125 1 90.75 56 LEU B C 1
ATOM 2701 O O . LEU B 1 56 ? -15.492 -24.062 -15.43 1 90.75 56 LEU B O 1
ATOM 2705 N N . ARG B 1 57 ? -16.391 -22.5 -16.781 1 90.75 57 ARG B N 1
ATOM 2706 C CA . ARG B 1 57 ? -17.75 -23.047 -16.688 1 90.75 57 ARG B CA 1
ATOM 2707 C C . ARG B 1 57 ? -17.797 -24.453 -17.266 1 90.75 57 ARG B C 1
ATOM 2709 O O . ARG B 1 57 ? -18.516 -25.328 -16.734 1 90.75 57 ARG B O 1
ATOM 2716 N N . GLU B 1 58 ? -17.078 -24.656 -18.25 1 90.88 58 GLU B N 1
ATOM 2717 C CA . GLU B 1 58 ? -17.016 -25.969 -18.875 1 90.88 58 GLU B CA 1
ATOM 2718 C C . GLU B 1 58 ? -16.469 -27.031 -17.922 1 90.88 58 GLU B C 1
ATOM 2720 O O . GLU B 1 58 ? -16.766 -28.219 -18.031 1 90.88 58 GLU B O 1
ATOM 2725 N N . ARG B 1 59 ? -15.727 -26.547 -17 1 91 59 ARG B N 1
ATOM 2726 C CA . ARG B 1 59 ? -15.148 -27.453 -16 1 91 59 ARG B CA 1
ATOM 2727 C C . ARG B 1 59 ? -16.062 -27.578 -14.781 1 91 59 ARG B C 1
ATOM 2729 O O . ARG B 1 59 ? -15.648 -28.125 -13.758 1 91 59 ARG B O 1
ATOM 2736 N N . GLY B 1 60 ? -17.25 -26.938 -14.867 1 93.19 60 GLY B N 1
ATOM 2737 C CA . GLY B 1 60 ? -18.219 -27.031 -13.781 1 93.19 60 GLY B CA 1
ATOM 2738 C C . GLY B 1 60 ? -17.969 -26.031 -12.672 1 93.19 60 GLY B C 1
ATOM 2739 O O . GLY B 1 60 ? -18.516 -26.156 -11.578 1 93.19 60 GLY B O 1
ATOM 2740 N N . ILE B 1 61 ? -17.141 -25.109 -12.961 1 94.94 61 ILE B N 1
ATOM 2741 C CA . ILE B 1 61 ? -16.781 -24.109 -11.945 1 94.94 61 ILE B CA 1
ATOM 2742 C C . ILE B 1 61 ? -17.719 -22.906 -12.055 1 94.94 61 ILE B C 1
ATOM 2744 O O . ILE B 1 61 ? -17.922 -22.375 -13.148 1 94.94 61 ILE B O 1
ATOM 2748 N N . GLU B 1 62 ? -18.312 -22.5 -10.93 1 94.94 62 GLU B N 1
ATOM 2749 C CA . GLU B 1 62 ? -19.109 -21.281 -10.875 1 94.94 62 GLU B CA 1
ATOM 2750 C C . GLU B 1 62 ? -18.25 -20.047 -11.125 1 94.94 62 GLU B C 1
ATOM 2752 O O . GLU B 1 62 ? -17.172 -19.906 -10.539 1 94.94 62 GLU B O 1
ATOM 2757 N N . VAL B 1 63 ? -18.703 -19.25 -12.078 1 94.5 63 VAL B N 1
ATOM 2758 C CA . VAL B 1 63 ? -17.984 -18.016 -12.359 1 94.5 63 VAL B CA 1
ATOM 2759 C C . VAL B 1 63 ? -18.812 -16.812 -11.891 1 94.5 63 VAL B C 1
AT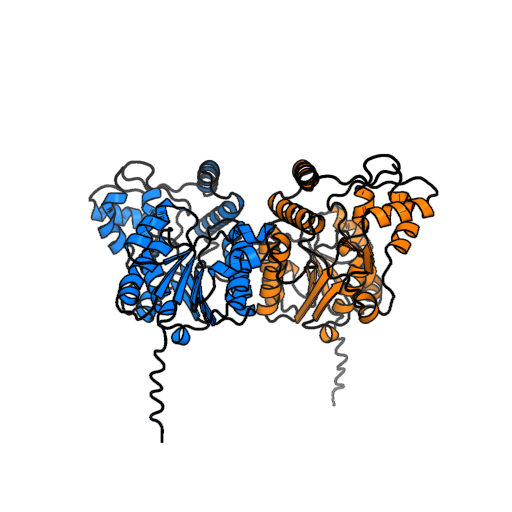OM 2761 O O . VAL B 1 63 ? -19.984 -16.688 -12.242 1 94.5 63 VAL B O 1
ATOM 2764 N N . ARG B 1 64 ? -18.203 -16.031 -11.078 1 93.38 64 ARG B N 1
ATOM 2765 C CA . ARG B 1 64 ? -18.797 -14.781 -10.625 1 93.38 64 ARG B CA 1
ATOM 2766 C C . ARG B 1 64 ? -18.109 -13.578 -11.258 1 93.38 64 ARG B C 1
ATOM 2768 O O . ARG B 1 64 ? -16.875 -13.492 -11.25 1 93.38 64 ARG B O 1
ATOM 2775 N N . ARG B 1 65 ? -18.922 -12.812 -11.805 1 85.94 65 ARG B N 1
ATOM 2776 C CA . ARG B 1 65 ? -18.359 -11.617 -12.445 1 85.94 65 ARG B CA 1
ATOM 2777 C C . ARG B 1 65 ? -18.328 -10.445 -11.477 1 85.94 65 ARG B C 1
ATOM 2779 O O . ARG B 1 65 ? -19.375 -9.961 -11.031 1 85.94 65 ARG B O 1
ATOM 2786 N N . PHE B 1 66 ? -17.141 -10.039 -11.07 1 81.25 66 PHE B N 1
ATOM 2787 C CA . PHE B 1 66 ? -16.984 -8.773 -10.359 1 81.25 66 PHE B CA 1
ATOM 2788 C C . PHE B 1 66 ? -15.586 -8.203 -10.562 1 81.25 66 PHE B C 1
ATOM 2790 O O . PHE B 1 66 ? -14.656 -8.938 -10.922 1 81.25 66 PHE B O 1
ATOM 2797 N N . ASP B 1 67 ? -15.555 -6.961 -10.562 1 90.81 67 ASP B N 1
ATOM 2798 C CA . ASP B 1 67 ? -14.344 -6.148 -10.672 1 90.81 67 ASP B CA 1
ATOM 2799 C C . ASP B 1 67 ? -14.062 -5.398 -9.375 1 90.81 67 ASP B C 1
ATOM 2801 O O . ASP B 1 67 ? -14.891 -4.602 -8.922 1 90.81 67 ASP B O 1
ATOM 2805 N N . LEU B 1 68 ? -12.93 -5.742 -8.805 1 93.88 68 LEU B N 1
ATOM 2806 C CA . LEU B 1 68 ? -12.578 -5.105 -7.539 1 93.88 68 LEU B CA 1
ATOM 2807 C C . LEU B 1 68 ? -12.508 -3.59 -7.699 1 93.88 68 LEU B C 1
ATOM 2809 O O . LEU B 1 68 ? -12.688 -2.85 -6.73 1 93.88 68 LEU B O 1
ATOM 2813 N N . ASP B 1 69 ? -12.281 -3.08 -8.914 1 92.25 69 ASP B N 1
ATOM 2814 C CA . ASP B 1 69 ? -12.172 -1.647 -9.172 1 92.25 69 ASP B CA 1
ATOM 2815 C C . ASP B 1 69 ? -13.531 -0.962 -9.031 1 92.25 69 ASP B C 1
ATOM 2817 O O . ASP B 1 69 ? -13.602 0.263 -8.914 1 92.25 69 ASP B O 1
ATOM 2821 N N . ASP B 1 70 ? -14.57 -1.762 -9.07 1 91.94 70 ASP B N 1
ATOM 2822 C CA . ASP B 1 70 ? -15.906 -1.188 -8.953 1 91.94 70 ASP B CA 1
ATOM 2823 C C . ASP B 1 70 ? -16.125 -0.583 -7.566 1 91.94 70 ASP B C 1
ATOM 2825 O O . ASP B 1 70 ? -17.016 0.242 -7.371 1 91.94 70 ASP B O 1
ATOM 2829 N N . ALA B 1 71 ? -15.32 -0.997 -6.617 1 91.75 71 ALA B N 1
ATOM 2830 C CA . ALA B 1 71 ? -15.445 -0.478 -5.262 1 91.75 71 ALA B CA 1
ATOM 2831 C C . ALA B 1 71 ? -15.094 1.006 -5.203 1 91.75 71 ALA B C 1
ATOM 2833 O O . ALA B 1 71 ? -15.57 1.729 -4.324 1 91.75 71 ALA B O 1
ATOM 2834 N N . ALA B 1 72 ? -14.258 1.505 -6.09 1 86.94 72 ALA B N 1
ATOM 2835 C CA . ALA B 1 72 ? -13.797 2.893 -6.086 1 86.94 72 ALA B CA 1
ATOM 2836 C C . ALA B 1 72 ? -14.969 3.855 -6.234 1 86.94 72 ALA B C 1
ATOM 2838 O O . ALA B 1 72 ? -15.023 4.895 -5.57 1 86.94 72 ALA B O 1
ATOM 2839 N N . THR B 1 73 ? -15.938 3.471 -7.062 1 83.69 73 THR B N 1
ATOM 2840 C CA . THR B 1 73 ? -17.062 4.359 -7.34 1 83.69 73 THR B CA 1
ATOM 2841 C C . THR B 1 73 ? -18.328 3.869 -6.645 1 83.69 73 THR B C 1
ATOM 2843 O O . THR B 1 73 ? -19.188 4.668 -6.289 1 83.69 73 THR B O 1
ATOM 2846 N N . GLY B 1 74 ? -18.359 2.553 -6.422 1 87.75 74 GLY B N 1
ATOM 2847 C CA . GLY B 1 74 ? -19.594 1.998 -5.906 1 87.75 74 GLY B CA 1
ATOM 2848 C C . GLY B 1 74 ? -19.516 1.588 -4.449 1 87.75 74 GLY B C 1
ATOM 2849 O O . GLY B 1 74 ? -20.484 1.075 -3.881 1 87.75 74 GLY B O 1
ATOM 2850 N N . GLY B 1 75 ? -18.406 1.77 -3.805 1 89.94 75 GLY B N 1
ATOM 2851 C CA . GLY B 1 75 ? -18.234 1.313 -2.434 1 89.94 75 GLY B CA 1
ATOM 2852 C C . GLY B 1 75 ? -18.094 -0.193 -2.32 1 89.94 75 GLY B C 1
ATOM 2853 O O . GLY B 1 75 ? -18.047 -0.895 -3.334 1 89.94 75 GLY B O 1
ATOM 2854 N N . LEU B 1 76 ? -18.016 -0.629 -1.087 1 92 76 LEU B N 1
ATOM 2855 C CA . LEU B 1 76 ? -17.812 -2.053 -0.836 1 92 76 LEU B CA 1
ATOM 2856 C C . LEU B 1 76 ? -19 -2.861 -1.352 1 92 76 LEU B C 1
ATOM 2858 O O . LEU B 1 76 ? -18.844 -4.004 -1.79 1 92 76 LEU B O 1
ATOM 2862 N N . GLY B 1 77 ? -20.156 -2.238 -1.379 1 92.38 77 GLY B N 1
ATOM 2863 C CA . GLY B 1 77 ? -21.359 -2.908 -1.824 1 92.38 77 GLY B CA 1
ATOM 2864 C C . GLY B 1 77 ? -21.297 -3.365 -3.27 1 92.38 77 GLY B C 1
ATOM 2865 O O . GLY B 1 77 ? -21.984 -4.309 -3.66 1 92.38 77 GLY B O 1
ATOM 2866 N N . ALA B 1 78 ? -20.484 -2.725 -4.016 1 92.19 78 ALA B N 1
ATOM 2867 C CA . ALA B 1 78 ? -20.359 -3.049 -5.434 1 92.19 78 ALA B CA 1
ATOM 2868 C C . ALA B 1 78 ? -19.656 -4.387 -5.629 1 92.19 78 ALA B C 1
ATOM 2870 O O . ALA B 1 78 ? -19.781 -5.02 -6.68 1 92.19 78 ALA B O 1
ATOM 2871 N N . ILE B 1 79 ? -18.922 -4.875 -4.59 1 93.81 79 ILE B N 1
ATOM 2872 C CA . ILE B 1 79 ? -18.141 -6.094 -4.82 1 93.81 79 ILE B CA 1
ATOM 2873 C C . ILE B 1 79 ? -18.547 -7.156 -3.803 1 93.81 79 ILE B C 1
ATOM 2875 O O . ILE B 1 79 ? -18.234 -8.336 -3.975 1 93.81 79 ILE B O 1
ATOM 2879 N N . GLU B 1 80 ? -19.25 -6.836 -2.785 1 94 80 GLU B N 1
ATOM 2880 C CA . GLU B 1 80 ? -19.609 -7.715 -1.68 1 94 80 GLU B CA 1
ATOM 2881 C C . GLU B 1 80 ? -20.391 -8.938 -2.178 1 94 80 GLU B C 1
ATOM 2883 O O . GLU B 1 80 ? -20.172 -10.055 -1.704 1 94 80 GLU B O 1
ATOM 2888 N N . PRO B 1 81 ? -21.297 -8.758 -3.172 1 93.88 81 PRO B N 1
ATOM 2889 C CA . PRO B 1 81 ? -22.047 -9.922 -3.66 1 93.88 81 PRO B CA 1
ATOM 2890 C C . PRO B 1 81 ? -21.141 -11.016 -4.219 1 93.88 81 PRO B C 1
ATOM 2892 O O . PRO B 1 81 ? -21.484 -12.195 -4.168 1 93.88 81 PRO B O 1
ATOM 2895 N N . GLY B 1 82 ? -20 -10.648 -4.695 1 94.81 82 GLY B N 1
ATOM 2896 C CA . GLY B 1 82 ? -19.047 -11.625 -5.219 1 94.81 82 GLY B CA 1
ATOM 2897 C C . GLY B 1 82 ? -18.5 -12.562 -4.156 1 94.81 82 GLY B C 1
ATOM 2898 O O . GLY B 1 82 ? -18 -13.641 -4.473 1 94.81 82 GLY B O 1
ATOM 2899 N N . PHE B 1 83 ? -18.641 -12.188 -2.926 1 97.31 83 PHE B N 1
ATOM 2900 C CA . PHE B 1 83 ? -18.062 -12.953 -1.821 1 97.31 83 PHE B CA 1
ATOM 2901 C C . PHE B 1 83 ? -19.156 -13.703 -1.063 1 97.31 83 PHE B C 1
ATOM 2903 O O . PHE B 1 83 ? -18.875 -14.406 -0.094 1 97.31 83 PHE B O 1
ATOM 2910 N N . ALA B 1 84 ? -20.391 -13.57 -1.451 1 96.5 84 ALA B N 1
ATOM 2911 C CA . ALA B 1 84 ? -21.516 -14.188 -0.749 1 96.5 84 ALA B CA 1
ATOM 2912 C C . ALA B 1 84 ? -21.359 -15.711 -0.706 1 96.5 84 ALA B C 1
ATOM 2914 O O . ALA B 1 84 ? -21.141 -16.344 -1.738 1 96.5 84 ALA B O 1
ATOM 2915 N N . GLY B 1 85 ? -21.422 -16.219 0.483 1 97.31 85 GLY B N 1
ATOM 2916 C CA . GLY B 1 85 ? -21.391 -17.672 0.652 1 97.31 85 GLY B CA 1
ATOM 2917 C C . GLY B 1 85 ? -20 -18.25 0.535 1 97.31 85 GLY B C 1
ATOM 2918 O O . GLY B 1 85 ? -19.828 -19.469 0.492 1 97.31 85 GLY B O 1
ATOM 2919 N N . ILE B 1 86 ? -19 -17.469 0.474 1 98.12 86 ILE B N 1
ATOM 2920 C CA . ILE B 1 86 ? -17.625 -17.922 0.316 1 98.12 86 ILE B CA 1
ATOM 2921 C C . ILE B 1 86 ? -17.016 -18.203 1.688 1 98.12 86 ILE B C 1
ATOM 2923 O O . ILE B 1 86 ? -17.188 -17.422 2.625 1 98.12 86 ILE B O 1
ATOM 2927 N N . ASP B 1 87 ? -16.297 -19.312 1.767 1 98.56 87 ASP B N 1
ATOM 2928 C CA . ASP B 1 87 ? -15.641 -19.688 3.02 1 98.56 87 ASP B CA 1
ATOM 2929 C C . ASP B 1 87 ? -14.156 -19.344 2.994 1 98.56 87 ASP B C 1
ATOM 2931 O O . ASP B 1 87 ? -13.586 -18.938 4.012 1 98.56 87 ASP B O 1
ATOM 2935 N N . ARG B 1 88 ? -13.523 -19.578 1.899 1 98.81 88 ARG B N 1
ATOM 2936 C CA . ARG B 1 88 ? -12.086 -19.375 1.724 1 98.81 88 ARG B CA 1
ATOM 2937 C C . ARG B 1 88 ? -11.789 -18.641 0.425 1 98.81 88 ARG B C 1
ATOM 2939 O O . ARG B 1 88 ? -12.508 -18.797 -0.564 1 98.81 88 ARG B O 1
ATOM 2946 N N . VAL B 1 89 ? -10.742 -17.781 0.476 1 98.81 89 VAL B N 1
ATOM 2947 C CA . VAL B 1 89 ? -10.406 -16.969 -0.689 1 98.81 89 VAL B CA 1
ATOM 2948 C C . VAL B 1 89 ? -8.93 -17.141 -1.038 1 98.81 89 VAL B C 1
ATOM 2950 O O . VAL B 1 89 ? -8.07 -17.109 -0.155 1 98.81 89 VAL B O 1
ATOM 2953 N N . PHE B 1 90 ? -8.672 -17.484 -2.256 1 98.81 90 PHE B N 1
ATOM 2954 C CA . PHE B 1 90 ? -7.352 -17.25 -2.818 1 98.81 90 PHE B CA 1
ATOM 2955 C C . PHE B 1 90 ? -7.273 -15.844 -3.42 1 98.81 90 PHE B C 1
ATOM 2957 O O . PHE B 1 90 ? -8.008 -15.523 -4.352 1 98.81 90 PHE B O 1
ATOM 2964 N N . LEU B 1 91 ? -6.391 -15.008 -2.893 1 98.56 91 LEU B N 1
ATOM 2965 C CA . LEU B 1 91 ? -6.316 -13.602 -3.271 1 98.56 91 LEU B CA 1
ATOM 2966 C C . LEU B 1 91 ? -5.062 -13.32 -4.094 1 98.56 91 LEU B C 1
ATOM 2968 O O . LEU B 1 91 ? -3.955 -13.281 -3.551 1 98.56 91 LEU B O 1
ATOM 2972 N N . LEU B 1 92 ? -5.172 -13.18 -5.328 1 96.81 92 LEU B N 1
ATOM 2973 C CA . LEU B 1 92 ? -4.156 -12.773 -6.293 1 96.81 92 LEU B CA 1
ATOM 2974 C C . LEU B 1 92 ? -4.676 -11.656 -7.195 1 96.81 92 LEU B C 1
ATOM 2976 O O . LEU B 1 92 ? -5.629 -11.859 -7.953 1 96.81 92 LEU B O 1
ATOM 2980 N N . THR B 1 93 ? -4.137 -10.492 -7.016 1 93.5 93 THR B N 1
ATOM 2981 C CA . THR B 1 93 ? -4.488 -9.359 -7.867 1 93.5 93 THR B CA 1
ATOM 2982 C C . THR B 1 93 ? -3.424 -9.141 -8.938 1 93.5 93 THR B C 1
ATOM 2984 O O . THR B 1 93 ? -2.354 -9.758 -8.898 1 93.5 93 THR B O 1
ATOM 2987 N N . THR B 1 94 ? -3.795 -8.383 -9.945 1 88.88 94 THR B N 1
ATOM 2988 C CA . THR B 1 94 ? -2.793 -7.996 -10.93 1 88.88 94 THR B CA 1
ATOM 2989 C C . THR B 1 94 ? -1.722 -7.113 -10.297 1 88.88 94 THR B C 1
ATOM 2991 O O . THR B 1 94 ? -2.021 -6.301 -9.422 1 88.88 94 THR B O 1
ATOM 2994 N N . TYR B 1 95 ? -0.548 -7.293 -10.828 1 90.5 95 TYR B N 1
ATOM 2995 C CA . TYR B 1 95 ? 0.589 -6.598 -10.242 1 90.5 95 TYR B CA 1
ATOM 2996 C C . TYR B 1 95 ? 0.724 -5.191 -10.82 1 90.5 95 TYR B C 1
ATOM 2998 O O . TYR B 1 95 ? 1.587 -4.941 -11.664 1 90.5 95 TYR B O 1
ATOM 3006 N N . THR B 1 96 ? -0.063 -4.32 -10.383 1 93.88 96 THR B N 1
ATOM 3007 C CA . THR B 1 96 ? -0.073 -2.877 -10.586 1 93.88 96 THR B CA 1
ATOM 3008 C C . THR B 1 96 ? -0.258 -2.145 -9.258 1 93.88 96 THR B C 1
ATOM 3010 O O . THR B 1 96 ? -0.466 -2.775 -8.219 1 93.88 96 THR B O 1
ATOM 3013 N N . VAL B 1 97 ? -0.2 -0.875 -9.344 1 93.06 97 VAL B N 1
ATOM 3014 C CA . VAL B 1 97 ? -0.387 -0.105 -8.117 1 93.06 97 VAL B CA 1
ATOM 3015 C C . VAL B 1 97 ? -1.789 -0.348 -7.566 1 93.06 97 VAL B C 1
ATOM 3017 O O . VAL B 1 97 ? -2.008 -0.265 -6.355 1 93.06 97 VAL B O 1
ATOM 3020 N N . LYS B 1 98 ? -2.693 -0.753 -8.367 1 94.12 98 LYS B N 1
ATOM 3021 C CA . LYS B 1 98 ? -4.078 -0.987 -7.965 1 94.12 98 LYS B CA 1
ATOM 3022 C C . LYS B 1 98 ? -4.188 -2.201 -7.047 1 94.12 98 LYS B C 1
ATOM 3024 O O . LYS B 1 98 ? -5.203 -2.393 -6.383 1 94.12 98 LYS B O 1
ATOM 3029 N N . MET B 1 99 ? -3.117 -2.986 -7.027 1 96.38 99 MET B N 1
ATOM 3030 C CA . MET B 1 99 ? -3.152 -4.172 -6.176 1 96.38 99 MET B CA 1
ATOM 3031 C C . MET B 1 99 ? -3.4 -3.789 -4.719 1 96.38 99 MET B C 1
ATOM 3033 O O . MET B 1 99 ? -3.973 -4.57 -3.957 1 96.38 99 MET B O 1
ATOM 3037 N N . LEU B 1 100 ? -2.975 -2.59 -4.383 1 96.56 100 LEU B N 1
ATOM 3038 C CA . LEU B 1 100 ? -3.082 -2.145 -3 1 96.56 100 LEU B CA 1
ATOM 3039 C C . LEU B 1 100 ? -4.539 -1.939 -2.605 1 96.56 100 LEU B C 1
ATOM 3041 O O . LEU B 1 100 ? -5.051 -2.619 -1.713 1 96.56 100 LEU B O 1
ATOM 3045 N N . VAL B 1 101 ? -5.258 -1.156 -3.324 1 95.62 101 VAL B N 1
ATOM 3046 C CA . VAL B 1 101 ? -6.652 -0.898 -2.996 1 95.62 101 VAL B CA 1
ATOM 3047 C C . VAL B 1 101 ? -7.492 -2.137 -3.299 1 95.62 101 VAL B C 1
ATOM 3049 O O . VAL B 1 101 ? -8.445 -2.445 -2.574 1 95.62 101 VAL B O 1
ATOM 3052 N N . GLN B 1 102 ? -7.172 -2.84 -4.352 1 96.62 102 GLN B N 1
ATOM 3053 C CA . GLN B 1 102 ? -7.902 -4.055 -4.703 1 96.62 102 GLN B CA 1
ATOM 3054 C C . GLN B 1 102 ? -7.809 -5.094 -3.59 1 96.62 102 GLN B C 1
ATOM 3056 O O . GLN B 1 102 ? -8.812 -5.699 -3.211 1 96.62 102 GLN B O 1
ATOM 3061 N N . SER B 1 103 ? -6.605 -5.312 -3.096 1 97.81 103 SER B N 1
ATOM 3062 C CA . SER B 1 103 ? -6.434 -6.266 -2.004 1 97.81 103 SER B CA 1
ATOM 3063 C C . SER B 1 103 ? -7.176 -5.809 -0.752 1 97.81 103 SER B C 1
ATOM 3065 O O . SER B 1 103 ? -7.832 -6.613 -0.086 1 97.81 103 SER B O 1
ATOM 3067 N N . LYS B 1 104 ? -7.059 -4.551 -0.445 1 97.19 104 LYS B N 1
ATOM 3068 C CA . LYS B 1 104 ? -7.703 -4.008 0.746 1 97.19 104 LYS B CA 1
ATOM 3069 C C . LYS B 1 104 ? -9.219 -4.211 0.693 1 97.19 104 LYS B C 1
ATOM 3071 O O . LYS B 1 104 ? -9.812 -4.715 1.646 1 97.19 104 LYS B O 1
ATOM 3076 N N . VAL B 1 105 ? -9.859 -3.848 -0.403 1 96.75 105 VAL B N 1
ATOM 3077 C CA . VAL B 1 105 ? -11.312 -3.936 -0.492 1 96.75 105 VAL B CA 1
ATOM 3078 C C . VAL B 1 105 ? -11.734 -5.402 -0.566 1 96.75 105 VAL B C 1
ATOM 3080 O O . VAL B 1 105 ? -12.805 -5.77 -0.076 1 96.75 105 VAL B O 1
ATOM 3083 N N . ALA B 1 106 ? -10.891 -6.25 -1.176 1 97.81 106 ALA B N 1
ATOM 3084 C CA . ALA B 1 106 ? -11.18 -7.68 -1.177 1 97.81 106 ALA B CA 1
ATOM 3085 C C . ALA B 1 106 ? -11.195 -8.234 0.243 1 97.81 106 ALA B C 1
ATOM 3087 O O . ALA B 1 106 ? -12.07 -9.031 0.593 1 97.81 106 ALA B O 1
ATOM 3088 N N . VAL B 1 107 ? -10.234 -7.828 1.053 1 98.31 107 VAL B N 1
ATOM 3089 C CA . VAL B 1 107 ? -10.156 -8.266 2.443 1 98.31 107 VAL B CA 1
ATOM 3090 C C . VAL B 1 107 ? -11.398 -7.785 3.203 1 98.31 107 VAL B C 1
ATOM 3092 O O . VAL B 1 107 ? -12.008 -8.555 3.951 1 98.31 107 VAL B O 1
ATOM 3095 N N . ASP B 1 108 ? -11.781 -6.531 2.982 1 97.38 108 ASP B N 1
ATOM 3096 C CA . ASP B 1 108 ? -12.969 -5.988 3.641 1 97.38 108 ASP B CA 1
ATOM 3097 C C . ASP B 1 108 ? -14.227 -6.758 3.234 1 97.38 108 ASP B C 1
ATOM 3099 O O . ASP B 1 108 ? -15.062 -7.078 4.082 1 97.38 108 ASP B O 1
ATOM 3103 N N . ALA B 1 109 ? -14.344 -7.012 1.945 1 97.25 109 ALA B N 1
ATOM 3104 C CA . ALA B 1 109 ? -15.508 -7.746 1.444 1 97.25 109 ALA B CA 1
ATOM 3105 C C . ALA B 1 109 ? -15.531 -9.172 1.992 1 97.25 109 ALA B C 1
ATOM 3107 O O . ALA B 1 109 ? -16.594 -9.68 2.352 1 97.25 109 ALA B O 1
ATOM 3108 N N . ALA B 1 110 ? -14.391 -9.828 2.033 1 98.25 110 ALA B N 1
ATOM 3109 C CA . ALA B 1 110 ? -14.281 -11.164 2.604 1 98.25 110 ALA B CA 1
ATOM 3110 C C . ALA B 1 110 ? -14.734 -11.18 4.062 1 98.25 110 ALA B C 1
ATOM 3112 O O . ALA B 1 110 ? -15.516 -12.039 4.469 1 98.25 110 ALA B O 1
ATOM 3113 N N . LYS B 1 111 ? -14.219 -10.234 4.801 1 97.88 111 LYS B N 1
ATOM 3114 C CA . LYS B 1 111 ? -14.594 -10.133 6.211 1 97.88 111 LYS B CA 1
ATOM 3115 C C . LYS B 1 111 ? -16.094 -9.93 6.363 1 97.88 111 LYS B C 1
ATOM 3117 O O . LYS B 1 111 ? -16.75 -10.609 7.164 1 97.88 111 LYS B O 1
ATOM 3122 N N . ALA B 1 112 ? -16.656 -9.047 5.59 1 96.75 112 ALA B N 1
ATOM 3123 C CA . ALA B 1 112 ? -18.094 -8.75 5.641 1 96.75 112 ALA B CA 1
ATOM 3124 C C . ALA B 1 112 ? -18.922 -9.984 5.289 1 96.75 112 ALA B C 1
ATOM 3126 O O . ALA B 1 112 ? -20.016 -10.18 5.828 1 96.75 112 ALA B O 1
ATOM 3127 N N . ALA B 1 113 ? -18.406 -10.82 4.469 1 97.06 113 ALA B N 1
ATOM 3128 C CA . ALA B 1 113 ? -19.125 -11.992 3.982 1 97.06 113 ALA B CA 1
ATOM 3129 C C . ALA B 1 113 ? -18.922 -13.18 4.922 1 97.06 113 ALA B C 1
ATOM 3131 O O . ALA B 1 113 ? -19.531 -14.242 4.723 1 97.06 113 ALA B O 1
ATOM 3132 N N . GLY B 1 114 ? -18.031 -13.023 5.883 1 97.69 114 GLY B N 1
ATOM 3133 C CA . GLY B 1 114 ? -17.812 -14.094 6.84 1 97.69 114 GLY B CA 1
ATOM 3134 C C . GLY B 1 114 ? -16.797 -15.117 6.367 1 97.69 114 GLY B C 1
ATOM 3135 O O . GLY B 1 114 ? -16.812 -16.266 6.82 1 97.69 114 GLY B O 1
ATOM 3136 N N . VAL B 1 115 ? -15.992 -14.758 5.43 1 98.5 115 VAL B N 1
ATOM 3137 C CA . VAL B 1 115 ? -14.891 -15.617 4.988 1 98.5 115 VAL B CA 1
ATOM 3138 C C . VAL B 1 115 ? -14.016 -15.984 6.184 1 98.5 115 VAL B C 1
ATOM 3140 O O . VAL B 1 115 ? -13.727 -15.141 7.039 1 98.5 115 VAL B O 1
ATOM 3143 N N . SER B 1 116 ? -13.57 -17.203 6.188 1 98.44 116 SER B N 1
ATOM 3144 C CA . SER B 1 116 ? -12.828 -17.672 7.359 1 98.44 116 SER B CA 1
ATOM 3145 C C . SER B 1 116 ? -11.328 -17.641 7.113 1 98.44 116 SER B C 1
ATOM 3147 O O . SER B 1 116 ? -10.539 -17.594 8.062 1 98.44 116 SER B O 1
ATOM 3149 N N . HIS B 1 117 ? -10.898 -17.734 5.816 1 98.81 117 HIS B N 1
ATOM 3150 C CA . HIS B 1 117 ? -9.469 -17.859 5.547 1 98.81 117 HIS B CA 1
ATOM 3151 C C . HIS B 1 117 ? -9.109 -17.266 4.195 1 98.81 117 HIS B C 1
ATOM 3153 O O . HIS B 1 117 ? -9.82 -17.469 3.207 1 98.81 117 HIS B O 1
ATOM 3159 N N . ILE B 1 118 ? -8.039 -16.5 4.188 1 98.94 118 ILE B N 1
ATOM 3160 C CA . ILE B 1 118 ? -7.484 -15.953 2.955 1 98.94 118 ILE B CA 1
ATOM 3161 C C . ILE B 1 118 ? -6.102 -16.547 2.703 1 98.94 118 ILE B C 1
ATOM 3163 O O . ILE B 1 118 ? -5.242 -16.531 3.586 1 98.94 118 ILE B O 1
ATOM 3167 N N . VAL B 1 119 ? -5.895 -17.172 1.57 1 98.94 119 VAL B N 1
ATOM 3168 C CA . VAL B 1 119 ? -4.559 -17.484 1.062 1 98.94 119 VAL B CA 1
ATOM 3169 C C . VAL B 1 119 ? -4.109 -16.375 0.104 1 98.94 119 VAL B C 1
ATOM 3171 O O . VAL B 1 119 ? -4.703 -16.188 -0.961 1 98.94 119 VAL B O 1
ATOM 3174 N N . HIS B 1 120 ? -3.117 -15.641 0.52 1 98.69 120 HIS B N 1
ATOM 3175 C CA . HIS B 1 120 ? -2.646 -14.484 -0.234 1 98.69 120 HIS B CA 1
ATOM 3176 C C . HIS B 1 120 ? -1.342 -14.797 -0.961 1 98.69 120 HIS B C 1
ATOM 3178 O O . HIS B 1 120 ? -0.403 -15.32 -0.362 1 98.69 120 HIS B O 1
ATOM 3184 N N . LEU B 1 121 ? -1.335 -14.523 -2.25 1 97.88 121 LEU B N 1
ATOM 3185 C CA . LEU B 1 121 ? -0.093 -14.633 -3.008 1 97.88 121 LEU B CA 1
ATOM 3186 C C . LEU B 1 121 ? 0.728 -13.352 -2.893 1 97.88 121 LEU B C 1
ATOM 3188 O O . LEU B 1 121 ? 0.37 -12.328 -3.473 1 97.88 121 LEU B O 1
ATOM 3192 N N . GLY B 1 122 ? 1.764 -13.422 -2.188 1 95.25 122 GLY B N 1
ATOM 3193 C CA . GLY B 1 122 ? 2.684 -12.312 -2.027 1 95.25 122 GLY B CA 1
ATOM 3194 C C . GLY B 1 122 ? 3.945 -12.453 -2.855 1 95.25 122 GLY B C 1
ATOM 3195 O O . GLY B 1 122 ? 3.885 -12.828 -4.027 1 95.25 122 GLY B O 1
ATOM 3196 N N . SER B 1 123 ? 5.031 -12.016 -2.375 1 91.31 123 SER B N 1
ATOM 3197 C CA . SER B 1 123 ? 6.336 -12.094 -3.025 1 91.31 123 SER B CA 1
ATOM 3198 C C . SER B 1 123 ? 7.43 -12.445 -2.023 1 91.31 123 SER B C 1
ATOM 3200 O O . SER B 1 123 ? 7.387 -12 -0.873 1 91.31 123 SER B O 1
ATOM 3202 N N . SER B 1 124 ? 8.297 -13.32 -2.506 1 82.88 124 SER B N 1
ATOM 3203 C CA . SER B 1 124 ? 9.453 -13.633 -1.673 1 82.88 124 SER B CA 1
ATOM 3204 C C . SER B 1 124 ? 10.398 -12.445 -1.572 1 82.88 124 SER B C 1
ATOM 3206 O O . SER B 1 124 ? 10.609 -11.719 -2.551 1 82.88 124 SER B O 1
ATOM 3208 N N . HIS B 1 125 ? 10.859 -12.109 -0.309 1 69.44 125 HIS B N 1
ATOM 3209 C CA . HIS B 1 125 ? 11.758 -10.977 -0.114 1 69.44 125 HIS B CA 1
ATOM 3210 C C . HIS B 1 125 ? 12.672 -11.195 1.089 1 69.44 125 HIS B C 1
ATOM 3212 O O . HIS B 1 125 ? 12.359 -11.992 1.976 1 69.44 125 HIS B O 1
ATOM 3218 N N . SER B 1 126 ? 13.781 -10.648 0.893 1 70.06 126 SER B N 1
ATOM 3219 C CA . SER B 1 126 ? 14.664 -10.57 2.051 1 70.06 126 SER B CA 1
ATOM 3220 C C . SER B 1 126 ? 14.227 -9.477 3.014 1 70.06 126 SER B C 1
ATOM 3222 O O . SER B 1 126 ? 13.648 -8.469 2.596 1 70.06 126 SER B O 1
ATOM 3224 N N . ASP B 1 127 ? 14.32 -9.672 4.301 1 68.31 127 ASP B N 1
ATOM 3225 C CA . ASP B 1 127 ? 14 -8.695 5.336 1 68.31 127 ASP B CA 1
ATOM 3226 C C . ASP B 1 127 ? 15.242 -7.922 5.777 1 68.31 127 ASP B C 1
ATOM 3228 O O . ASP B 1 127 ? 16.312 -8.508 5.918 1 68.31 127 ASP B O 1
ATOM 3232 N N . PRO B 1 128 ? 15.039 -6.668 5.898 1 71.88 128 PRO B N 1
ATOM 3233 C CA . PRO B 1 128 ? 13.875 -5.832 5.586 1 71.88 128 PRO B CA 1
ATOM 3234 C C . PRO B 1 128 ? 13.75 -5.523 4.098 1 71.88 128 PRO B C 1
ATOM 3236 O O . PRO B 1 128 ? 14.75 -5.215 3.443 1 71.88 128 PRO B O 1
ATOM 3239 N N . ASN B 1 129 ? 12.555 -5.578 3.693 1 83.19 129 ASN B N 1
ATOM 3240 C CA . ASN B 1 129 ? 12.289 -5.332 2.279 1 83.19 129 ASN B CA 1
ATOM 3241 C C . ASN B 1 129 ? 12.164 -3.842 1.98 1 83.19 129 ASN B C 1
ATOM 3243 O O . ASN B 1 129 ? 11.289 -3.166 2.523 1 83.19 129 ASN B O 1
ATOM 3247 N N . THR B 1 130 ? 13.07 -3.359 1.162 1 88.81 130 THR B N 1
ATOM 3248 C CA . THR B 1 130 ? 13.047 -1.942 0.82 1 88.81 130 THR B CA 1
ATOM 3249 C C . THR B 1 130 ? 12.672 -1.744 -0.646 1 88.81 130 THR B C 1
ATOM 3251 O O . THR B 1 130 ? 12.633 -0.613 -1.135 1 88.81 130 THR B O 1
ATOM 3254 N N . VAL B 1 131 ? 12.445 -2.869 -1.322 1 90 131 VAL B N 1
ATOM 3255 C CA . VAL B 1 131 ? 11.984 -2.805 -2.705 1 90 131 VAL B CA 1
ATOM 3256 C C . VAL B 1 131 ? 10.492 -2.473 -2.74 1 90 131 VAL B C 1
ATOM 3258 O O . VAL B 1 131 ? 9.703 -3.061 -1.999 1 90 131 VAL B O 1
ATOM 3261 N N . GLU B 1 132 ? 10.078 -1.59 -3.611 1 91.88 132 GLU B N 1
ATOM 3262 C CA . GLU B 1 132 ? 8.758 -0.966 -3.602 1 91.88 132 GLU B CA 1
ATOM 3263 C C . GLU B 1 132 ? 7.656 -2.014 -3.699 1 91.88 132 GLU B C 1
ATOM 3265 O O . GLU B 1 132 ? 6.762 -2.061 -2.852 1 91.88 132 GLU B O 1
ATOM 3270 N N . TYR B 1 133 ? 7.672 -2.883 -4.711 1 91.31 133 TYR B N 1
ATOM 3271 C CA . TYR B 1 133 ? 6.57 -3.822 -4.891 1 91.31 133 TYR B CA 1
ATOM 3272 C C . TYR B 1 133 ? 6.527 -4.836 -3.754 1 91.31 133 TYR B C 1
ATOM 3274 O O . TYR B 1 133 ? 5.453 -5.301 -3.367 1 91.31 133 TYR B O 1
ATOM 3282 N N . ALA B 1 134 ? 7.676 -5.223 -3.279 1 91.81 134 ALA B N 1
ATOM 3283 C CA . ALA B 1 134 ? 7.719 -6.141 -2.145 1 91.81 134 ALA B CA 1
ATOM 3284 C C . ALA B 1 134 ? 7.133 -5.496 -0.893 1 91.81 134 ALA B C 1
ATOM 3286 O O . ALA B 1 134 ? 6.422 -6.152 -0.125 1 91.81 134 ALA B O 1
ATOM 3287 N N . ALA B 1 135 ? 7.465 -4.238 -0.72 1 93.56 135 ALA B N 1
ATOM 3288 C CA . ALA B 1 135 ? 6.875 -3.477 0.377 1 93.56 135 ALA B CA 1
ATOM 3289 C C . ALA B 1 135 ? 5.352 -3.459 0.276 1 93.56 135 ALA B C 1
ATOM 3291 O O . ALA B 1 135 ? 4.652 -3.57 1.288 1 93.56 135 ALA B O 1
ATOM 3292 N N . TRP B 1 136 ? 4.836 -3.309 -0.897 1 95.88 136 TRP B N 1
ATOM 3293 C CA . TRP B 1 136 ? 3.393 -3.301 -1.121 1 95.88 136 TRP B CA 1
ATOM 3294 C C . TRP B 1 136 ? 2.758 -4.602 -0.634 1 95.88 136 TRP B C 1
ATOM 3296 O O . TRP B 1 136 ? 1.714 -4.582 0.021 1 95.88 136 TRP B O 1
ATOM 3306 N N . HIS B 1 137 ? 3.412 -5.672 -0.951 1 95.94 137 HIS B N 1
ATOM 3307 C CA . HIS B 1 137 ? 2.889 -6.957 -0.497 1 95.94 137 HIS B CA 1
ATOM 3308 C C . HIS B 1 137 ? 2.877 -7.039 1.025 1 95.94 137 HIS B C 1
ATOM 3310 O O . HIS B 1 137 ? 1.924 -7.551 1.616 1 95.94 137 HIS B O 1
ATOM 3316 N N . GLU B 1 138 ? 3.883 -6.57 1.606 1 96 138 GLU B N 1
ATOM 3317 C CA . GLU B 1 138 ? 3.943 -6.59 3.064 1 96 138 GLU B CA 1
ATOM 3318 C C . GLU B 1 138 ? 2.832 -5.738 3.674 1 96 138 GLU B C 1
ATOM 3320 O O . GLU B 1 138 ? 2.264 -6.098 4.707 1 96 138 GLU B O 1
ATOM 3325 N N . LEU B 1 139 ? 2.594 -4.609 3.072 1 97.56 139 LEU B N 1
ATOM 3326 C CA . LEU B 1 139 ? 1.511 -3.758 3.551 1 97.56 139 LEU B CA 1
ATOM 3327 C C . LEU B 1 139 ? 0.169 -4.477 3.453 1 97.56 139 LEU B C 1
ATOM 3329 O O . LEU B 1 139 ? -0.632 -4.434 4.391 1 97.56 139 LEU B O 1
ATOM 3333 N N . VAL B 1 140 ? -0.065 -5.125 2.348 1 98.06 140 VAL B N 1
ATOM 3334 C CA . VAL B 1 140 ? -1.294 -5.891 2.152 1 98.06 140 VAL B CA 1
ATOM 3335 C C . VAL B 1 140 ? -1.389 -6.996 3.199 1 98.06 140 VAL B C 1
ATOM 3337 O O . VAL B 1 140 ? -2.447 -7.207 3.795 1 98.06 140 VAL B O 1
ATOM 3340 N N . GLU B 1 141 ? -0.319 -7.684 3.457 1 98 141 GLU B N 1
ATOM 3341 C CA . GLU B 1 141 ? -0.289 -8.773 4.434 1 98 141 GLU B CA 1
ATOM 3342 C C . GLU B 1 141 ? -0.593 -8.258 5.836 1 98 141 GLU B C 1
ATOM 3344 O O . GLU B 1 141 ? -1.334 -8.898 6.59 1 98 141 GLU B O 1
ATOM 3349 N N . ALA B 1 142 ? -0.024 -7.125 6.164 1 98.31 142 ALA B N 1
ATOM 3350 C CA . ALA B 1 142 ? -0.332 -6.52 7.457 1 98.31 142 ALA B CA 1
ATOM 3351 C C . ALA B 1 142 ? -1.827 -6.25 7.598 1 98.31 142 ALA B C 1
ATOM 3353 O O . ALA B 1 142 ? -2.406 -6.461 8.664 1 98.31 142 ALA B O 1
ATOM 3354 N N . TYR B 1 143 ? -2.408 -5.777 6.535 1 98.31 143 TYR B N 1
ATOM 3355 C CA . TYR B 1 143 ? -3.834 -5.477 6.574 1 98.31 143 TYR B CA 1
ATOM 3356 C C . TYR B 1 143 ? -4.656 -6.754 6.711 1 98.31 143 TYR B C 1
ATOM 3358 O O . TYR B 1 143 ? -5.652 -6.781 7.438 1 98.31 143 TYR B O 1
ATOM 3366 N N . ILE B 1 144 ? -4.27 -7.793 6.023 1 98.75 144 ILE B N 1
ATOM 3367 C CA . ILE B 1 144 ? -4.93 -9.086 6.16 1 98.75 144 ILE B CA 1
ATOM 3368 C C . ILE B 1 144 ? -4.871 -9.539 7.617 1 98.75 144 ILE B C 1
ATOM 3370 O O . ILE B 1 144 ? -5.887 -9.945 8.188 1 98.75 144 ILE B O 1
ATOM 3374 N N . GLU B 1 145 ? -3.74 -9.484 8.18 1 98.56 145 GLU B N 1
ATOM 3375 C CA . GLU B 1 145 ? -3.545 -9.898 9.562 1 98.56 145 GLU B CA 1
ATOM 3376 C C . GLU B 1 145 ? -4.391 -9.055 10.516 1 98.56 145 GLU B C 1
ATOM 3378 O O . GLU B 1 145 ? -4.996 -9.586 11.445 1 98.56 145 GLU B O 1
ATOM 3383 N N . ARG B 1 146 ? -4.461 -7.781 10.266 1 97.31 146 ARG B N 1
ATOM 3384 C CA . ARG B 1 146 ? -5.23 -6.863 11.094 1 97.31 146 ARG B CA 1
ATOM 3385 C C . ARG B 1 146 ? -6.723 -7.184 11.023 1 97.31 146 ARG B C 1
ATOM 3387 O O . ARG B 1 146 ? -7.461 -6.93 11.977 1 97.31 146 ARG B O 1
ATOM 3394 N N . SER B 1 147 ? -7.203 -7.695 9.914 1 97.25 147 SER B N 1
ATOM 3395 C CA . SER B 1 147 ? -8.625 -7.938 9.68 1 97.25 147 SER B CA 1
ATOM 3396 C C . SER B 1 147 ? -9.18 -8.961 10.656 1 97.25 147 SER B C 1
ATOM 3398 O O . SER B 1 147 ? -10.391 -9.039 10.867 1 97.25 147 SER B O 1
ATOM 3400 N N . GLY B 1 148 ? -8.297 -9.844 11.164 1 97.56 148 GLY B N 1
ATOM 3401 C CA . GLY B 1 148 ? -8.727 -10.906 12.062 1 97.56 148 GLY B CA 1
ATOM 3402 C C . GLY B 1 148 ? -9.109 -12.18 11.328 1 97.56 148 GLY B C 1
ATOM 3403 O O . GLY B 1 148 ? -9.391 -13.203 11.961 1 97.56 148 GLY B O 1
ATOM 3404 N N . LEU B 1 149 ? -9.156 -12.148 10.039 1 98.31 149 LEU B N 1
ATOM 3405 C CA . LEU B 1 149 ? -9.391 -13.359 9.25 1 98.31 149 LEU B CA 1
ATOM 3406 C C . LEU B 1 149 ? -8.219 -14.328 9.383 1 98.31 149 LEU B C 1
ATOM 3408 O O . LEU B 1 149 ? -7.074 -13.906 9.578 1 98.31 149 LEU B O 1
ATOM 3412 N N . GLY B 1 150 ? -8.523 -15.68 9.32 1 98.75 150 GLY B N 1
ATOM 3413 C CA . GLY B 1 150 ? -7.418 -16.609 9.109 1 98.75 150 GLY B CA 1
ATOM 3414 C C . GLY B 1 150 ? -6.668 -16.344 7.812 1 98.75 150 GLY B C 1
ATOM 3415 O O . GLY B 1 150 ? -7.246 -15.852 6.844 1 98.75 150 GLY B O 1
ATOM 3416 N N . TYR B 1 151 ? -5.375 -16.672 7.848 1 98.88 151 TYR B N 1
ATOM 3417 C CA . TYR B 1 151 ? -4.629 -16.359 6.633 1 98.88 151 TYR B CA 1
ATOM 3418 C C . TYR B 1 151 ? -3.451 -17.297 6.453 1 98.88 151 TYR B C 1
ATOM 3420 O O . TYR B 1 151 ? -2.988 -17.922 7.418 1 98.88 151 TYR B O 1
ATOM 3428 N N . THR B 1 152 ? -3.031 -17.5 5.258 1 98.88 152 THR B N 1
ATOM 3429 C CA . THR B 1 152 ? -1.759 -18.047 4.816 1 98.88 152 THR B CA 1
ATOM 3430 C C . THR B 1 152 ? -1.133 -17.172 3.734 1 98.88 152 THR B C 1
ATOM 3432 O O . THR B 1 152 ? -1.776 -16.859 2.73 1 98.88 152 THR B O 1
ATOM 3435 N N . HIS B 1 153 ? 0.063 -16.703 4.012 1 98.19 153 HIS B N 1
ATOM 3436 C CA . HIS B 1 153 ? 0.794 -15.984 2.982 1 98.19 153 HIS B CA 1
ATOM 3437 C C . HIS B 1 153 ? 1.708 -16.906 2.193 1 98.19 153 HIS B C 1
ATOM 3439 O O . HIS B 1 153 ? 2.438 -17.719 2.777 1 98.19 153 HIS B O 1
ATOM 3445 N N . VAL B 1 154 ? 1.648 -16.828 0.844 1 97.75 154 VAL B N 1
ATOM 3446 C CA . VAL B 1 154 ? 2.518 -17.594 -0.052 1 97.75 154 VAL B CA 1
ATOM 3447 C C . VAL B 1 154 ? 3.465 -16.641 -0.779 1 97.75 154 VAL B C 1
ATOM 3449 O O . VAL B 1 154 ? 3.023 -15.766 -1.528 1 97.75 154 VAL B O 1
ATOM 3452 N N . TRP B 1 155 ? 4.73 -16.828 -0.51 1 95.38 155 TRP B N 1
ATOM 3453 C CA . TRP B 1 155 ? 5.758 -15.938 -1.036 1 95.38 155 TRP B CA 1
ATOM 3454 C C . TRP B 1 155 ? 6.594 -16.641 -2.1 1 95.38 155 TRP B C 1
ATOM 3456 O O . TRP B 1 155 ? 7.68 -17.141 -1.81 1 95.38 155 TRP B O 1
ATOM 3466 N N . PRO B 1 156 ? 6.195 -16.5 -3.336 1 95 156 PRO B N 1
ATOM 3467 C CA . PRO B 1 156 ? 6.934 -17.203 -4.395 1 95 156 PRO B CA 1
ATOM 3468 C C . PRO B 1 156 ? 8.227 -16.484 -4.777 1 95 156 PRO B C 1
ATOM 3470 O O . PRO B 1 156 ? 8.297 -15.258 -4.738 1 95 156 PRO B O 1
ATOM 3473 N N . ALA B 1 157 ? 9.211 -17.328 -5.176 1 92.25 157 ALA B N 1
ATOM 3474 C CA . ALA B 1 157 ? 10.414 -16.812 -5.824 1 92.25 157 ALA B CA 1
ATOM 3475 C C . ALA B 1 157 ? 10.148 -16.484 -7.289 1 92.25 157 ALA B C 1
ATOM 3477 O O . ALA B 1 157 ? 8.992 -16.359 -7.707 1 92.25 157 ALA B O 1
ATOM 3478 N N . ALA B 1 158 ? 11.234 -16.141 -8.016 1 91.38 158 ALA B N 1
ATOM 3479 C CA . ALA B 1 158 ? 11.086 -15.844 -9.438 1 91.38 158 ALA B CA 1
ATOM 3480 C C . ALA B 1 158 ? 10.539 -17.047 -10.203 1 91.38 158 ALA B C 1
ATOM 3482 O O . ALA B 1 158 ? 10.938 -18.188 -9.945 1 91.38 158 ALA B O 1
ATOM 3483 N N . PHE B 1 159 ? 9.664 -16.797 -11.133 1 94 159 PHE B N 1
ATOM 3484 C CA . PHE B 1 159 ? 8.992 -17.875 -11.852 1 94 159 PHE B CA 1
ATOM 3485 C C . PHE B 1 159 ? 9.875 -18.406 -12.977 1 94 159 PHE B C 1
ATOM 3487 O O . PHE B 1 159 ? 10.352 -17.641 -13.82 1 94 159 PHE B O 1
ATOM 3494 N N . LEU B 1 160 ? 9.992 -19.672 -12.992 1 95.19 160 LEU B N 1
ATOM 3495 C CA . LEU B 1 160 ? 10.727 -20.328 -14.07 1 95.19 160 LEU B CA 1
ATOM 3496 C C . LEU B 1 160 ? 10.062 -20.078 -15.422 1 95.19 160 LEU B C 1
ATOM 3498 O O . LEU B 1 160 ? 10.742 -20.016 -16.453 1 95.19 160 LEU B O 1
ATOM 3502 N N . GLN B 1 161 ? 8.781 -19.906 -15.359 1 93.38 161 GLN B N 1
ATOM 3503 C CA . GLN B 1 161 ? 7.969 -19.719 -16.562 1 93.38 161 GLN B CA 1
ATOM 3504 C C . GLN B 1 161 ? 8.344 -18.422 -17.281 1 93.38 161 GLN B C 1
ATOM 3506 O O . GLN B 1 161 ? 7.961 -18.219 -18.438 1 93.38 161 GLN B O 1
ATOM 3511 N N . MET B 1 162 ? 9.07 -17.562 -16.656 1 90.5 162 MET B N 1
ATOM 3512 C CA . MET B 1 162 ? 9.484 -16.312 -17.281 1 90.5 162 MET B CA 1
ATOM 3513 C C . MET B 1 162 ? 10.75 -16.5 -18.094 1 90.5 162 MET B C 1
ATOM 3515 O O . MET B 1 162 ? 11.078 -15.672 -18.953 1 90.5 162 MET B O 1
ATOM 3519 N N . LEU B 1 163 ? 11.5 -17.484 -17.938 1 93.88 163 LEU B N 1
ATOM 3520 C CA . LEU B 1 163 ? 12.828 -17.688 -18.516 1 93.88 163 LEU B CA 1
ATOM 3521 C C . LEU B 1 163 ? 12.75 -17.797 -20.047 1 93.88 163 LEU B C 1
ATOM 3523 O O . LEU B 1 163 ? 13.586 -17.234 -20.75 1 93.88 163 LEU B O 1
ATOM 3527 N N . PRO B 1 164 ? 11.734 -18.453 -20.547 1 93.75 164 PRO B N 1
ATOM 3528 C CA . PRO B 1 164 ? 11.672 -18.531 -22.016 1 93.75 164 PRO B CA 1
ATOM 3529 C C . PRO B 1 164 ? 11.555 -17.156 -22.672 1 93.75 164 PRO B C 1
ATOM 3531 O O . PRO B 1 164 ? 11.992 -16.969 -23.812 1 93.75 164 PRO B O 1
ATOM 3534 N N . MET B 1 165 ? 11.031 -16.203 -21.953 1 88.56 165 MET B N 1
ATOM 3535 C CA . MET B 1 165 ? 10.875 -14.859 -22.484 1 88.56 165 MET B CA 1
ATOM 3536 C C . MET B 1 165 ? 12.227 -14.148 -22.578 1 88.56 165 MET B C 1
ATOM 3538 O O . MET B 1 165 ? 12.336 -13.102 -23.219 1 88.56 165 MET B O 1
ATOM 3542 N N . SER B 1 166 ? 13.203 -14.719 -22.031 1 93.31 166 SER B N 1
ATOM 3543 C CA . SER B 1 166 ? 14.523 -14.102 -21.969 1 93.31 166 SER B CA 1
ATOM 3544 C C . SER B 1 166 ? 15.367 -14.484 -23.188 1 93.31 166 SER B C 1
ATOM 3546 O O . SER B 1 166 ? 16.516 -14.047 -23.312 1 93.31 166 SER B O 1
ATOM 3548 N N . VAL B 1 167 ? 14.867 -15.281 -24.031 1 95 167 VAL B N 1
ATOM 3549 C CA . VAL B 1 167 ? 15.594 -15.625 -25.25 1 95 167 VAL B CA 1
ATOM 3550 C C . VAL B 1 167 ? 15.484 -14.477 -26.266 1 95 167 VAL B C 1
ATOM 3552 O O . VAL B 1 167 ? 14.391 -14.18 -26.75 1 95 167 VAL B O 1
ATOM 3555 N N . THR B 1 168 ? 16.547 -13.844 -26.547 1 92.69 168 THR B N 1
ATOM 3556 C CA . THR B 1 168 ? 16.531 -12.664 -27.406 1 92.69 168 THR B CA 1
ATOM 3557 C C . THR B 1 168 ? 17.125 -12.992 -28.781 1 92.69 168 THR B C 1
ATOM 3559 O O . THR B 1 168 ? 16.906 -12.258 -29.75 1 92.69 168 THR B O 1
ATOM 3562 N N . ALA B 1 169 ? 17.906 -13.969 -28.969 1 93.38 169 ALA B N 1
ATOM 3563 C CA . ALA B 1 169 ? 18.5 -14.531 -30.188 1 93.38 169 ALA B CA 1
ATOM 3564 C C . ALA B 1 169 ? 18.734 -16.031 -30.031 1 93.38 169 ALA B C 1
ATOM 3566 O O . ALA B 1 169 ? 18.562 -16.594 -28.953 1 93.38 169 ALA B O 1
ATOM 3567 N N . PRO B 1 170 ? 18.938 -16.688 -31.188 1 93.5 170 PRO B N 1
ATOM 3568 C CA . PRO B 1 170 ? 19.188 -18.125 -31.047 1 93.5 170 PRO B CA 1
ATOM 3569 C C . PRO B 1 170 ? 20.297 -18.438 -30.047 1 93.5 170 PRO B C 1
ATOM 3571 O O . PRO B 1 170 ? 21.422 -17.938 -30.188 1 93.5 170 PRO B O 1
ATOM 3574 N N . GLU B 1 171 ? 19.922 -19.234 -28.969 1 96.06 171 GLU B N 1
ATOM 3575 C CA . GLU B 1 171 ? 20.828 -19.75 -27.953 1 96.06 171 GLU B CA 1
ATOM 3576 C C . GLU B 1 171 ? 21.422 -18.625 -27.109 1 96.06 171 GLU B C 1
ATOM 3578 O O . GLU B 1 171 ? 22.547 -18.734 -26.625 1 96.06 171 GLU B O 1
ATOM 3583 N N . VAL B 1 172 ? 20.734 -17.516 -27.062 1 96.75 172 VAL B N 1
ATOM 3584 C CA . VAL B 1 172 ? 21.172 -16.406 -26.219 1 96.75 172 VAL B CA 1
ATOM 3585 C C . VAL B 1 172 ? 20.094 -16.078 -25.188 1 96.75 172 VAL B C 1
ATOM 3587 O O . VAL B 1 172 ? 18.953 -15.789 -25.547 1 96.75 172 VAL B O 1
ATOM 3590 N N . LEU B 1 173 ? 20.453 -16.188 -23.938 1 96.62 173 LEU B N 1
ATOM 3591 C CA . LEU B 1 173 ? 19.609 -15.703 -22.859 1 96.62 173 LEU B CA 1
ATOM 3592 C C . LEU B 1 173 ? 20 -14.289 -22.453 1 96.62 173 LEU B C 1
ATOM 3594 O O . LEU B 1 173 ? 21.172 -14.023 -22.172 1 96.62 173 LEU B O 1
ATOM 3598 N N . THR B 1 174 ? 19.078 -13.422 -22.484 1 96.5 174 THR B N 1
ATOM 3599 C CA . THR B 1 174 ? 19.281 -12.078 -21.953 1 96.5 17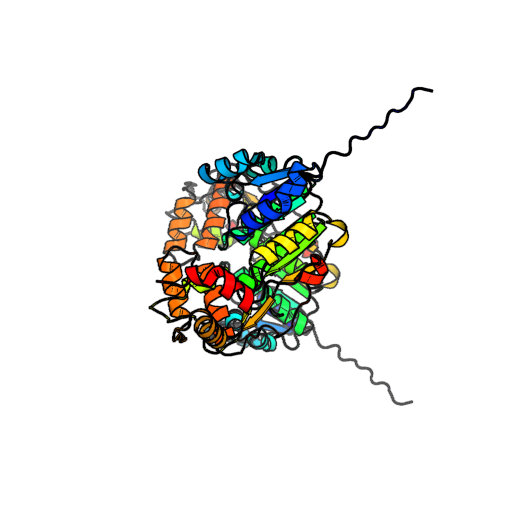4 THR B CA 1
ATOM 3600 C C . THR B 1 174 ? 18.453 -11.875 -20.672 1 96.5 174 THR B C 1
ATOM 3602 O O . THR B 1 174 ? 17.25 -12.109 -20.672 1 96.5 174 THR B O 1
ATOM 3605 N N . TYR B 1 175 ? 19.094 -11.516 -19.625 1 96.06 175 TYR B N 1
ATOM 3606 C CA . TYR B 1 175 ? 18.453 -11.234 -18.344 1 96.06 175 TYR B CA 1
ATOM 3607 C C . TYR B 1 175 ? 19.078 -10.023 -17.656 1 96.06 175 TYR B C 1
ATOM 3609 O O . TYR B 1 175 ? 19.984 -9.391 -18.219 1 96.06 175 TYR B O 1
ATOM 3617 N N . PHE B 1 176 ? 18.641 -9.68 -16.5 1 96.25 176 PHE B N 1
ATOM 3618 C CA . PHE B 1 176 ? 18.891 -8.305 -16.094 1 96.25 176 PHE B CA 1
ATOM 3619 C C . PHE B 1 176 ? 19.469 -8.266 -14.68 1 96.25 176 PHE B C 1
ATOM 3621 O O . PHE B 1 176 ? 19.375 -7.246 -13.984 1 96.25 176 PHE B O 1
ATOM 3628 N N . ILE B 1 177 ? 20.016 -9.359 -14.242 1 93.88 177 ILE B N 1
ATOM 3629 C CA . ILE B 1 177 ? 20.516 -9.391 -12.875 1 93.88 177 ILE B CA 1
ATOM 3630 C C . ILE B 1 177 ? 22.031 -9.617 -12.891 1 93.88 177 ILE B C 1
ATOM 3632 O O . ILE B 1 177 ? 22.594 -10.117 -11.922 1 93.88 177 ILE B O 1
ATOM 3636 N N . GLY B 1 178 ? 22.688 -9.297 -14.016 1 94.25 178 GLY B N 1
ATOM 3637 C CA . GLY B 1 178 ? 24.109 -9.508 -14.125 1 94.25 178 GLY B CA 1
ATOM 3638 C C . GLY B 1 178 ? 24.531 -10.922 -13.766 1 94.25 178 GLY B C 1
ATOM 3639 O O . GLY B 1 178 ? 23.953 -11.891 -14.266 1 94.25 178 GLY B O 1
ATOM 3640 N N . ASP B 1 179 ? 25.516 -11 -12.898 1 92 179 ASP B N 1
ATOM 3641 C CA . ASP B 1 179 ? 26.016 -12.305 -12.484 1 92 179 ASP B CA 1
ATOM 3642 C C . ASP B 1 179 ? 25.359 -12.758 -11.18 1 92 179 ASP B C 1
ATOM 3644 O O . ASP B 1 179 ? 25.797 -13.742 -10.578 1 92 179 ASP B O 1
ATOM 3648 N N . GLY B 1 180 ? 24.375 -12.031 -10.781 1 90.25 180 GLY B N 1
ATOM 3649 C CA . GLY B 1 180 ? 23.703 -12.375 -9.531 1 90.25 180 GLY B CA 1
ATOM 3650 C C . GLY B 1 180 ? 22.953 -13.688 -9.602 1 90.25 180 GLY B C 1
ATOM 3651 O O . GLY B 1 180 ? 22.766 -14.242 -10.688 1 90.25 180 GLY B O 1
ATOM 3652 N N . ARG B 1 181 ? 22.609 -14.219 -8.438 1 89.25 181 ARG B N 1
ATOM 3653 C CA . ARG B 1 181 ? 21.812 -15.438 -8.32 1 89.25 181 ARG B CA 1
ATOM 3654 C C . ARG B 1 181 ? 20.391 -15.109 -7.836 1 89.25 181 ARG B C 1
ATOM 3656 O O . ARG B 1 181 ? 20.203 -14.195 -7.039 1 89.25 181 ARG B O 1
ATOM 3663 N N . ALA B 1 182 ? 19.5 -15.844 -8.391 1 88.12 182 ALA B N 1
ATOM 3664 C CA . ALA B 1 182 ? 18.109 -15.719 -7.934 1 88.12 182 ALA B CA 1
ATOM 3665 C C . ALA B 1 182 ? 17.531 -17.078 -7.562 1 88.12 182 ALA B C 1
ATOM 3667 O O . ALA B 1 182 ? 18 -18.109 -8.055 1 88.12 182 ALA B O 1
ATOM 3668 N N . ASN B 1 183 ? 16.594 -17.031 -6.613 1 90.5 183 ASN B N 1
ATOM 3669 C CA . ASN B 1 183 ? 15.781 -18.219 -6.375 1 90.5 183 ASN B CA 1
ATOM 3670 C C . ASN B 1 183 ? 14.656 -18.344 -7.395 1 90.5 183 ASN B C 1
ATOM 3672 O O . ASN B 1 183 ? 14.07 -17.344 -7.809 1 90.5 183 ASN B O 1
ATOM 3676 N N . TRP B 1 184 ? 14.438 -19.594 -7.801 1 92.88 184 TRP B N 1
ATOM 3677 C CA . TRP B 1 184 ? 13.461 -19.859 -8.844 1 92.88 184 TRP B CA 1
ATOM 3678 C C . TRP B 1 184 ? 12.398 -20.828 -8.359 1 92.88 184 TRP B C 1
ATOM 3680 O O . TRP B 1 184 ? 12.656 -21.656 -7.469 1 92.88 184 TRP B O 1
ATOM 3690 N N . VAL B 1 185 ? 11.219 -20.75 -8.961 1 94.94 185 VAL B N 1
ATOM 3691 C CA . VAL B 1 185 ? 10.148 -21.672 -8.586 1 94.94 185 VAL B CA 1
ATOM 3692 C C . VAL B 1 185 ? 9.234 -21.906 -9.789 1 94.94 185 VAL B C 1
ATOM 3694 O O . VAL B 1 185 ? 9.062 -21.016 -10.633 1 94.94 185 VAL B O 1
ATOM 3697 N N . ASP B 1 186 ? 8.75 -23.125 -9.875 1 96.38 186 ASP B N 1
ATOM 3698 C CA . ASP B 1 186 ? 7.699 -23.453 -10.836 1 96.38 186 ASP B CA 1
ATOM 3699 C C . ASP B 1 186 ? 6.336 -22.984 -10.344 1 96.38 186 ASP B C 1
ATOM 3701 O O . ASP B 1 186 ? 5.988 -23.188 -9.172 1 96.38 186 ASP B O 1
ATOM 3705 N N . THR B 1 187 ? 5.512 -22.375 -11.195 1 96.12 187 THR B N 1
ATOM 3706 C CA . THR B 1 187 ? 4.199 -21.875 -10.812 1 96.12 187 THR B CA 1
ATOM 3707 C C . THR B 1 187 ? 3.305 -23 -10.328 1 96.12 187 THR B C 1
ATOM 3709 O O . THR B 1 187 ? 2.439 -22.797 -9.469 1 96.12 187 THR B O 1
ATOM 3712 N N . GLY B 1 188 ? 3.51 -24.172 -10.898 1 96.56 188 GLY B N 1
ATOM 3713 C CA . GLY B 1 188 ? 2.783 -25.328 -10.406 1 96.56 188 GLY B CA 1
ATOM 3714 C C . GLY B 1 188 ? 3.051 -25.625 -8.945 1 96.56 188 GLY B C 1
ATOM 3715 O O . GLY B 1 188 ? 2.15 -26.047 -8.219 1 96.56 188 GLY B O 1
ATOM 3716 N N . ASP B 1 189 ? 4.312 -25.453 -8.562 1 97.12 189 ASP B N 1
ATOM 3717 C CA . ASP B 1 189 ? 4.672 -25.656 -7.164 1 97.12 189 ASP B CA 1
ATOM 3718 C C . ASP B 1 189 ? 4.02 -24.609 -6.262 1 97.12 189 ASP B C 1
ATOM 3720 O O . ASP B 1 189 ? 3.574 -24.938 -5.156 1 97.12 189 ASP B O 1
ATOM 3724 N N . VAL B 1 190 ? 3.951 -23.391 -6.703 1 97.56 190 VAL B N 1
ATOM 3725 C CA . VAL B 1 190 ? 3.283 -22.312 -5.965 1 97.56 190 VAL B CA 1
ATOM 3726 C C . VAL B 1 190 ? 1.808 -22.656 -5.781 1 97.56 190 VAL B C 1
ATOM 3728 O O . VAL B 1 190 ? 1.274 -22.562 -4.676 1 97.56 190 VAL B O 1
ATOM 3731 N N . ALA B 1 191 ? 1.192 -23.094 -6.879 1 98.19 191 ALA B N 1
ATOM 3732 C CA . ALA B 1 191 ? -0.217 -23.469 -6.852 1 98.19 191 ALA B CA 1
ATOM 3733 C C . ALA B 1 191 ? -0.455 -24.625 -5.883 1 98.19 191 ALA B C 1
ATOM 3735 O O . ALA B 1 191 ? -1.458 -24.641 -5.168 1 98.19 191 ALA B O 1
ATOM 3736 N N . ALA B 1 192 ? 0.446 -25.578 -5.879 1 98.25 192 ALA B N 1
ATOM 3737 C CA . ALA B 1 192 ? 0.311 -26.75 -5.004 1 98.25 192 ALA B CA 1
ATOM 3738 C C . ALA B 1 192 ? 0.341 -26.328 -3.535 1 98.25 192 ALA B C 1
ATOM 3740 O O . ALA B 1 192 ? -0.432 -26.844 -2.723 1 98.25 192 ALA B O 1
ATOM 3741 N N . VAL B 1 193 ? 1.239 -25.438 -3.217 1 98.38 193 VAL B N 1
ATOM 3742 C CA . VAL B 1 193 ? 1.332 -24.938 -1.847 1 98.38 193 VAL B CA 1
ATOM 3743 C C . VAL B 1 193 ? 0.053 -24.188 -1.48 1 98.38 193 VAL B C 1
ATOM 3745 O O . VAL B 1 193 ? -0.515 -24.406 -0.408 1 98.38 193 VAL B O 1
ATOM 3748 N N . ALA B 1 194 ? -0.417 -23.328 -2.354 1 98.75 194 ALA B N 1
ATOM 3749 C CA . ALA B 1 194 ? -1.66 -22.594 -2.119 1 98.75 194 ALA B CA 1
ATOM 3750 C C . ALA B 1 194 ? -2.836 -23.562 -1.952 1 98.75 194 ALA B C 1
ATOM 3752 O O . ALA B 1 194 ? -3.682 -23.359 -1.075 1 98.75 194 ALA B O 1
ATOM 3753 N N . ALA B 1 195 ? -2.896 -24.578 -2.787 1 98.75 195 ALA B N 1
ATOM 3754 C CA . ALA B 1 195 ? -3.967 -25.562 -2.721 1 98.75 195 ALA B CA 1
ATOM 3755 C C . ALA B 1 195 ? -3.963 -26.297 -1.376 1 98.75 195 ALA B C 1
ATOM 3757 O O . ALA B 1 195 ? -5.02 -26.516 -0.782 1 98.75 195 ALA B O 1
ATOM 3758 N N . ALA B 1 196 ? -2.781 -26.641 -0.935 1 98.69 196 ALA B N 1
ATOM 3759 C CA . ALA B 1 196 ? -2.666 -27.312 0.358 1 98.69 196 ALA B CA 1
ATOM 3760 C C . ALA B 1 196 ? -3.246 -26.453 1.477 1 98.69 196 ALA B C 1
ATOM 3762 O O . ALA B 1 196 ? -3.988 -26.953 2.328 1 98.69 196 ALA B O 1
ATOM 3763 N N . ALA B 1 197 ? -2.947 -25.172 1.462 1 98.62 197 ALA B N 1
ATOM 3764 C CA . ALA B 1 197 ? -3.447 -24.25 2.471 1 98.62 197 ALA B CA 1
ATOM 3765 C C . ALA B 1 197 ? -4.965 -24.109 2.385 1 98.62 197 ALA B C 1
ATOM 3767 O O . ALA B 1 197 ? -5.645 -24 3.408 1 98.62 197 ALA B O 1
ATOM 3768 N N . LEU B 1 198 ? -5.516 -24.125 1.168 1 98.69 198 LEU B N 1
ATOM 3769 C CA . LEU B 1 198 ? -6.953 -24 0.968 1 98.69 198 LEU B CA 1
ATOM 3770 C C . LEU B 1 198 ? -7.68 -25.281 1.373 1 98.69 198 LEU B C 1
ATOM 3772 O O . LEU B 1 198 ? -8.836 -25.234 1.803 1 98.69 198 LEU B O 1
ATOM 3776 N N . ARG B 1 199 ? -7.039 -26.438 1.259 1 98.12 199 ARG B N 1
ATOM 3777 C CA . ARG B 1 199 ? -7.613 -27.719 1.647 1 98.12 199 ARG B CA 1
ATOM 3778 C C . ARG B 1 199 ? -7.723 -27.844 3.164 1 98.12 199 ARG B C 1
ATOM 3780 O O . ARG B 1 199 ? -8.695 -28.391 3.684 1 98.12 199 ARG B O 1
ATOM 3787 N N . ASP B 1 200 ? -6.746 -27.281 3.801 1 97.75 200 ASP B N 1
ATOM 3788 C CA . ASP B 1 200 ? -6.684 -27.406 5.254 1 97.75 200 ASP B CA 1
ATOM 3789 C C . ASP B 1 200 ? -6.254 -26.078 5.891 1 97.75 200 ASP B C 1
ATOM 3791 O O . ASP B 1 200 ? -5.172 -25.984 6.473 1 97.75 200 ASP B O 1
ATOM 3795 N N . PRO B 1 201 ? -7.137 -25.156 5.926 1 98.06 201 PRO B N 1
ATOM 3796 C CA . PRO B 1 201 ? -6.777 -23.828 6.434 1 98.06 201 PRO B CA 1
ATOM 3797 C C . PRO B 1 201 ? -6.324 -23.859 7.891 1 98.06 201 PRO B C 1
ATOM 3799 O O . PRO B 1 201 ? -5.453 -23.078 8.289 1 98.06 201 PRO B O 1
ATOM 3802 N N . ALA B 1 202 ? -6.875 -24.688 8.656 1 98.06 202 ALA B N 1
ATOM 3803 C CA . ALA B 1 202 ? -6.531 -24.734 10.078 1 98.06 202 ALA B CA 1
ATOM 3804 C C . ALA B 1 202 ? -5.055 -25.062 10.266 1 98.06 202 ALA B C 1
ATOM 3806 O O . ALA B 1 202 ? -4.379 -24.453 11.094 1 98.06 202 ALA B O 1
ATOM 3807 N N . ALA B 1 203 ? -4.512 -25.953 9.508 1 98.06 203 ALA B N 1
ATOM 3808 C CA . ALA B 1 203 ? -3.121 -26.391 9.625 1 98.06 203 ALA B CA 1
ATOM 3809 C C . ALA B 1 203 ? -2.162 -25.297 9.18 1 98.06 203 ALA B C 1
ATOM 3811 O O . ALA B 1 203 ? -0.988 -25.297 9.555 1 98.06 203 ALA B O 1
ATOM 3812 N N . HIS B 1 204 ? -2.65 -24.391 8.43 1 98.56 204 HIS B N 1
ATOM 3813 C CA . HIS B 1 204 ? -1.753 -23.422 7.82 1 98.56 204 HIS B CA 1
ATOM 3814 C C . HIS B 1 204 ? -2.064 -22 8.305 1 98.56 204 HIS B C 1
ATOM 3816 O O . HIS B 1 204 ? -1.492 -21.031 7.805 1 98.56 204 HIS B O 1
ATOM 3822 N N . ASN B 1 205 ? -2.961 -21.875 9.234 1 98.69 205 ASN B N 1
ATOM 3823 C CA . ASN B 1 205 ? -3.375 -20.562 9.711 1 98.69 205 ASN B CA 1
ATOM 3824 C C . ASN B 1 205 ? -2.209 -19.812 10.344 1 98.69 205 ASN B C 1
ATOM 3826 O O . ASN B 1 205 ? -1.495 -20.344 11.188 1 98.69 205 ASN B O 1
ATOM 3830 N N . GLY B 1 206 ? -1.996 -18.625 9.898 1 98.44 206 GLY B N 1
ATOM 3831 C CA . GLY B 1 206 ? -0.958 -17.766 10.445 1 98.44 206 GLY B CA 1
ATOM 3832 C C . GLY B 1 206 ? 0.411 -18.031 9.852 1 98.44 206 GLY B C 1
ATOM 3833 O O . GLY B 1 206 ? 1.395 -17.391 10.227 1 98.44 206 GLY B O 1
ATOM 3834 N N . CYS B 1 207 ? 0.495 -18.922 8.852 1 97.56 207 CYS B N 1
ATOM 3835 C CA . CYS B 1 207 ? 1.774 -19.281 8.258 1 97.56 207 CYS B CA 1
ATOM 3836 C C . CYS B 1 207 ? 2.094 -18.391 7.066 1 97.56 207 CYS B C 1
ATOM 3838 O O . CYS B 1 207 ? 1.187 -17.844 6.426 1 97.56 207 CYS B O 1
ATOM 3840 N N . ALA B 1 208 ? 3.332 -18.172 6.871 1 95.88 208 ALA B N 1
ATOM 3841 C CA . ALA B 1 208 ? 3.9 -17.562 5.672 1 95.88 208 ALA B CA 1
ATOM 3842 C C . ALA B 1 208 ? 4.973 -18.469 5.059 1 95.88 208 ALA B C 1
ATOM 3844 O O . ALA B 1 208 ? 5.895 -18.906 5.75 1 95.88 208 ALA B O 1
ATOM 3845 N N . TYR B 1 209 ? 4.879 -18.766 3.777 1 95.56 209 TYR B N 1
ATOM 3846 C CA . TYR B 1 209 ? 5.73 -19.75 3.145 1 95.56 209 TYR B CA 1
ATOM 3847 C C . TYR B 1 209 ? 6.574 -19.141 2.039 1 95.56 209 TYR B C 1
ATOM 3849 O O . TYR B 1 209 ? 6.039 -18.625 1.056 1 95.56 209 TYR B O 1
ATOM 3857 N N . HIS B 1 210 ? 7.883 -19.172 2.256 1 93.38 210 HIS B N 1
ATOM 3858 C CA . HIS B 1 210 ? 8.758 -18.969 1.107 1 93.38 210 HIS B CA 1
ATOM 3859 C C . HIS B 1 210 ? 8.727 -20.172 0.164 1 93.38 210 HIS B C 1
ATOM 3861 O O . HIS B 1 210 ? 9.016 -21.297 0.574 1 93.38 210 HIS B O 1
ATOM 3867 N N . VAL B 1 211 ? 8.359 -19.906 -1.05 1 94.62 211 VAL B N 1
ATOM 3868 C CA . VAL B 1 211 ? 8.234 -21 -2.014 1 94.62 211 VAL B CA 1
ATOM 3869 C C . VAL B 1 211 ? 9.297 -20.844 -3.1 1 94.62 211 VAL B C 1
ATOM 3871 O O . VAL B 1 211 ? 9.164 -20.016 -3.996 1 94.62 211 VAL B O 1
ATOM 3874 N N . ALA B 1 212 ? 10.281 -21.641 -3.014 1 92.25 212 ALA B N 1
ATOM 3875 C CA . ALA B 1 212 ? 11.406 -21.656 -3.943 1 92.25 212 ALA B CA 1
ATOM 3876 C C . ALA B 1 212 ? 11.93 -23.078 -4.141 1 92.25 212 ALA B C 1
ATOM 3878 O O . ALA B 1 212 ? 11.875 -23.906 -3.225 1 92.25 212 ALA B O 1
ATOM 3879 N N . ALA B 1 213 ? 12.398 -23.391 -5.301 1 89.69 213 ALA B N 1
ATOM 3880 C CA . ALA B 1 213 ? 12.898 -24.719 -5.605 1 89.69 213 ALA B CA 1
ATOM 3881 C C . ALA B 1 213 ? 14.422 -24.766 -5.562 1 89.69 213 ALA B C 1
ATOM 3883 O O . ALA B 1 213 ? 15.016 -25.828 -5.391 1 89.69 213 ALA B O 1
ATOM 3884 N N . GLY B 1 214 ? 15.055 -23.625 -5.82 1 85.94 214 GLY B N 1
ATOM 3885 C CA . GLY B 1 214 ? 16.5 -23.562 -5.82 1 85.94 214 GLY B CA 1
ATOM 3886 C C . GLY B 1 214 ? 17.047 -22.234 -6.316 1 85.94 214 GLY B C 1
ATOM 3887 O O . GLY B 1 214 ? 16.281 -21.375 -6.746 1 85.94 214 GLY B O 1
ATOM 3888 N N . SER B 1 215 ? 18.344 -22.125 -6.129 1 89.25 215 SER B N 1
ATOM 3889 C CA . SER B 1 215 ? 19.047 -20.938 -6.559 1 89.25 215 SER B CA 1
ATOM 3890 C C . SER B 1 215 ? 19.922 -21.203 -7.777 1 89.25 215 SER B C 1
ATOM 3892 O O . SER B 1 215 ? 20.562 -22.25 -7.859 1 89.25 215 SER B O 1
ATOM 3894 N N . ALA B 1 216 ? 19.859 -20.328 -8.766 1 91.56 216 ALA B N 1
ATOM 3895 C CA . ALA B 1 216 ? 20.703 -20.453 -9.953 1 91.56 216 ALA B CA 1
ATOM 3896 C C . ALA B 1 216 ? 20.984 -19.094 -10.57 1 91.56 216 ALA B C 1
ATOM 3898 O O . ALA B 1 216 ? 20.125 -18.203 -10.539 1 91.56 216 ALA B O 1
ATOM 3899 N N . SER B 1 217 ? 22.188 -18.984 -11.07 1 92.5 217 SER B N 1
ATOM 3900 C CA . SER B 1 217 ? 22.469 -17.844 -11.93 1 92.5 217 SER B CA 1
ATOM 3901 C C . SER B 1 217 ? 21.969 -18.078 -13.352 1 92.5 217 SER B C 1
ATOM 3903 O O . SER B 1 217 ? 21.672 -19.219 -13.727 1 92.5 217 SER B O 1
ATOM 3905 N N . VAL B 1 218 ? 21.922 -16.984 -14.07 1 95.44 218 VAL B N 1
ATOM 3906 C CA . VAL B 1 218 ? 21.453 -17.141 -15.445 1 95.44 218 VAL B CA 1
ATOM 3907 C C . VAL B 1 218 ? 22.516 -17.859 -16.281 1 95.44 218 VAL B C 1
ATOM 3909 O O . VAL B 1 218 ? 22.188 -18.594 -17.203 1 95.44 218 VAL B O 1
ATOM 3912 N N . THR B 1 219 ? 23.734 -17.672 -15.93 1 96.25 219 THR B N 1
ATOM 3913 C CA . THR B 1 219 ? 24.828 -18.422 -16.578 1 96.25 219 THR B CA 1
ATOM 3914 C C . THR B 1 219 ? 24.641 -19.922 -16.375 1 96.25 219 THR B C 1
ATOM 3916 O O . THR B 1 219 ? 24.781 -20.703 -17.328 1 96.25 219 THR B O 1
ATOM 3919 N N . GLU B 1 220 ? 24.328 -20.281 -15.18 1 95.56 220 GLU B N 1
ATOM 3920 C CA . GLU B 1 220 ? 24.094 -21.688 -14.883 1 95.56 220 GLU B CA 1
ATOM 3921 C C . GLU B 1 220 ? 22.906 -22.219 -15.656 1 95.56 220 GLU B C 1
ATOM 3923 O O . GLU B 1 220 ? 22.891 -23.391 -16.078 1 95.56 220 GLU B O 1
ATOM 3928 N N . ILE B 1 221 ? 21.906 -21.438 -15.844 1 96.75 221 ILE B N 1
ATOM 3929 C CA . ILE B 1 221 ? 20.719 -21.812 -16.594 1 96.75 221 ILE B CA 1
ATOM 3930 C C . ILE B 1 221 ? 21.078 -22 -18.062 1 96.75 221 ILE B C 1
ATOM 3932 O O . ILE B 1 221 ? 20.672 -22.984 -18.688 1 96.75 221 ILE B O 1
ATOM 3936 N N . ALA B 1 222 ? 21.828 -21.078 -18.578 1 96.94 222 ALA B N 1
ATOM 3937 C CA . ALA B 1 222 ? 22.297 -21.188 -19.953 1 96.94 222 ALA B CA 1
ATOM 3938 C C . ALA B 1 222 ? 23.109 -22.469 -20.156 1 96.94 222 ALA B C 1
ATOM 3940 O O . ALA B 1 222 ? 22.922 -23.188 -21.141 1 96.94 222 ALA B O 1
ATOM 3941 N N . ASP B 1 223 ? 23.953 -22.719 -19.219 1 97.12 223 ASP B N 1
ATOM 3942 C CA . ASP B 1 223 ? 24.766 -23.938 -19.281 1 97.12 223 ASP B CA 1
ATOM 3943 C C . ASP B 1 223 ? 23.891 -25.188 -19.266 1 97.12 223 ASP B C 1
ATOM 3945 O O . ASP B 1 223 ? 24.141 -26.125 -20.031 1 97.12 223 ASP B O 1
ATOM 3949 N N . ALA B 1 224 ? 22.938 -25.188 -18.422 1 97 224 ALA B N 1
ATOM 3950 C CA . ALA B 1 224 ? 22.031 -26.328 -18.344 1 97 224 ALA B CA 1
ATOM 3951 C C . ALA B 1 224 ? 21.266 -26.516 -19.656 1 97 224 ALA B C 1
ATOM 3953 O O . ALA B 1 224 ? 21.125 -27.641 -20.141 1 97 224 ALA B O 1
ATOM 3954 N N . LEU B 1 225 ? 20.781 -25.422 -20.234 1 96.94 225 LEU B N 1
ATOM 3955 C CA . LEU B 1 225 ? 20.109 -25.484 -21.516 1 96.94 225 LEU B CA 1
ATOM 3956 C C . LEU B 1 225 ? 21.016 -26.062 -22.594 1 96.94 225 LEU B C 1
ATOM 3958 O O . LEU B 1 225 ? 20.578 -26.844 -23.438 1 96.94 225 LEU B O 1
ATOM 3962 N N . GLY B 1 226 ? 22.234 -25.625 -22.531 1 96.75 226 GLY B N 1
ATOM 3963 C CA . GLY B 1 226 ? 23.203 -26.141 -23.469 1 96.75 226 GLY B CA 1
ATOM 3964 C C . GLY B 1 226 ? 23.344 -27.656 -23.406 1 96.75 226 GLY B C 1
ATOM 3965 O O . GLY B 1 226 ? 23.359 -28.328 -24.438 1 96.75 226 GLY B O 1
ATOM 3966 N N . ARG B 1 227 ? 23.422 -28.156 -22.234 1 96.62 227 ARG B N 1
ATOM 3967 C CA . ARG B 1 227 ? 23.562 -29.594 -22.031 1 96.62 227 ARG B CA 1
ATOM 3968 C C . ARG B 1 227 ? 22.312 -30.344 -22.5 1 96.62 227 ARG B C 1
ATOM 3970 O O . ARG B 1 227 ? 22.422 -31.406 -23.125 1 96.62 227 ARG B O 1
ATOM 3977 N N . ILE B 1 228 ? 21.219 -29.797 -22.25 1 96.56 228 ILE B N 1
ATOM 3978 C CA . ILE B 1 228 ? 19.938 -30.453 -22.547 1 96.56 228 ILE B CA 1
ATOM 3979 C C . ILE B 1 228 ? 19.688 -30.438 -24.047 1 96.56 228 ILE B C 1
ATOM 3981 O O . ILE B 1 228 ? 19.188 -31.422 -24.609 1 96.56 228 ILE B O 1
ATOM 3985 N N . THR B 1 229 ? 20.078 -29.344 -24.703 1 95.56 229 THR B N 1
ATOM 3986 C CA . THR B 1 229 ? 19.719 -29.172 -26.109 1 95.56 229 THR B CA 1
ATOM 3987 C C . THR B 1 229 ? 20.891 -29.5 -27.016 1 95.56 229 THR B C 1
ATOM 3989 O O . THR B 1 229 ? 20.75 -29.547 -28.25 1 95.56 229 THR B O 1
ATOM 3992 N N . GLU B 1 230 ? 22.016 -29.656 -26.391 1 95.38 230 GLU B N 1
ATOM 3993 C CA . GLU B 1 230 ? 23.25 -29.906 -27.141 1 95.38 230 GLU B CA 1
ATOM 3994 C C . GLU B 1 230 ? 23.562 -28.75 -28.094 1 95.38 230 GLU B C 1
ATOM 3996 O O . GLU B 1 230 ? 23.891 -28.969 -29.25 1 95.38 230 GLU B O 1
ATOM 4001 N N . ARG B 1 231 ? 23.312 -27.625 -27.688 1 95.56 231 ARG B N 1
ATOM 4002 C CA . ARG B 1 231 ? 23.625 -26.391 -28.391 1 95.56 231 ARG B CA 1
ATOM 4003 C C . ARG B 1 231 ? 24.438 -25.438 -27.516 1 95.56 231 ARG B C 1
ATOM 4005 O O . ARG B 1 231 ? 24.469 -25.594 -26.297 1 95.56 231 ARG B O 1
ATOM 4012 N N . SER B 1 232 ? 25.062 -24.516 -28.141 1 95.38 232 SER B N 1
ATOM 4013 C CA . SER B 1 232 ? 25.922 -23.594 -27.406 1 95.38 232 SER B CA 1
ATOM 4014 C C . SER B 1 232 ? 25.141 -22.375 -26.922 1 95.38 232 SER B C 1
ATOM 4016 O O . SER B 1 232 ? 25.109 -21.344 -27.609 1 95.38 232 SER B O 1
ATOM 4018 N N . TRP B 1 233 ? 24.594 -22.438 -25.703 1 96.81 233 TRP B N 1
ATOM 4019 C CA . TRP B 1 233 ? 23.859 -21.328 -25.109 1 96.81 233 TRP B CA 1
ATOM 4020 C C . TRP B 1 233 ? 24.797 -20.375 -24.375 1 96.81 233 TRP B C 1
ATOM 4022 O O . TRP B 1 233 ? 25.781 -20.812 -23.766 1 96.81 233 TRP B O 1
ATOM 4032 N N . ARG B 1 234 ? 24.547 -19.094 -24.438 1 96.56 234 ARG B N 1
ATOM 4033 C CA . ARG B 1 234 ? 25.297 -18.125 -23.656 1 96.56 234 ARG B CA 1
ATOM 4034 C C . ARG B 1 234 ? 24.375 -17.109 -23 1 96.56 234 ARG B C 1
ATOM 4036 O O . ARG B 1 234 ? 23.234 -16.922 -23.438 1 96.56 234 ARG B O 1
ATOM 4043 N N . TYR B 1 235 ? 24.812 -16.578 -21.953 1 97.31 235 TYR B N 1
ATOM 4044 C CA . TYR B 1 235 ? 24.141 -15.523 -21.219 1 97.31 235 TYR B CA 1
ATOM 4045 C C . TYR B 1 235 ? 24.719 -14.156 -21.578 1 97.31 235 TYR B C 1
ATOM 4047 O O . TYR B 1 235 ? 25.938 -13.977 -21.562 1 97.31 235 TYR B O 1
ATOM 4055 N N . GLU B 1 236 ? 23.906 -13.211 -21.953 1 97.12 236 GLU B N 1
ATOM 4056 C CA . GLU B 1 236 ? 24.281 -11.812 -22.188 1 97.12 236 GLU B CA 1
ATOM 4057 C C . GLU B 1 236 ? 23.5 -10.883 -21.266 1 97.12 236 GLU B C 1
ATOM 4059 O O . GLU B 1 236 ? 22.359 -10.523 -21.547 1 97.12 236 GLU B O 1
ATOM 4064 N N . PRO B 1 237 ? 24.125 -10.492 -20.172 1 96.94 237 PRO B N 1
ATOM 4065 C CA . PRO B 1 237 ? 23.422 -9.609 -19.234 1 96.94 237 PRO B CA 1
ATOM 4066 C C . PRO B 1 237 ? 23.109 -8.242 -19.844 1 96.94 237 PRO B C 1
ATOM 4068 O O . PRO B 1 237 ? 23.906 -7.711 -20.625 1 96.94 237 PRO B O 1
ATOM 4071 N N . ALA B 1 238 ? 21.984 -7.754 -19.562 1 97.12 238 ALA B N 1
ATOM 4072 C CA . ALA B 1 238 ? 21.578 -6.391 -19.906 1 97.12 238 ALA B CA 1
ATOM 4073 C C . ALA B 1 238 ? 21.266 -5.57 -18.656 1 97.12 238 ALA B C 1
ATOM 4075 O O . ALA B 1 238 ? 21.094 -6.125 -17.578 1 97.12 238 ALA B O 1
ATOM 4076 N N . LYS B 1 239 ? 21.234 -4.227 -18.844 1 96.81 239 LYS B N 1
ATOM 4077 C CA . LYS B 1 239 ? 20.953 -3.346 -17.719 1 96.81 239 LYS B CA 1
ATOM 4078 C C . LYS B 1 239 ? 19.484 -3.414 -17.328 1 96.81 239 LYS B C 1
ATOM 4080 O O . LYS B 1 239 ? 18.609 -3.477 -18.188 1 96.81 239 LYS B O 1
ATOM 4085 N N . PRO B 1 240 ? 19.219 -3.379 -16.047 1 96.56 240 PRO B N 1
ATOM 4086 C CA . PRO B 1 240 ? 17.828 -3.41 -15.57 1 96.56 240 PRO B CA 1
ATOM 4087 C C . PRO B 1 240 ? 16.969 -2.316 -16.188 1 96.56 240 PRO B C 1
ATOM 4089 O O . PRO B 1 240 ? 15.773 -2.521 -16.406 1 96.56 240 PRO B O 1
ATOM 4092 N N . GLN B 1 241 ? 17.562 -1.205 -16.484 1 97.25 241 GLN B N 1
ATOM 4093 C CA . GLN B 1 241 ? 16.797 -0.116 -17.094 1 97.25 241 GLN B CA 1
ATOM 4094 C C . GLN B 1 241 ? 16.219 -0.538 -18.438 1 97.25 241 GLN B C 1
ATOM 4096 O O . GLN B 1 241 ? 15.133 -0.106 -18.812 1 97.25 241 GLN B O 1
ATOM 4101 N N . VAL B 1 242 ? 16.938 -1.392 -19.125 1 96.75 242 VAL B N 1
ATOM 4102 C CA . VAL B 1 242 ? 16.469 -1.902 -20.406 1 96.75 242 VAL B CA 1
ATOM 4103 C C . VAL B 1 242 ? 15.18 -2.695 -20.203 1 96.75 242 VAL B C 1
ATOM 4105 O O . VAL B 1 242 ? 14.219 -2.537 -20.953 1 96.75 242 VAL B O 1
ATOM 4108 N N . PHE B 1 243 ? 15.117 -3.488 -19.203 1 95.31 243 PHE B N 1
ATOM 4109 C CA . PHE B 1 243 ? 13.922 -4.238 -18.859 1 95.31 243 PHE B CA 1
ATOM 4110 C C . PHE B 1 243 ? 12.75 -3.297 -18.594 1 95.31 243 PHE B C 1
ATOM 4112 O O . PHE B 1 243 ? 11.656 -3.488 -19.125 1 95.31 243 PHE B O 1
ATOM 4119 N N . TYR B 1 244 ? 12.984 -2.338 -17.75 1 97 244 TYR B N 1
ATOM 4120 C CA . TYR B 1 244 ? 11.961 -1.363 -17.391 1 97 244 TYR B CA 1
ATOM 4121 C C . TYR B 1 244 ? 11.375 -0.708 -18.641 1 97 244 TYR B C 1
ATOM 4123 O O . TYR B 1 244 ? 10.156 -0.677 -18.812 1 97 244 TYR B O 1
ATOM 4131 N N . ASP B 1 245 ? 12.289 -0.231 -19.516 1 97.44 245 ASP B N 1
ATOM 4132 C CA . ASP B 1 245 ? 11.852 0.471 -20.719 1 97.44 245 ASP B CA 1
ATOM 4133 C C . ASP B 1 245 ? 11.008 -0.438 -21.609 1 97.44 245 ASP B C 1
ATOM 4135 O O . ASP B 1 245 ? 9.977 -0.018 -22.141 1 97.44 245 ASP B O 1
ATOM 4139 N N . GLN B 1 246 ? 11.414 -1.655 -21.734 1 94.12 246 GLN B N 1
ATOM 4140 C CA . GLN B 1 246 ? 10.711 -2.623 -22.562 1 94.12 246 GLN B CA 1
ATOM 4141 C C . GLN B 1 246 ? 9.328 -2.939 -21.984 1 94.12 246 GLN B C 1
ATOM 4143 O O . GLN B 1 246 ? 8.344 -2.975 -22.719 1 94.12 246 GLN B O 1
ATOM 4148 N N . MET B 1 247 ? 9.281 -3.162 -20.703 1 94.69 247 MET B N 1
ATOM 4149 C CA . MET B 1 247 ? 8.016 -3.529 -20.062 1 94.69 247 MET B CA 1
ATOM 4150 C C . MET B 1 247 ? 7.027 -2.369 -20.109 1 94.69 247 MET B C 1
ATOM 4152 O O . MET B 1 247 ? 5.848 -2.566 -20.391 1 94.69 247 MET B O 1
ATOM 4156 N N . VAL B 1 248 ? 7.484 -1.161 -19.812 1 95.5 248 VAL B N 1
ATOM 4157 C CA . VAL B 1 248 ? 6.621 0.015 -19.828 1 95.5 248 VAL B CA 1
ATOM 4158 C C . VAL B 1 248 ? 6.121 0.262 -21.25 1 95.5 248 VAL B C 1
ATOM 4160 O O . VAL B 1 248 ? 4.938 0.544 -21.453 1 95.5 248 VAL B O 1
ATOM 4163 N N . ALA B 1 249 ? 7.004 0.098 -22.266 1 95.88 249 ALA B N 1
ATOM 4164 C CA . ALA B 1 249 ? 6.605 0.209 -23.672 1 95.88 249 ALA B CA 1
ATOM 4165 C C . ALA B 1 249 ? 5.559 -0.843 -24.016 1 95.88 249 ALA B C 1
ATOM 4167 O O . ALA B 1 249 ? 4.688 -0.604 -24.859 1 95.88 249 ALA B O 1
ATOM 4168 N N . GLY B 1 250 ? 5.66 -1.981 -23.359 1 94.44 250 GLY B N 1
ATOM 4169 C CA . GLY B 1 250 ? 4.719 -3.066 -23.578 1 94.44 250 GLY B CA 1
ATOM 4170 C C . GLY B 1 250 ? 3.41 -2.887 -22.828 1 94.44 250 GLY B C 1
ATOM 4171 O O . GLY B 1 250 ? 2.529 -3.746 -22.906 1 94.44 250 GLY B O 1
ATOM 4172 N N . GLY B 1 251 ? 3.25 -1.855 -22.062 1 93.5 251 GLY B N 1
ATOM 4173 C CA . GLY B 1 251 ? 1.977 -1.538 -21.438 1 93.5 251 GLY B CA 1
ATOM 4174 C C . GLY B 1 251 ? 1.915 -1.933 -19.969 1 93.5 251 GLY B C 1
ATOM 4175 O O . GLY B 1 251 ? 0.861 -1.832 -19.344 1 93.5 251 GLY B O 1
ATOM 4176 N N . PHE B 1 252 ? 2.971 -2.426 -19.453 1 92.94 252 PHE B N 1
ATOM 4177 C CA . PHE B 1 252 ? 2.979 -2.791 -18.031 1 92.94 252 PHE B CA 1
ATOM 4178 C C . PHE B 1 252 ? 2.996 -1.548 -17.156 1 92.94 252 PHE B C 1
ATOM 4180 O O . PHE B 1 252 ? 3.4 -0.472 -17.594 1 92.94 252 PHE B O 1
ATOM 4187 N N . ASP B 1 253 ? 2.512 -1.662 -15.906 1 93.44 253 ASP B N 1
ATOM 4188 C CA . ASP B 1 253 ? 2.414 -0.553 -14.961 1 93.44 253 ASP B CA 1
ATOM 4189 C C . ASP B 1 253 ? 3.797 -0.003 -14.617 1 93.44 253 ASP B C 1
ATOM 4191 O O . ASP B 1 253 ? 4.629 -0.713 -14.055 1 93.44 253 ASP B O 1
ATOM 4195 N N . PRO B 1 254 ? 4.031 1.267 -14.961 1 92.75 254 PRO B N 1
ATOM 4196 C CA . PRO B 1 254 ? 5.371 1.816 -14.758 1 92.75 254 PRO B CA 1
ATOM 4197 C C . PRO B 1 254 ? 5.773 1.847 -13.281 1 92.75 254 PRO B C 1
ATOM 4199 O O . PRO B 1 254 ? 6.953 1.675 -12.953 1 92.75 254 PRO B O 1
ATOM 4202 N N . VAL B 1 255 ? 4.836 2.09 -12.43 1 91.81 255 VAL B N 1
ATOM 4203 C CA . VAL B 1 255 ? 5.164 2.203 -11.016 1 91.81 255 VAL B CA 1
ATOM 4204 C C . VAL B 1 255 ? 5.598 0.843 -10.477 1 91.81 255 VAL B C 1
ATOM 4206 O O . VAL B 1 255 ? 6.617 0.736 -9.789 1 91.81 255 VAL B O 1
ATOM 4209 N N . TYR B 1 256 ? 4.895 -0.167 -10.781 1 94 256 TYR B N 1
ATOM 4210 C CA . TYR B 1 256 ? 5.262 -1.517 -10.367 1 94 256 TYR B CA 1
ATOM 4211 C C . TYR B 1 256 ? 6.602 -1.927 -10.977 1 94 256 TYR B C 1
ATOM 4213 O O . TYR B 1 256 ? 7.449 -2.502 -10.289 1 94 256 TYR B O 1
ATOM 4221 N N . MET B 1 257 ? 6.781 -1.597 -12.25 1 95.44 257 MET B N 1
ATOM 4222 C CA . MET B 1 257 ? 7.977 -2.031 -12.961 1 95.44 257 MET B CA 1
ATOM 4223 C C . MET B 1 257 ? 9.219 -1.326 -12.422 1 95.44 257 MET B C 1
ATOM 4225 O O . MET B 1 257 ? 10.328 -1.859 -12.5 1 95.44 257 MET B O 1
ATOM 4229 N N . ARG B 1 258 ? 9 -0.165 -11.867 1 94.31 258 ARG B N 1
ATOM 4230 C CA . ARG B 1 258 ? 10.125 0.504 -11.219 1 94.31 258 ARG B CA 1
ATOM 4231 C C . ARG B 1 258 ? 10.664 -0.329 -10.055 1 94.31 258 ARG B C 1
ATOM 4233 O O . ARG B 1 258 ? 11.875 -0.434 -9.875 1 94.31 258 ARG B O 1
ATOM 4240 N N . GLY B 1 259 ? 9.773 -0.894 -9.297 1 92.56 259 GLY B N 1
ATOM 4241 C CA . GLY B 1 259 ? 10.188 -1.786 -8.227 1 92.56 259 GLY B CA 1
ATOM 4242 C C . GLY B 1 259 ? 10.93 -3.012 -8.727 1 92.56 259 GLY B C 1
ATOM 4243 O O . GLY B 1 259 ? 11.93 -3.426 -8.125 1 92.56 259 GLY B O 1
ATOM 4244 N N . VAL B 1 260 ? 10.461 -3.574 -9.812 1 92.94 260 VAL B N 1
ATOM 4245 C CA . VAL B 1 260 ? 11.102 -4.754 -10.391 1 92.94 260 VAL B CA 1
ATOM 4246 C C . VAL B 1 260 ? 12.508 -4.398 -10.867 1 92.94 260 VAL B C 1
ATOM 4248 O O . VAL B 1 260 ? 13.461 -5.145 -10.625 1 92.94 260 VAL B O 1
ATOM 4251 N N . ARG B 1 261 ? 12.609 -3.254 -11.539 1 95 261 ARG B N 1
ATOM 4252 C CA . ARG B 1 261 ? 13.906 -2.766 -11.984 1 95 261 ARG B CA 1
ATOM 4253 C C . ARG B 1 261 ? 14.867 -2.629 -10.805 1 95 261 ARG B C 1
ATOM 4255 O O . ARG B 1 261 ? 16.016 -3.088 -10.883 1 95 261 ARG B O 1
ATOM 4262 N N . ASP B 1 262 ? 14.383 -1.995 -9.773 1 91.81 262 ASP B N 1
ATOM 4263 C CA . ASP B 1 262 ? 15.227 -1.784 -8.602 1 91.81 262 ASP B CA 1
ATOM 4264 C C . ASP B 1 262 ? 15.648 -3.113 -7.98 1 91.81 262 ASP B C 1
ATOM 4266 O O . ASP B 1 262 ? 16.781 -3.264 -7.535 1 91.81 262 ASP B O 1
ATOM 4270 N N . TYR B 1 263 ? 14.758 -4.039 -7.906 1 91.38 263 TYR B N 1
ATOM 4271 C CA . TYR B 1 263 ? 15.07 -5.379 -7.418 1 91.38 263 TYR B CA 1
ATOM 4272 C C . TYR B 1 263 ? 16.203 -6.004 -8.234 1 91.38 263 TYR B C 1
ATOM 4274 O O . TYR B 1 263 ? 17.172 -6.5 -7.672 1 91.38 263 TYR B O 1
ATOM 4282 N N . MET B 1 264 ? 16.047 -5.961 -9.555 1 92.56 264 MET B N 1
ATOM 4283 C CA . MET B 1 264 ? 17.047 -6.555 -10.438 1 92.56 264 MET B CA 1
ATOM 4284 C C . MET B 1 264 ? 18.406 -5.867 -10.273 1 92.56 264 MET B C 1
ATOM 4286 O O . MET B 1 264 ? 19.438 -6.523 -10.32 1 92.56 264 MET B O 1
ATOM 4290 N N . GLU B 1 265 ? 18.344 -4.578 -10.141 1 92.19 265 GLU B N 1
ATOM 4291 C CA . GLU B 1 265 ? 19.578 -3.836 -9.906 1 92.19 265 GLU B CA 1
ATOM 4292 C C . GLU B 1 265 ? 20.281 -4.305 -8.633 1 92.19 265 GLU B C 1
ATOM 4294 O O . GLU B 1 265 ? 21.5 -4.508 -8.617 1 92.19 265 GLU B O 1
ATOM 4299 N N . ARG B 1 266 ? 19.531 -4.5 -7.609 1 89.81 266 ARG B N 1
ATOM 4300 C CA . ARG B 1 266 ? 20.094 -4.887 -6.316 1 89.81 266 ARG B CA 1
ATOM 4301 C C . ARG B 1 266 ? 20.609 -6.32 -6.352 1 89.81 266 ARG B C 1
ATOM 4303 O O . ARG B 1 266 ? 21.625 -6.637 -5.734 1 89.81 266 ARG B O 1
ATOM 4310 N N . VAL B 1 267 ? 19.906 -7.195 -6.984 1 88.12 267 VAL B N 1
ATOM 4311 C CA . VAL B 1 267 ? 20.375 -8.57 -7.145 1 88.12 267 VAL B CA 1
ATOM 4312 C C . VAL B 1 267 ? 21.672 -8.57 -7.938 1 88.12 267 VAL B C 1
ATOM 4314 O O . VAL B 1 267 ? 22.641 -9.25 -7.562 1 88.12 267 VAL B O 1
ATOM 4317 N N . GLY B 1 268 ? 21.719 -7.793 -8.953 1 89.69 268 GLY B N 1
ATOM 4318 C CA . GLY B 1 268 ? 22.875 -7.73 -9.82 1 89.69 268 GLY B CA 1
ATOM 4319 C C . GLY B 1 268 ? 24.109 -7.176 -9.117 1 89.69 268 GLY B C 1
ATOM 4320 O O . GLY B 1 268 ? 25.234 -7.609 -9.383 1 89.69 268 GLY B O 1
ATOM 4321 N N . ASN B 1 269 ? 23.859 -6.234 -8.297 1 88.12 269 ASN B N 1
ATOM 4322 C CA . ASN B 1 269 ? 25.016 -5.613 -7.648 1 88.12 269 ASN B CA 1
ATOM 4323 C C . ASN B 1 269 ? 25.328 -6.27 -6.309 1 88.12 269 ASN B C 1
ATOM 4325 O O . ASN B 1 269 ? 26.25 -5.848 -5.609 1 88.12 269 ASN B O 1
ATOM 4329 N N . GLY B 1 270 ? 24.516 -7.242 -5.926 1 83.88 270 GLY B N 1
ATOM 4330 C CA . GLY B 1 270 ? 24.828 -8.062 -4.766 1 83.88 270 GLY B CA 1
ATOM 4331 C C . GLY B 1 270 ? 24.266 -7.504 -3.473 1 83.88 270 GLY B C 1
ATOM 4332 O O . GLY B 1 270 ? 24.406 -8.109 -2.41 1 83.88 270 GLY B O 1
ATOM 4333 N N . SER B 1 271 ? 23.594 -6.398 -3.463 1 83.88 271 SER B N 1
ATOM 4334 C CA . SER B 1 271 ? 23.078 -5.793 -2.24 1 83.88 271 SER B CA 1
ATOM 4335 C C . SER B 1 271 ? 21.797 -6.469 -1.783 1 83.88 271 SER B C 1
ATOM 4337 O O . SER B 1 271 ? 21.344 -6.262 -0.655 1 83.88 271 SER B O 1
ATOM 4339 N N . LEU B 1 272 ? 21.219 -7.152 -2.648 1 81.25 272 LEU B N 1
ATOM 4340 C CA . LEU B 1 272 ? 20.094 -8.016 -2.316 1 81.25 272 LEU B CA 1
ATOM 4341 C C . LEU B 1 272 ? 20.375 -9.461 -2.715 1 81.25 272 LEU B C 1
ATOM 4343 O O . LEU B 1 272 ? 20.641 -9.742 -3.885 1 81.25 272 LEU B O 1
ATOM 4347 N N . THR B 1 273 ? 20.5 -10.156 -1.769 1 71.06 273 THR B N 1
ATOM 4348 C CA . THR B 1 273 ? 20.766 -11.562 -2.051 1 71.06 273 THR B CA 1
ATOM 4349 C C . THR B 1 273 ? 19.672 -12.453 -1.454 1 71.06 273 THR B C 1
ATOM 4351 O O . THR B 1 273 ? 19.281 -12.258 -0.304 1 71.06 273 THR B O 1
ATOM 4354 N N . ASP B 1 274 ? 18.984 -13.039 -2.346 1 63.62 274 ASP B N 1
ATOM 4355 C CA . ASP B 1 274 ? 18.094 -14.062 -1.798 1 63.62 274 ASP B CA 1
ATOM 4356 C C . ASP B 1 274 ? 18.891 -15.148 -1.072 1 63.62 274 ASP B C 1
ATOM 4358 O O . ASP B 1 274 ? 20 -15.5 -1.485 1 63.62 274 ASP B O 1
ATOM 4362 N N . PRO B 1 275 ? 18.484 -15.281 0.242 1 56.56 275 PRO B N 1
ATOM 4363 C CA . PRO B 1 275 ? 19.25 -16.344 0.886 1 56.56 275 PRO B CA 1
ATOM 4364 C C . PRO B 1 275 ? 19.344 -17.609 0.026 1 56.56 275 PRO B C 1
ATOM 4366 O O . PRO B 1 275 ? 18.422 -17.938 -0.707 1 56.56 275 PRO B O 1
ATOM 4369 N N . GLU B 1 276 ? 20.594 -18 -0.277 1 56.81 276 GLU B N 1
ATOM 4370 C CA . GLU B 1 276 ? 20.797 -19.344 -0.822 1 56.81 276 GLU B CA 1
ATOM 4371 C C . GLU B 1 276 ? 20.031 -20.391 -0.01 1 56.81 276 GLU B C 1
ATOM 4373 O O . GLU B 1 276 ? 20.344 -21.578 -0.068 1 56.81 276 GLU B O 1
ATOM 4378 N N . ARG B 1 277 ? 19.047 -19.781 0.788 1 59.12 277 ARG B N 1
ATOM 4379 C CA . ARG B 1 277 ? 18.391 -20.734 1.672 1 59.12 277 ARG B CA 1
ATOM 4380 C C . ARG B 1 277 ? 17.422 -21.625 0.896 1 59.12 277 ARG B C 1
ATOM 4382 O O . ARG B 1 277 ? 16.594 -21.125 0.131 1 59.12 277 ARG B O 1
ATOM 4389 N N . VAL B 1 278 ? 17.844 -22.844 0.76 1 62.59 278 VAL B N 1
ATOM 4390 C CA . VAL B 1 278 ? 16.969 -23.875 0.241 1 62.59 278 VAL B CA 1
ATOM 4391 C C . VAL B 1 278 ? 15.812 -24.125 1.217 1 62.59 278 VAL B C 1
ATOM 4393 O O . VAL B 1 278 ? 16.047 -24.469 2.379 1 62.59 278 VAL B O 1
ATOM 4396 N N . TYR B 1 279 ? 14.656 -23.594 0.918 1 78.12 279 TYR B N 1
ATOM 4397 C CA . TYR B 1 279 ? 13.477 -23.875 1.732 1 78.12 279 TYR B CA 1
ATOM 4398 C C . TYR B 1 279 ? 12.914 -25.25 1.422 1 78.12 279 TYR B C 1
ATOM 4400 O O . TYR B 1 279 ? 13 -25.719 0.284 1 78.12 279 TYR B O 1
ATOM 4408 N N . ASP B 1 280 ? 12.547 -26 2.422 1 88.69 280 ASP B N 1
ATOM 4409 C CA . ASP B 1 280 ? 11.883 -27.281 2.197 1 88.69 280 ASP B CA 1
ATOM 4410 C C . ASP B 1 280 ? 10.367 -27.125 2.199 1 88.69 280 ASP B C 1
ATOM 4412 O O . ASP B 1 280 ? 9.633 -28.094 2.359 1 88.69 280 ASP B O 1
ATOM 4416 N N . THR B 1 281 ? 9.93 -25.953 1.961 1 93.5 281 THR B N 1
ATOM 4417 C CA . THR B 1 281 ? 8.523 -25.578 2.086 1 93.5 281 THR B CA 1
ATOM 4418 C C . THR B 1 281 ? 7.652 -26.422 1.156 1 93.5 281 THR B C 1
ATOM 4420 O O . THR B 1 281 ? 6.648 -26.984 1.585 1 93.5 281 THR B O 1
ATOM 4423 N N . ILE B 1 282 ? 8.047 -26.516 -0.101 1 96.5 282 ILE B N 1
ATOM 4424 C CA . ILE B 1 282 ? 7.23 -27.188 -1.097 1 96.5 282 ILE B CA 1
ATOM 4425 C C . ILE B 1 282 ? 7.02 -28.641 -0.684 1 96.5 282 ILE B C 1
ATOM 4427 O O . ILE B 1 282 ? 5.883 -29.125 -0.623 1 96.5 282 ILE B O 1
ATOM 4431 N N . GLU B 1 283 ? 8.078 -29.297 -0.316 1 95.81 283 GLU B N 1
ATOM 4432 C CA . GLU B 1 283 ? 7.977 -30.688 0.078 1 95.81 283 GLU B CA 1
ATOM 4433 C C . GLU B 1 283 ? 7.242 -30.844 1.407 1 95.81 283 GLU B C 1
ATOM 4435 O O . GLU B 1 283 ? 6.398 -31.734 1.561 1 95.81 283 GLU B O 1
ATOM 4440 N N . SER B 1 284 ? 7.516 -30.016 2.338 1 96.19 284 SER B N 1
ATOM 4441 C CA . SER B 1 284 ? 6.914 -30.109 3.664 1 96.19 284 SER B CA 1
ATOM 4442 C C . SER B 1 284 ? 5.414 -29.844 3.609 1 96.19 284 SER B C 1
ATOM 4444 O O . SER B 1 284 ? 4.641 -30.453 4.352 1 96.19 284 SER B O 1
ATOM 4446 N N . VAL B 1 285 ? 4.961 -28.984 2.74 1 97.31 285 VAL B N 1
ATOM 4447 C CA . VAL B 1 285 ? 3.568 -28.547 2.699 1 97.31 285 VAL B CA 1
ATOM 4448 C C . VAL B 1 285 ? 2.77 -29.469 1.778 1 97.31 285 VAL B C 1
ATOM 4450 O O . VAL B 1 285 ? 1.619 -29.812 2.072 1 97.31 285 VAL B O 1
ATOM 4453 N N . THR B 1 286 ? 3.43 -29.969 0.694 1 97.06 286 THR B N 1
ATOM 4454 C CA . THR B 1 286 ? 2.645 -30.656 -0.33 1 97.06 286 THR B CA 1
ATOM 4455 C C . THR B 1 286 ? 2.91 -32.156 -0.301 1 97.06 286 THR B C 1
ATOM 4457 O O . THR B 1 286 ? 2.152 -32.938 -0.88 1 97.06 286 THR B O 1
ATOM 4460 N N . GLY B 1 287 ? 4.055 -32.531 0.27 1 95.62 287 GLY B N 1
ATOM 4461 C CA . GLY B 1 287 ? 4.449 -33.938 0.278 1 95.62 287 GLY B CA 1
ATOM 4462 C C . GLY B 1 287 ? 5.195 -34.375 -0.975 1 95.62 287 GLY B C 1
ATOM 4463 O O . GLY B 1 287 ? 5.625 -35.5 -1.095 1 95.62 287 GLY B O 1
ATOM 4464 N N . ARG B 1 288 ? 5.375 -33.531 -1.907 1 94.69 288 ARG B N 1
ATOM 4465 C CA . ARG B 1 288 ? 6.105 -33.844 -3.135 1 94.69 288 ARG B CA 1
ATOM 4466 C C . ARG B 1 288 ? 7.309 -32.906 -3.295 1 94.69 288 ARG B C 1
ATOM 4468 O O . ARG B 1 288 ? 7.277 -31.766 -2.846 1 94.69 288 ARG B O 1
ATOM 4475 N N . PRO B 1 289 ? 8.312 -33.438 -3.953 1 95.12 289 PRO B N 1
ATOM 4476 C CA . PRO B 1 289 ? 9.492 -32.594 -4.152 1 95.12 289 PRO B CA 1
ATOM 4477 C C . PRO B 1 289 ? 9.211 -31.391 -5.07 1 95.12 289 PRO B C 1
ATOM 4479 O O . PRO B 1 289 ? 8.344 -31.469 -5.941 1 95.12 289 PRO B O 1
ATOM 4482 N N . ALA B 1 290 ? 9.969 -30.328 -4.812 1 95.62 290 ALA B N 1
ATOM 4483 C CA . ALA B 1 290 ? 9.898 -29.172 -5.699 1 95.62 290 ALA B CA 1
ATOM 4484 C C . ALA B 1 290 ? 10.359 -29.531 -7.105 1 95.62 290 ALA B C 1
ATOM 4486 O O . ALA B 1 290 ? 11.203 -30.422 -7.281 1 95.62 290 ALA B O 1
ATOM 4487 N N . THR B 1 291 ? 9.773 -28.938 -8.133 1 95.94 291 THR B N 1
ATOM 4488 C CA . THR B 1 291 ? 10.336 -28.984 -9.477 1 95.94 291 THR B CA 1
ATOM 4489 C C . THR B 1 291 ? 11.664 -28.234 -9.539 1 95.94 291 THR B C 1
ATOM 4491 O O . THR B 1 291 ? 11.688 -27 -9.406 1 95.94 291 THR B O 1
ATOM 4494 N N . SER B 1 292 ? 12.75 -28.938 -9.75 1 94.19 292 SER B N 1
ATOM 4495 C CA . SER B 1 292 ? 14.047 -28.281 -9.828 1 94.19 292 SER B CA 1
ATOM 4496 C C . SER B 1 292 ? 14.18 -27.453 -11.102 1 94.19 292 SER B C 1
ATOM 4498 O O . SER B 1 292 ? 13.422 -27.656 -12.055 1 94.19 292 SER B O 1
ATOM 4500 N N . VAL B 1 293 ? 15.172 -26.547 -11.078 1 94.38 293 VAL B N 1
ATOM 4501 C CA . VAL B 1 293 ? 15.445 -25.75 -12.273 1 94.38 293 VAL B CA 1
ATOM 4502 C C . VAL B 1 293 ? 15.75 -26.688 -13.445 1 94.38 293 VAL B C 1
ATOM 4504 O O . VAL B 1 293 ? 15.203 -26.516 -14.539 1 94.38 293 VAL B O 1
ATOM 4507 N N . ARG B 1 294 ? 16.516 -27.688 -13.195 1 94.88 294 ARG B N 1
ATOM 4508 C CA . ARG B 1 294 ? 16.891 -28.641 -14.234 1 94.88 294 ARG B CA 1
ATOM 4509 C C . ARG B 1 294 ? 15.672 -29.375 -14.781 1 94.88 294 ARG B C 1
ATOM 4511 O O . ARG B 1 294 ? 15.516 -29.5 -15.992 1 94.88 294 ARG B O 1
ATOM 4518 N N . GLN B 1 295 ? 14.875 -29.859 -13.883 1 96.44 295 GLN B N 1
ATOM 4519 C CA . GLN B 1 295 ? 13.68 -30.578 -14.297 1 96.44 295 GLN B CA 1
ATOM 4520 C C . GLN B 1 295 ? 12.773 -29.703 -15.156 1 96.44 295 GLN B C 1
ATOM 4522 O O . GLN B 1 295 ? 12.219 -30.172 -16.156 1 96.44 295 GLN B O 1
ATOM 4527 N N . PHE B 1 296 ? 12.602 -28.484 -14.789 1 97.06 296 PHE B N 1
ATOM 4528 C CA . PHE B 1 296 ? 11.789 -27.547 -15.562 1 97.06 296 PHE B CA 1
ATOM 4529 C C . PHE B 1 296 ? 12.352 -27.375 -16.969 1 97.06 296 PHE B C 1
ATOM 4531 O O . PHE B 1 296 ? 11.617 -27.422 -17.953 1 97.06 296 PHE B O 1
ATOM 4538 N N . LEU B 1 297 ? 13.656 -27.156 -17.016 1 96.62 297 LEU B N 1
ATOM 4539 C CA . LEU B 1 297 ? 14.305 -26.938 -18.312 1 96.62 297 LEU B CA 1
ATOM 4540 C C . LEU B 1 297 ? 14.195 -28.172 -19.188 1 96.62 297 LEU B C 1
ATOM 4542 O O . LEU B 1 297 ? 13.992 -28.062 -20.391 1 96.62 297 LEU B O 1
ATOM 4546 N N . GLU B 1 298 ? 14.312 -29.328 -18.609 1 97.06 298 GLU B N 1
ATOM 4547 C CA . GLU B 1 298 ? 14.188 -30.578 -19.359 1 97.06 298 GLU B CA 1
ATOM 4548 C C . GLU B 1 298 ? 12.781 -30.734 -19.938 1 97.06 298 GLU B C 1
ATOM 4550 O O . GLU B 1 298 ? 12.617 -31.078 -21.109 1 97.06 298 GLU B O 1
ATOM 4555 N N . LYS B 1 299 ? 11.883 -30.406 -19.141 1 96.12 299 LYS B N 1
ATOM 4556 C CA . LYS B 1 299 ? 10.484 -30.578 -19.531 1 96.12 299 LYS B CA 1
ATOM 4557 C C . LYS B 1 299 ? 10.062 -29.531 -20.547 1 96.12 299 LYS B C 1
ATOM 4559 O O . LYS B 1 299 ? 9.242 -29.797 -21.422 1 96.12 299 LYS B O 1
ATOM 4564 N N . HIS B 1 300 ? 10.594 -28.328 -20.469 1 95.88 300 HIS B N 1
ATOM 4565 C CA . HIS B 1 300 ? 10.031 -27.203 -21.219 1 95.88 300 HIS B CA 1
ATOM 4566 C C . HIS B 1 300 ? 11.055 -26.609 -22.188 1 95.88 300 HIS B C 1
ATOM 4568 O O . HIS B 1 300 ? 10.883 -25.5 -22.672 1 95.88 300 HIS B O 1
ATOM 4574 N N . HIS B 1 301 ? 12.148 -27.297 -22.484 1 94.94 301 HIS B N 1
ATOM 4575 C CA . HIS B 1 301 ? 13.219 -26.766 -23.328 1 94.94 301 HIS B CA 1
ATOM 4576 C C . HIS B 1 301 ? 12.672 -26.312 -24.688 1 94.94 301 HIS B C 1
ATOM 4578 O O . HIS B 1 301 ? 13.227 -25.422 -25.312 1 94.94 301 HIS B O 1
ATOM 4584 N N . HIS B 1 302 ? 11.562 -26.797 -25.172 1 94.44 302 HIS B N 1
ATOM 4585 C CA . HIS B 1 302 ? 10.969 -26.453 -26.453 1 94.44 302 HIS B CA 1
ATOM 4586 C C . HIS B 1 302 ? 10.477 -25 -26.469 1 94.44 302 HIS B C 1
ATOM 4588 O O . HIS B 1 302 ? 10.375 -24.391 -27.531 1 94.44 302 HIS B O 1
ATOM 4594 N N . LEU B 1 303 ? 10.164 -24.438 -25.297 1 93.44 303 LEU B N 1
ATOM 4595 C CA . LEU B 1 303 ? 9.68 -23.062 -25.188 1 93.44 303 LEU B CA 1
ATOM 4596 C C . LEU B 1 303 ? 10.805 -22.062 -25.406 1 93.44 303 LEU B C 1
ATOM 4598 O O . LEU B 1 303 ? 10.562 -20.875 -25.609 1 93.44 303 LEU B O 1
ATOM 4602 N N . PHE B 1 304 ? 12.008 -22.562 -25.375 1 93.94 304 PHE B N 1
ATOM 4603 C CA . PHE B 1 304 ? 13.164 -21.672 -25.5 1 93.94 304 PHE B CA 1
ATOM 4604 C C . PHE B 1 304 ? 13.641 -21.625 -26.953 1 93.94 304 PHE B C 1
ATOM 4606 O O . PHE B 1 304 ? 14.617 -20.938 -27.25 1 93.94 304 PHE B O 1
ATOM 4613 N N . ARG B 1 305 ? 12.969 -22.328 -27.797 1 82.44 305 ARG B N 1
ATOM 4614 C CA . ARG B 1 305 ? 13.383 -22.375 -29.188 1 82.44 305 ARG B CA 1
ATOM 4615 C C . ARG B 1 305 ? 12.766 -21.234 -29.984 1 82.44 305 ARG B C 1
ATOM 4617 O O . ARG B 1 305 ? 11.586 -20.938 -29.828 1 82.44 305 ARG B O 1
ATOM 4624 N N . ARG B 1 306 ? 13.664 -20.219 -30.484 1 70.62 306 ARG B N 1
ATOM 4625 C CA . ARG B 1 306 ? 13.188 -19.234 -31.453 1 70.62 306 ARG B CA 1
ATOM 4626 C C . ARG B 1 306 ? 13.375 -19.734 -32.875 1 70.62 306 ARG B C 1
ATOM 4628 O O . ARG B 1 306 ? 14.312 -20.484 -33.156 1 70.62 306 ARG B O 1
#

Nearest PDB structures (foldseek):
  5l4l-assembly1_A  TM=8.500E-01  e=1.704E-21  Streptomyces antibioticus
  2vrc-assembly1_D  TM=8.194E-01  e=5.471E-19  Citrobacter sp. MY-5
  2zcu-assembly1_A  TM=8.415E-01  e=1.579E-18  unclassified
  2vrc-assembly1_C  TM=8.316E-01  e=1.675E-18  Citrobacter sp. MY-5
  2exx-assembly1_B  TM=7.729E-01  e=7.261E-17  Homo sapiens

Secondary structure (DSSP, 8-state):
-------------EEEEETTTSHHHHHHHHHHHHHHHTTS-EEEEE-S-HHHHHHHHHTT-EEE---GGGHHHH-GGGTGGGGTT--EEEE---SSTHHHHHHHHHHHHHHHHT--EEEEE----PSSP-SHHHHHHHHHHHHHHHHT-EEEEEEE-EEGGGGGGGEEETTEE--SSTT-EEEEE-HHHHHHHHHHHHH-HHHHTTEEEEE--EEEEHHHHHHHHHHHHTS--EE----HHHHHHHHHHTT--HHHHHHHHHHHHHHHHTSS--------HHHHHHSS----HHHHHHHHGGGG--/-------------EEEEETTTSHHHHHHHHHHHHHHHTTS-EEEEE-SSHHHHHHHHHTT-EEE---GGGHHHH-GGGTGGGGTT--EEEE---SSTHHHHHHHHHHHHHHHHT--EEEEE----PSSP-SHHHHHHHHHHHHHHHHT-EEEEEEE-EEGGGGGGGEEETTEE--SSTT-EEEEE-HHHHHHHHHHHHH-HHHHTTEEEEE--EEEEHHHHHHHHHHHHTS--EE----HHHHHHHHHHTT--HHHHHHHHHHHHHHHHTSS--------HHHHHHSS----HHHHHHHHGGGG--

Organism: NCBI:txid175570

Solvent-accessible surface area (backbone atoms only — not comparable to full-atom values): 31777 Å² total; per-residue (Å²): 128,77,81,78,78,70,74,71,77,77,72,46,52,24,36,35,29,39,38,32,82,42,77,46,29,39,38,27,48,62,70,41,45,64,40,34,76,69,54,63,26,38,56,31,32,41,35,79,49,70,73,64,39,51,64,40,42,74,72,71,31,47,68,40,76,52,49,64,71,43,18,48,81,52,32,62,73,56,39,33,73,73,30,61,76,29,35,31,34,38,48,39,70,64,86,35,75,60,31,57,41,38,51,52,45,49,52,52,29,33,55,76,43,58,30,51,34,38,40,34,62,50,56,52,72,58,86,80,55,40,36,43,55,56,29,51,39,50,26,52,49,26,36,47,58,68,69,66,46,39,31,28,40,38,14,42,39,47,52,52,81,53,54,45,73,24,49,79,49,84,53,28,38,41,48,37,29,57,83,24,55,42,42,31,18,44,50,61,54,52,16,43,44,52,45,42,37,69,74,39,45,79,86,33,51,77,40,71,41,59,36,40,44,43,70,50,31,58,57,57,50,23,48,51,50,15,67,74,67,71,45,83,40,40,58,48,63,42,58,26,66,57,54,36,54,52,41,40,74,69,67,47,46,58,72,36,37,49,22,52,28,43,45,27,45,29,24,33,70,58,79,38,59,60,70,83,65,77,52,60,43,45,30,73,65,59,73,44,77,57,59,37,72,64,55,49,46,69,74,47,50,74,63,55,64,122,129,77,81,76,79,69,76,69,77,77,71,47,52,26,34,34,30,39,38,32,82,40,78,48,31,39,40,27,48,62,69,43,45,65,40,33,76,70,54,65,26,39,56,32,32,41,35,81,48,71,71,64,38,52,64,42,42,76,71,72,30,48,68,39,77,52,50,66,72,43,17,50,81,52,31,61,73,56,40,32,72,74,31,60,77,29,34,30,34,39,48,37,70,65,85,36,75,60,33,57,41,37,49,52,45,48,50,52,30,33,55,74,41,58,31,52,32,36,38,34,62,51,55,52,72,56,87,80,53,40,35,43,54,57,31,50,39,50,25,52,50,25,35,48,58,68,69,67,46,40,31,30,41,38,16,41,39,46,52,51,82,53,54,46,74,25,50,78,50,88,53,29,38,42,48,38,28,55,84,26,55,42,43,29,19,42,50,60,52,52,15,45,44,53,44,42,36,70,75,38,46,80,84,32,48,77,39,71,41,59,37,39,42,39,71,48,30,57,57,57,49,23,49,50,49,16,66,75,67,72,45,82,38,40,61,49,66,45,59,26,65,57,53,37,54,52,42,39,75,70,66,46,46,57,71,36,37,48,22,53,28,42,45,28,45,29,23,33,71,58,79,39,58,61,70,86,67,75,50,62,42,44,31,72,63,58,72,44,78,57,58,35,72,65,57,48,45,69,74,46,50,74,65,55,64,122